Protein 5J3T (pdb70)

Radius of gyration: 23.17 Å; Cα contacts (8 Å, |Δi|>4): 716; chains: 3; bounding box: 55×53×66 Å

InterPro domains:
  IPR010334 mRNA-decapping enzyme subunit 1 [PF06058] (9-122)
  IPR010334 mRNA-decapping enzyme subunit 1 [PTHR16290] (9-124)
  IPR011993 PH-like domain superfamily [G3DSA:2.30.29.30] (1-127)

Structure (mmCIF, N/CA/C/O backbone):
data_5J3T
#
_entry.id   5J3T
#
_cell.length_a   98.809
_cell.length_b   41.371
_cell.length_c   93.718
_cell.angle_alpha   90.00
_cell.angle_beta   114.04
_cell.angle_gamma   90.00
#
_symmetry.space_group_name_H-M   'C 1 2 1'
#
loop_
_entity.id
_entity.type
_entity.pdbx_description
1 polymer 'mRNA-decapping enzyme subunit 1'
2 polymer 'mRNA decapping complex subunit 2'
3 polymer Edc1
4 non-polymer 'FORMIC ACID'
5 non-polymer 'MAGNESIUM ION'
6 water water
#
loop_
_atom_site.group_PDB
_atom_site.id
_atom_site.type_symbol
_atom_site.label_atom_id
_atom_site.label_alt_id
_atom_site.label_comp_id
_atom_site.label_asym_id
_atom_site.label_entity_id
_atom_site.label_seq_id
_atom_site.pdbx_PDB_ins_code
_atom_site.Cartn_x
_atom_site.Cartn_y
_atom_site.Cartn_z
_atom_site.occupancy
_atom_site.B_iso_or_equiv
_atom_site.auth_seq_id
_atom_site.auth_comp_id
_atom_site.auth_asym_id
_atom_site.auth_atom_id
_atom_site.pdbx_PDB_model_num
ATOM 1 N N . GLU A 1 5 ? 5.055 9.521 -6.327 1.00 56.29 2 GLU A N 1
ATOM 2 C CA . GLU A 1 5 ? 4.981 10.977 -6.280 1.00 54.85 2 GLU A CA 1
ATOM 3 C C . GLU A 1 5 ? 4.223 11.520 -5.065 1.00 53.93 2 GLU A C 1
ATOM 4 O O . GLU A 1 5 ? 4.468 12.661 -4.675 1.00 51.65 2 GLU A O 1
ATOM 10 N N . ASP A 1 6 ? 3.312 10.716 -4.476 1.00 49.01 3 ASP A N 1
ATOM 11 C CA . ASP A 1 6 ? 2.491 11.089 -3.315 1.00 47.37 3 ASP A CA 1
ATOM 12 C C . ASP A 1 6 ? 3.299 11.685 -2.157 1.00 46.69 3 ASP A C 1
ATOM 13 O O . ASP A 1 6 ? 2.956 12.765 -1.671 1.00 43.62 3 ASP A O 1
ATOM 18 N N . GLU A 1 7 ? 4.401 11.018 -1.761 1.00 41.77 4 GLU A N 1
ATOM 19 C CA . GLU A 1 7 ? 5.253 11.499 -0.669 1.00 40.97 4 GLU A CA 1
ATOM 20 C C . GLU A 1 7 ? 5.841 12.893 -0.963 1.00 42.32 4 GLU A C 1
ATOM 21 O O . GLU A 1 7 ? 5.978 13.701 -0.036 1.00 41.44 4 GLU A O 1
ATOM 27 N N . ASN A 1 8 ? 6.136 13.193 -2.252 1.00 37.06 5 ASN A N 1
ATOM 28 C CA . ASN A 1 8 ? 6.649 14.514 -2.635 1.00 36.43 5 ASN A CA 1
ATOM 29 C C . ASN A 1 8 ? 5.576 15.582 -2.468 1.00 36.45 5 ASN A C 1
ATOM 30 O O . ASN A 1 8 ? 5.858 16.663 -1.935 1.00 35.18 5 ASN A O 1
ATOM 35 N N . ILE A 1 9 ? 4.327 15.267 -2.863 1.00 33.59 6 ILE A N 1
ATOM 36 C CA . ILE A 1 9 ? 3.230 16.230 -2.691 1.00 32.96 6 ILE A CA 1
ATOM 37 C C . ILE A 1 9 ? 2.987 16.438 -1.188 1.00 32.67 6 ILE A C 1
ATOM 38 O O . ILE A 1 9 ? 2.799 17.568 -0.743 1.00 31.04 6 ILE A O 1
ATOM 43 N N . LEU A 1 10 ? 3.047 15.348 -0.399 1.00 29.13 7 LEU A N 1
ATOM 44 C CA . LEU A 1 10 ? 2.862 15.436 1.051 1.00 28.70 7 LEU A CA 1
ATOM 45 C C . LEU A 1 10 ? 3.871 16.351 1.715 1.00 31.44 7 LEU A C 1
ATOM 46 O O . LEU A 1 10 ? 3.484 17.129 2.579 1.00 31.66 7 LEU A O 1
ATOM 51 N N A ARG A 1 11 ? 5.169 16.280 1.342 0.50 26.28 8 ARG A N 1
ATOM 52 N N B ARG A 1 11 ? 5.145 16.262 1.316 0.50 26.08 8 ARG A N 1
ATOM 53 C CA A ARG A 1 11 ? 6.139 17.160 2.003 0.50 25.10 8 ARG A CA 1
ATOM 54 C CA B ARG A 1 11 ? 6.195 17.093 1.890 0.50 24.83 8 ARG A CA 1
ATOM 55 C C A ARG A 1 11 ? 6.059 18.609 1.503 0.50 26.40 8 ARG A C 1
ATOM 56 C C B ARG A 1 11 ? 6.038 18.561 1.499 0.50 26.57 8 ARG A C 1
ATOM 57 O O A ARG A 1 11 ? 6.442 19.534 2.229 0.50 25.66 8 ARG A O 1
ATOM 58 O O B ARG A 1 11 ? 6.357 19.454 2.288 0.50 26.40 8 ARG A O 1
ATOM 73 N N . ASN A 1 12 ? 5.575 18.807 0.267 1.00 23.89 9 ASN A N 1
ATOM 74 C CA . ASN A 1 12 ? 5.428 20.154 -0.265 1.00 22.97 9 ASN A CA 1
ATOM 75 C C . ASN A 1 12 ? 4.166 20.859 0.247 1.00 25.48 9 ASN A C 1
ATOM 76 O O . ASN A 1 12 ? 4.096 22.095 0.212 1.00 23.05 9 ASN A O 1
ATOM 81 N N . ALA A 1 13 ? 3.157 20.084 0.683 1.00 23.44 10 ALA A N 1
ATOM 82 C CA . ALA A 1 13 ? 1.908 20.671 1.206 1.00 23.26 10 ALA A CA 1
ATOM 83 C C . ALA A 1 13 ? 2.234 21.668 2.304 1.00 24.25 10 ALA A C 1
ATOM 84 O O . ALA A 1 13 ? 2.936 21.309 3.263 1.00 23.61 10 ALA A O 1
ATOM 86 N N . VAL A 1 14 ? 1.725 22.910 2.164 1.00 23.15 11 VAL A N 1
ATOM 87 C CA . VAL A 1 14 ? 1.902 24.060 3.061 1.00 21.91 11 VAL A CA 1
ATOM 88 C C . VAL A 1 14 ? 3.345 24.602 2.975 1.00 21.47 11 VAL A C 1
ATOM 89 O O . VAL A 1 14 ? 3.561 25.796 2.680 1.00 20.78 11 VAL A O 1
ATOM 93 N N . ASN A 1 15 ? 4.323 23.732 3.291 1.00 18.27 12 ASN A N 1
ATOM 94 C CA . ASN A 1 15 ? 5.757 24.088 3.338 1.00 19.09 12 ASN A CA 1
ATOM 95 C C . ASN A 1 15 ? 6.234 24.805 2.092 1.00 20.66 12 ASN A C 1
ATOM 96 O O . ASN A 1 15 ? 6.951 25.809 2.199 1.00 21.08 12 ASN A O 1
ATOM 101 N N . LEU A 1 16 ? 5.839 24.313 0.908 1.00 19.52 13 LEU A N 1
ATOM 102 C CA . LEU A 1 16 ? 6.373 24.970 -0.299 1.00 19.92 13 LEU A CA 1
ATOM 103 C C . LEU A 1 16 ? 5.866 26.392 -0.419 1.00 22.87 13 LEU A C 1
ATOM 104 O O . LEU A 1 16 ? 6.628 27.280 -0.789 1.00 23.23 13 LEU A O 1
ATOM 109 N N . GLN A 1 17 ? 4.582 26.599 -0.115 1.00 20.24 14 GLN A N 1
ATOM 110 C CA . GLN A 1 17 ? 4.000 27.955 -0.170 1.00 19.12 14 GLN A CA 1
ATOM 111 C C . GLN A 1 17 ? 4.721 28.844 0.843 1.00 21.74 14 GLN A C 1
ATOM 112 O O . GLN A 1 17 ? 4.995 30.022 0.569 1.00 21.74 14 GLN A O 1
ATOM 118 N N . VAL A 1 18 ? 5.067 28.274 2.006 1.00 18.66 15 VAL A N 1
ATOM 119 C CA . VAL A 1 18 ? 5.785 29.054 3.002 1.00 18.51 15 VAL A CA 1
ATOM 120 C C . VAL A 1 18 ? 7.162 29.472 2.502 1.00 21.37 15 VAL A C 1
ATOM 121 O O . VAL A 1 18 ? 7.554 30.642 2.618 1.00 20.42 15 VAL A O 1
ATOM 125 N N . LEU A 1 19 ? 7.931 28.491 2.016 1.00 19.22 16 LEU A N 1
ATOM 126 C CA . LEU A 1 19 ? 9.274 28.813 1.520 1.00 19.70 16 LEU A CA 1
ATOM 127 C C . LEU A 1 19 ? 9.217 29.808 0.350 1.00 21.25 16 LEU A C 1
ATOM 128 O O . LEU A 1 19 ? 10.045 30.714 0.323 1.00 22.06 16 LEU A O 1
ATOM 133 N N . LYS A 1 20 ? 8.247 29.641 -0.594 1.00 19.72 17 LYS A N 1
ATOM 134 C CA . LYS A 1 20 ? 8.129 30.546 -1.766 1.00 19.78 17 LYS A CA 1
ATOM 135 C C . LYS A 1 20 ? 7.734 31.953 -1.384 1.00 20.78 17 LYS A C 1
ATOM 136 O O . LYS A 1 20 ? 7.974 32.861 -2.172 1.00 21.77 17 LYS A O 1
ATOM 142 N N . PHE A 1 21 ? 7.112 32.154 -0.203 1.00 19.01 18 PHE A N 1
ATOM 143 C CA . PHE A 1 21 ? 6.775 33.534 0.197 1.00 19.23 18 PHE A CA 1
ATOM 144 C C . PHE A 1 21 ? 8.104 34.275 0.426 1.00 21.96 18 PHE A C 1
ATOM 145 O O . PHE A 1 21 ? 8.277 35.417 -0.002 1.00 25.07 18 PHE A O 1
ATOM 153 N N . HIS A 1 22 ? 9.060 33.577 1.071 1.00 20.00 19 HIS A N 1
ATOM 154 C CA . HIS A 1 22 ? 10.388 34.150 1.339 1.00 20.23 19 HIS A CA 1
ATOM 155 C C . HIS A 1 22 ? 11.359 34.074 0.158 1.00 23.56 19 HIS A C 1
ATOM 156 O O . HIS A 1 22 ? 12.176 34.995 -0.025 1.00 24.78 19 HIS A O 1
ATOM 163 N N . TYR A 1 23 ? 11.311 32.967 -0.607 1.00 20.62 20 TYR A N 1
ATOM 164 C CA . TYR A 1 23 ? 12.261 32.685 -1.691 1.00 21.67 20 TYR A CA 1
ATOM 165 C C . TYR A 1 23 ? 11.452 32.154 -2.863 1.00 24.45 20 TYR A C 1
ATOM 166 O O . TYR A 1 23 ? 11.408 30.940 -3.073 1.00 22.38 20 TYR A O 1
ATOM 175 N N . PRO A 1 24 ? 10.825 33.040 -3.651 1.00 21.91 21 PRO A N 1
ATOM 176 C CA . PRO A 1 24 ? 9.960 32.544 -4.742 1.00 23.74 21 PRO A CA 1
ATOM 177 C C . PRO A 1 24 ? 10.694 31.752 -5.797 1.00 26.69 21 PRO A C 1
ATOM 178 O O . PRO A 1 24 ? 10.066 31.004 -6.545 1.00 27.57 21 PRO A O 1
ATOM 182 N N . GLU A 1 25 ? 12.030 31.858 -5.822 1.00 24.17 22 GLU A N 1
ATOM 183 C CA . GLU A 1 25 ? 12.877 31.121 -6.786 1.00 26.16 22 GLU A CA 1
ATOM 184 C C . GLU A 1 25 ? 12.924 29.613 -6.495 1.00 27.28 22 GLU A C 1
ATOM 185 O O . GLU A 1 25 ? 13.399 28.840 -7.327 1.00 29.01 22 GLU A O 1
ATOM 191 N N . ILE A 1 26 ? 12.549 29.199 -5.265 1.00 22.26 23 ILE A N 1
ATOM 192 C CA . ILE A 1 26 ? 12.518 27.782 -4.896 1.00 21.89 23 ILE A CA 1
ATOM 193 C C . ILE A 1 26 ? 11.403 27.123 -5.687 1.00 26.37 23 ILE A C 1
ATOM 194 O O . ILE A 1 26 ? 10.296 27.665 -5.717 1.00 28.77 23 ILE A O 1
ATOM 199 N N . GLU A 1 27 ? 11.685 25.971 -6.314 1.00 24.45 24 GLU A N 1
ATOM 200 C CA . GLU A 1 27 ? 10.699 25.285 -7.141 1.00 26.07 24 GLU A CA 1
ATOM 201 C C . GLU A 1 27 ? 10.037 24.151 -6.365 1.00 27.19 24 GLU A C 1
ATOM 202 O O . GLU A 1 27 ? 8.818 23.979 -6.453 1.00 25.03 24 GLU A O 1
ATOM 208 N N . SER A 1 28 ? 10.831 23.369 -5.610 1.00 21.98 25 SER A N 1
ATOM 209 C CA . SER A 1 28 ? 10.227 22.280 -4.843 1.00 21.73 25 SER A CA 1
ATOM 210 C C . SER A 1 28 ? 11.088 21.869 -3.680 1.00 23.18 25 SER A C 1
ATOM 211 O O . SER A 1 28 ? 12.295 22.149 -3.669 1.00 23.73 25 SER A O 1
ATOM 214 N N . ILE A 1 29 ? 10.453 21.207 -2.706 1.00 20.35 26 ILE A N 1
ATOM 215 C CA . ILE A 1 29 ? 11.143 20.632 -1.544 1.00 20.54 26 ILE A CA 1
ATOM 216 C C . ILE A 1 29 ? 11.407 19.152 -1.920 1.00 26.01 26 ILE A C 1
ATOM 217 O O . ILE A 1 29 ? 10.481 18.447 -2.314 1.00 26.69 26 ILE A O 1
ATOM 222 N N A ILE A 1 30 ? 12.655 18.713 -1.745 0.80 21.93 27 ILE A N 1
ATOM 223 N N B ILE A 1 30 ? 12.648 18.695 -1.792 0.20 22.72 27 ILE A N 1
ATOM 224 C CA A ILE A 1 30 ? 13.142 17.368 -2.061 0.80 21.28 27 ILE A CA 1
ATOM 225 C CA B ILE A 1 30 ? 12.984 17.323 -2.151 0.20 23.08 27 ILE A CA 1
ATOM 226 C C A ILE A 1 30 ? 13.022 16.481 -0.830 0.80 24.17 27 ILE A C 1
ATOM 227 C C B ILE A 1 30 ? 13.102 16.439 -0.870 0.20 25.93 27 ILE A C 1
ATOM 228 O O A ILE A 1 30 ? 12.711 15.298 -0.943 0.80 25.11 27 ILE A O 1
ATOM 229 O O B ILE A 1 30 ? 12.877 15.232 -0.974 0.20 26.00 27 ILE A O 1
ATOM 238 N N . ASP A 1 31 ? 13.375 17.036 0.333 1.00 21.91 28 ASP A N 1
ATOM 239 C CA . ASP A 1 31 ? 13.364 16.298 1.615 1.00 21.42 28 ASP A CA 1
ATOM 240 C C . ASP A 1 31 ? 13.331 17.253 2.796 1.00 23.20 28 ASP A C 1
ATOM 241 O O . ASP A 1 31 ? 13.502 18.487 2.645 1.00 22.20 28 ASP A O 1
ATOM 246 N N . ILE A 1 32 ? 13.014 16.707 3.964 1.00 20.47 29 ILE A N 1
ATOM 247 C CA . ILE A 1 32 ? 12.875 17.510 5.153 1.00 20.37 29 ILE A CA 1
ATOM 248 C C . ILE A 1 32 ? 13.530 16.781 6.307 1.00 24.38 29 ILE A C 1
ATOM 249 O O . ILE A 1 32 ? 13.424 15.560 6.398 1.00 23.47 29 ILE A O 1
ATOM 254 N N . ALA A 1 33 ? 14.125 17.544 7.216 1.00 20.26 30 ALA A N 1
ATOM 255 C CA . ALA A 1 33 ? 14.633 16.973 8.481 1.00 21.31 30 ALA A CA 1
ATOM 256 C C . ALA A 1 33 ? 14.172 17.892 9.591 1.00 24.01 30 ALA A C 1
ATOM 257 O O . ALA A 1 33 ? 14.330 19.120 9.488 1.00 22.56 30 ALA A O 1
ATOM 259 N N A SER A 1 34 ? 13.638 17.321 10.665 0.65 24.14 31 SER A N 1
ATOM 260 N N B SER A 1 34 ? 13.662 17.307 10.677 0.35 23.30 31 SER A N 1
ATOM 261 C CA A SER A 1 34 ? 13.209 18.178 11.763 0.65 24.28 31 SER A CA 1
ATOM 262 C CA B SER A 1 34 ? 13.205 18.098 11.817 0.35 23.61 31 SER A CA 1
ATOM 263 C C A SER A 1 34 ? 14.423 18.582 12.605 0.65 27.73 31 SER A C 1
ATOM 264 C C B SER A 1 34 ? 14.385 18.510 12.695 0.35 27.73 31 SER A C 1
ATOM 265 O O A SER A 1 34 ? 15.463 17.906 12.579 0.65 27.88 31 SER A O 1
ATOM 266 O O B SER A 1 34 ? 15.377 17.780 12.770 0.35 27.88 31 SER A O 1
ATOM 271 N N . HIS A 1 35 ? 14.265 19.671 13.373 1.00 24.13 32 HIS A N 1
ATOM 272 C CA . HIS A 1 35 ? 15.206 20.175 14.360 1.00 23.23 32 HIS A CA 1
ATOM 273 C C . HIS A 1 35 ? 16.686 20.097 13.991 1.00 26.92 32 HIS A C 1
ATOM 274 O O . HIS A 1 35 ? 17.419 19.260 14.551 1.00 26.72 32 HIS A O 1
ATOM 281 N N . VAL A 1 36 ? 17.083 20.920 13.044 1.00 22.64 33 VAL A N 1
ATOM 282 C CA . VAL A 1 36 ? 18.475 21.004 12.648 1.00 21.79 33 VAL A CA 1
ATOM 283 C C . VAL A 1 36 ? 19.083 22.248 13.259 1.00 26.18 33 VAL A C 1
ATOM 284 O O . VAL A 1 36 ? 18.516 23.323 13.151 1.00 26.54 33 VAL A O 1
ATOM 288 N N . ALA A 1 37 ? 20.232 22.078 13.941 1.00 23.51 34 ALA A N 1
ATOM 289 C CA . ALA A 1 37 ? 20.996 23.154 14.555 1.00 23.85 34 ALA A CA 1
ATOM 290 C C . ALA A 1 37 ? 22.191 23.429 13.662 1.00 27.38 34 ALA A C 1
ATOM 291 O O . ALA A 1 37 ? 22.795 22.510 13.106 1.00 26.73 34 ALA A O 1
ATOM 293 N N . VAL A 1 38 ? 22.533 24.697 13.540 1.00 25.11 35 VAL A N 1
ATOM 294 C CA . VAL A 1 38 ? 23.592 25.147 12.647 1.00 24.78 35 VAL A CA 1
ATOM 295 C C . VAL A 1 38 ? 24.792 25.631 13.450 1.00 28.95 35 VAL A C 1
ATOM 296 O O . VAL A 1 38 ? 24.633 26.458 14.352 1.00 28.75 35 VAL A O 1
ATOM 300 N N . TYR A 1 39 ? 25.991 25.182 13.056 1.00 25.87 36 TYR A N 1
ATOM 301 C CA . TYR A 1 39 ? 27.272 25.580 13.638 1.00 27.13 36 TYR A CA 1
ATOM 302 C C . TYR A 1 39 ? 28.129 26.183 12.522 1.00 31.10 36 TYR A C 1
ATOM 303 O O . TYR A 1 39 ? 27.916 25.878 11.338 1.00 28.92 36 TYR A O 1
ATOM 312 N N . GLN A 1 40 ? 29.068 27.061 12.889 1.00 31.01 37 GLN A N 1
ATOM 313 C CA . GLN A 1 40 ? 29.957 27.722 11.951 1.00 32.19 37 GLN A CA 1
ATOM 314 C C . GLN A 1 40 ? 31.405 27.526 12.405 1.00 35.38 37 GLN A C 1
ATOM 315 O O . GLN A 1 40 ? 31.695 27.655 13.595 1.00 34.88 37 GLN A O 1
ATOM 321 N N . PHE A 1 41 ? 32.288 27.152 11.478 1.00 33.33 38 PHE A N 1
ATOM 322 C CA . PHE A 1 41 ? 33.686 26.916 11.826 1.00 36.65 38 PHE A CA 1
ATOM 323 C C . PHE A 1 41 ? 34.479 28.177 11.569 1.00 49.55 38 PHE A C 1
ATOM 324 O O . PHE A 1 41 ? 34.601 28.621 10.421 1.00 48.72 38 PHE A O 1
ATOM 332 N N . ASP A 1 42 ? 35.023 28.743 12.647 1.00 53.67 39 ASP A N 1
ATOM 333 C CA . ASP A 1 42 ? 35.819 29.958 12.596 1.00 58.13 39 ASP A CA 1
ATOM 334 C C . ASP A 1 42 ? 37.251 29.611 12.221 1.00 67.04 39 ASP A C 1
ATOM 335 O O . ASP A 1 42 ? 38.046 29.255 13.095 1.00 67.39 39 ASP A O 1
ATOM 340 N N . VAL A 1 43 ? 37.556 29.647 10.906 1.00 65.72 40 VAL A N 1
ATOM 341 C CA . VAL A 1 43 ? 38.906 29.405 10.398 1.00 68.19 40 VAL A CA 1
ATOM 342 C C . VAL A 1 43 ? 39.725 30.640 10.823 1.00 75.84 40 VAL A C 1
ATOM 343 O O . VAL A 1 43 ? 39.195 31.758 10.813 1.00 76.68 40 VAL A O 1
ATOM 347 N N . GLY A 1 44 ? 40.940 30.405 11.306 1.00 73.64 41 GLY A N 1
ATOM 348 C CA . GLY A 1 44 ? 41.798 31.455 11.842 1.00 76.09 41 GLY A CA 1
ATOM 349 C C . GLY A 1 44 ? 41.815 31.398 13.357 1.00 79.88 41 GLY A C 1
ATOM 350 O O . GLY A 1 44 ? 42.828 31.726 13.985 1.00 82.29 41 GLY A O 1
ATOM 351 N N . SER A 1 45 ? 40.681 30.955 13.946 1.00 72.09 42 SER A N 1
ATOM 352 C CA . SER A 1 45 ? 40.473 30.747 15.381 1.00 72.14 42 SER A CA 1
ATOM 353 C C . SER A 1 45 ? 40.459 29.229 15.669 1.00 72.16 42 SER A C 1
ATOM 354 O O . SER A 1 45 ? 40.638 28.812 16.817 1.00 73.10 42 SER A O 1
ATOM 357 N N . GLN A 1 46 ? 40.231 28.418 14.606 1.00 63.75 43 GLN A N 1
ATOM 358 C CA . GLN A 1 46 ? 40.158 26.952 14.583 1.00 60.81 43 GLN A CA 1
ATOM 359 C C . GLN A 1 46 ? 39.165 26.386 15.629 1.00 58.22 43 GLN A C 1
ATOM 360 O O . GLN A 1 46 ? 39.418 25.357 16.255 1.00 57.05 43 GLN A O 1
ATOM 366 N N . LYS A 1 47 ? 37.996 27.033 15.749 1.00 51.33 44 LYS A N 1
ATOM 367 C CA . LYS A 1 47 ? 36.961 26.631 16.697 1.00 48.76 44 LYS A CA 1
ATOM 368 C C . LYS A 1 47 ? 35.582 26.667 16.037 1.00 47.65 44 LYS A C 1
ATOM 369 O O . LYS A 1 47 ? 35.359 27.497 15.163 1.00 45.42 44 LYS A O 1
ATOM 375 N N . TRP A 1 48 ? 34.682 25.768 16.473 1.00 42.88 45 TRP A N 1
ATOM 376 C CA . TRP A 1 48 ? 33.287 25.716 16.043 1.00 41.03 45 TRP A CA 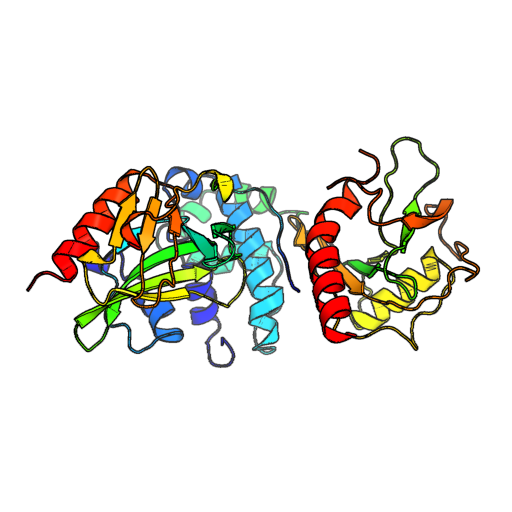1
ATOM 377 C C . TRP A 1 48 ? 32.498 26.650 16.949 1.00 45.02 45 TRP A C 1
ATOM 378 O O . TRP A 1 48 ? 32.766 26.731 18.145 1.00 45.89 45 TRP A O 1
ATOM 389 N N . LEU A 1 49 ? 31.498 27.322 16.383 1.00 41.96 46 LEU A N 1
ATOM 390 C CA . LEU A 1 49 ? 30.610 28.209 17.113 1.00 42.40 46 LEU A CA 1
ATOM 391 C C . LEU A 1 49 ? 29.180 27.770 16.795 1.00 42.99 46 LEU A C 1
ATOM 392 O O . LEU A 1 49 ? 28.875 27.476 15.633 1.00 39.39 46 LEU A O 1
ATOM 397 N N . LYS A 1 50 ? 28.351 27.620 17.832 1.00 38.88 47 LYS A N 1
ATOM 398 C CA . LYS A 1 50 ? 26.935 27.277 17.674 1.00 37.36 47 LYS A CA 1
ATOM 399 C C . LYS A 1 50 ? 26.207 28.568 17.289 1.00 39.73 47 LYS A C 1
ATOM 400 O O . LYS A 1 50 ? 26.253 29.543 18.053 1.00 41.10 47 LYS A O 1
ATOM 406 N N . THR A 1 51 ? 25.538 28.599 16.104 1.00 33.39 48 THR A N 1
ATOM 407 C CA . THR A 1 51 ? 24.819 29.812 15.692 1.00 31.64 48 THR A CA 1
ATOM 408 C C . THR A 1 51 ? 23.428 29.868 16.386 1.00 33.93 48 THR A C 1
ATOM 409 O O . THR A 1 51 ? 23.031 28.912 17.051 1.00 34.19 48 THR A O 1
ATOM 413 N N . SER A 1 52 ? 22.671 30.932 16.164 1.00 31.96 49 SER A N 1
ATOM 414 C CA . SER A 1 52 ? 21.327 31.025 16.763 1.00 32.64 49 SER A CA 1
ATOM 415 C C . SER A 1 52 ? 20.255 30.379 15.859 1.00 33.50 49 SER A C 1
ATOM 416 O O . SER A 1 52 ? 19.061 30.473 16.173 1.00 33.82 49 SER A O 1
ATOM 419 N N . ILE A 1 53 ? 20.660 29.784 14.716 1.00 28.48 50 ILE A N 1
ATOM 420 C CA . ILE A 1 53 ? 19.683 29.230 13.754 1.00 27.45 50 ILE A CA 1
ATOM 421 C C . ILE A 1 53 ? 19.407 27.791 14.115 1.00 29.80 50 ILE A C 1
ATOM 422 O 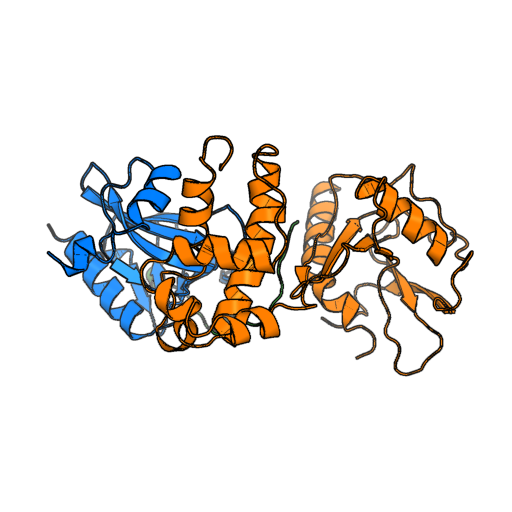O . ILE A 1 53 ? 20.328 26.976 14.137 1.00 27.76 50 ILE A O 1
ATOM 427 N N . GLU A 1 54 ? 18.136 27.470 14.318 1.00 26.53 51 GLU A N 1
ATOM 428 C CA . GLU A 1 54 ? 17.707 26.105 14.629 1.00 25.90 51 GLU A CA 1
ATOM 429 C C . GLU A 1 54 ? 16.278 26.014 14.099 1.00 25.47 51 GLU A C 1
ATOM 430 O O . GLU A 1 54 ? 15.457 26.921 14.298 1.00 23.53 51 GLU A O 1
ATOM 436 N N . GLY A 1 55 ? 15.999 24.953 13.368 1.00 23.10 52 GLY A N 1
ATOM 437 C CA . GLY A 1 55 ? 14.654 24.757 12.861 1.00 20.96 52 GLY A CA 1
ATOM 438 C C . GLY A 1 55 ? 14.556 23.654 11.844 1.00 24.18 52 GLY A C 1
ATOM 439 O O . GLY A 1 55 ? 15.469 22.821 11.697 1.00 24.67 52 GLY A O 1
ATOM 440 N N . THR A 1 56 ? 13.433 23.657 11.145 1.00 20.90 53 THR A N 1
ATOM 441 C CA . THR A 1 56 ? 13.201 22.657 10.135 1.00 19.69 53 THR A CA 1
ATOM 442 C C . THR A 1 56 ? 14.163 22.884 8.982 1.00 21.09 53 THR A C 1
ATOM 443 O O . THR A 1 56 ? 14.307 23.994 8.478 1.00 22.09 53 THR A O 1
ATOM 447 N N . PHE A 1 57 ? 14.734 21.792 8.508 1.00 18.42 54 PHE A N 1
ATOM 448 C CA . PHE A 1 57 ? 15.651 21.811 7.377 1.00 17.11 54 PHE A CA 1
ATOM 449 C C . PHE A 1 57 ? 14.875 21.307 6.157 1.00 21.78 54 PHE A C 1
ATOM 450 O O . PHE A 1 57 ? 14.322 20.210 6.183 1.00 20.00 54 PHE A O 1
ATOM 458 N N . PHE A 1 58 ? 14.911 22.078 5.104 1.00 19.04 55 PHE A N 1
ATOM 459 C CA . PHE A 1 58 ? 14.284 21.714 3.839 1.00 18.18 55 PHE A CA 1
ATOM 460 C C . PHE A 1 58 ? 15.365 21.609 2.760 1.00 21.81 55 PHE A C 1
ATOM 461 O O . PHE A 1 58 ? 15.995 22.616 2.454 1.00 19.60 55 PHE A O 1
ATOM 469 N N . LEU A 1 59 ? 15.504 20.434 2.140 1.00 19.38 56 LEU A N 1
ATOM 470 C CA . LEU A 1 59 ? 16.413 20.318 1.007 1.00 19.36 56 LEU A CA 1
ATOM 471 C C . LEU A 1 59 ? 15.544 20.735 -0.174 1.00 21.94 56 LEU A C 1
ATOM 472 O O . LEU A 1 59 ? 14.432 20.197 -0.316 1.00 21.61 56 LEU A O 1
ATOM 477 N N . VAL A 1 60 ? 16.021 21.675 -0.993 1.00 19.93 57 VAL A N 1
ATOM 478 C CA . VAL A 1 60 ? 15.201 22.256 -2.076 1.00 20.03 57 VAL A CA 1
ATOM 479 C C . VAL A 1 60 ? 15.914 22.327 -3.391 1.00 24.48 57 VAL A C 1
ATOM 480 O O . VAL A 1 60 ? 17.137 22.229 -3.445 1.00 23.95 57 VAL A O 1
ATOM 484 N N . LYS A 1 61 ? 15.155 22.534 -4.457 1.00 22.09 58 LYS A N 1
ATOM 485 C CA . LYS A 1 61 ? 15.756 22.765 -5.769 1.00 23.55 58 LYS A CA 1
ATOM 486 C C . LYS A 1 61 ? 15.117 24.032 -6.297 1.00 26.99 58 LYS A C 1
ATOM 487 O O . LYS A 1 61 ? 13.936 24.301 -6.022 1.00 25.34 58 LYS A O 1
ATOM 493 N N . ASP A 1 62 ? 15.898 24.824 -7.015 1.00 25.49 59 ASP A N 1
ATOM 494 C CA . ASP A 1 62 ? 15.360 26.070 -7.522 1.00 26.20 59 ASP A CA 1
ATOM 495 C C . ASP A 1 62 ? 14.805 25.885 -8.919 1.00 33.02 59 ASP A C 1
ATOM 496 O O . ASP A 1 62 ? 14.856 24.776 -9.467 1.00 32.25 59 ASP A O 1
ATOM 501 N N . GLN A 1 63 ? 14.306 26.986 -9.516 1.00 33.57 60 GLN A N 1
ATOM 502 C CA . GLN A 1 63 ? 13.713 26.974 -10.850 1.00 36.74 60 GLN A CA 1
ATOM 503 C C . GLN A 1 63 ? 14.737 26.732 -11.971 1.00 45.12 60 GLN A C 1
ATOM 504 O O . GLN A 1 63 ? 14.361 26.724 -13.140 1.00 48.23 60 GLN A O 1
ATOM 510 N N . ARG A 1 64 ? 16.012 26.470 -11.607 1.00 41.30 61 ARG A N 1
ATOM 511 C CA . ARG A 1 64 ? 17.112 26.144 -12.510 1.00 42.71 61 ARG A CA 1
ATOM 512 C C . ARG A 1 64 ? 17.710 24.757 -12.152 1.00 44.10 61 ARG A C 1
ATOM 513 O O . ARG A 1 64 ? 18.766 24.390 -12.668 1.00 44.60 61 ARG A O 1
ATOM 521 N N . ALA A 1 65 ? 17.001 23.981 -11.284 1.00 38.61 62 ALA A N 1
ATOM 522 C CA . ALA A 1 65 ? 17.353 22.640 -10.777 1.00 37.17 62 ALA A CA 1
ATOM 523 C C . ALA A 1 65 ? 18.625 22.620 -9.898 1.00 38.27 62 ALA A C 1
ATOM 524 O O . ALA A 1 65 ? 19.207 21.567 -9.671 1.00 38.60 62 ALA A O 1
ATOM 526 N N . ARG A 1 66 ? 19.019 23.783 -9.357 1.00 33.01 63 ARG A N 1
ATOM 527 C CA . ARG A 1 66 ? 20.157 23.868 -8.443 1.00 31.58 63 ARG A CA 1
ATOM 528 C C . ARG A 1 66 ? 19.666 23.459 -7.068 1.00 31.22 63 ARG A C 1
ATOM 529 O O . ARG A 1 66 ? 18.605 23.899 -6.643 1.00 30.01 63 ARG A O 1
ATOM 537 N N . VAL A 1 67 ? 20.449 22.635 -6.385 1.00 27.56 64 VAL A N 1
ATOM 538 C CA . VAL A 1 67 ? 20.131 22.087 -5.076 1.00 25.06 64 VAL A CA 1
ATOM 539 C C . VAL A 1 67 ? 20.636 23.004 -3.944 1.00 26.10 64 VAL A C 1
ATOM 540 O O . VAL A 1 67 ? 21.726 23.564 -3.989 1.00 26.78 64 VAL A O 1
ATOM 544 N N . GLY A 1 68 ? 19.820 23.124 -2.914 1.00 21.96 65 GLY A N 1
ATOM 545 C CA . GLY A 1 68 ? 20.185 23.929 -1.759 1.00 21.78 65 GLY A CA 1
ATOM 546 C C . GLY A 1 68 ? 19.375 23.494 -0.558 1.00 23.05 65 GLY A C 1
ATOM 547 O O . GLY A 1 68 ? 18.666 22.474 -0.595 1.00 21.26 65 GLY A O 1
ATOM 548 N N . TYR A 1 69 ? 19.453 24.284 0.503 1.00 19.98 66 TYR A N 1
ATOM 549 C CA . TYR A 1 69 ? 18.638 23.992 1.677 1.00 18.75 66 TYR A CA 1
ATOM 550 C C . TYR A 1 69 ? 18.282 25.245 2.417 1.00 21.50 66 TYR A C 1
ATOM 551 O O . TYR A 1 69 ? 19.073 26.192 2.454 1.00 20.57 66 TYR A O 1
ATOM 560 N N . VAL A 1 70 ? 17.133 25.191 3.070 1.00 18.69 67 VAL A N 1
ATOM 561 C CA . VAL A 1 70 ? 16.683 26.297 3.918 1.00 17.48 67 VAL A CA 1
ATOM 562 C C . VAL A 1 70 ? 16.505 25.754 5.309 1.00 21.66 67 VAL A C 1
ATOM 563 O O . VAL A 1 70 ? 15.882 24.690 5.471 1.00 20.84 67 VAL A O 1
ATOM 567 N N . ILE A 1 71 ? 16.968 26.502 6.307 1.00 19.82 68 ILE A N 1
ATOM 568 C CA . ILE A 1 71 ? 16.642 26.174 7.689 1.00 19.90 68 ILE A CA 1
ATOM 569 C C . ILE A 1 71 ? 15.706 27.332 8.103 1.00 22.85 68 ILE A C 1
ATOM 570 O O . ILE A 1 71 ? 16.098 28.512 8.058 1.00 21.33 68 ILE A O 1
ATOM 575 N N . LEU A 1 72 ? 14.451 26.980 8.420 1.00 20.37 69 LEU A N 1
ATOM 576 C CA . LEU A 1 72 ? 13.386 27.918 8.744 1.00 20.47 69 LEU A CA 1
ATOM 577 C C . LEU A 1 72 ? 13.499 28.135 10.212 1.00 22.48 69 LEU A C 1
ATOM 578 O O . LEU A 1 72 ? 13.137 27.267 11.001 1.00 20.88 69 LEU A O 1
ATOM 583 N N . ASN A 1 73 ? 14.112 29.256 10.577 1.00 18.57 70 ASN A N 1
ATOM 584 C CA . ASN A 1 73 ? 14.583 29.503 11.932 1.00 19.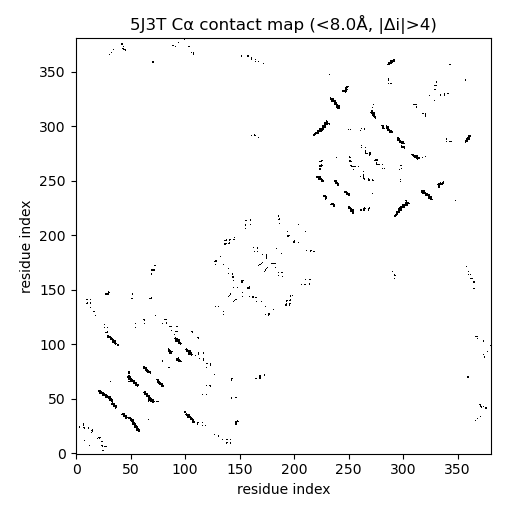07 70 ASN A CA 1
ATOM 585 C C . ASN A 1 73 ? 13.470 29.692 12.955 1.00 21.35 70 ASN A C 1
ATOM 586 O O . ASN A 1 73 ? 12.622 30.548 12.784 1.00 21.82 70 ASN A O 1
ATOM 591 N N . ARG A 1 74 ? 13.515 28.920 14.050 1.00 19.79 71 ARG A N 1
ATOM 592 C CA . ARG A 1 74 ? 12.527 29.110 15.105 1.00 20.09 71 ARG A CA 1
ATOM 593 C C . ARG A 1 74 ? 12.860 30.373 15.965 1.00 22.71 71 ARG A C 1
ATOM 594 O O . ARG A 1 74 ? 11.994 30.892 16.669 1.00 23.49 71 ARG A O 1
ATOM 602 N N . ASN A 1 75 ? 14.154 30.773 15.995 1.00 22.31 72 ASN A N 1
ATOM 603 C CA . ASN A 1 75 ? 14.658 31.781 16.920 1.00 22.93 72 ASN A CA 1
ATOM 604 C C . ASN A 1 75 ? 14.569 33.223 16.450 1.00 26.22 72 ASN A C 1
ATOM 605 O O . ASN A 1 75 ? 14.690 34.130 17.284 1.00 30.08 72 ASN A O 1
ATOM 610 N N . SER A 1 76 ? 14.407 33.443 15.167 1.00 23.80 73 SER A N 1
ATOM 611 C CA . SER A 1 76 ? 14.260 34.778 14.591 1.00 26.34 73 SER A CA 1
ATOM 612 C C . SER A 1 76 ? 13.806 34.633 13.163 1.00 27.74 73 SER A C 1
ATOM 613 O O . SER A 1 76 ? 13.841 33.520 12.627 1.00 26.25 73 SER A O 1
ATOM 616 N N . PRO A 1 77 ? 13.397 35.738 12.496 1.00 26.42 74 PRO A N 1
ATOM 617 C CA . PRO A 1 77 ? 12.951 35.637 11.101 1.00 25.68 74 PRO A CA 1
ATOM 618 C C . PRO A 1 77 ? 14.105 35.425 10.128 1.00 27.83 74 PRO A C 1
ATOM 619 O O . PRO A 1 77 ? 13.868 35.207 8.950 1.00 27.43 74 PRO A O 1
ATOM 623 N N . GLU A 1 78 ? 15.350 35.501 10.616 1.00 24.79 75 GLU A N 1
ATOM 624 C CA . GLU A 1 78 ? 16.536 35.324 9.783 1.00 24.55 75 GLU A CA 1
ATOM 625 C C . GLU A 1 78 ? 16.736 33.835 9.579 1.00 25.41 75 GLU A C 1
ATOM 626 O O . GLU A 1 78 ? 17.099 33.124 10.510 1.00 25.23 75 GLU A O 1
ATOM 632 N N . ASN A 1 79 ? 16.457 33.356 8.374 1.00 21.94 76 ASN A N 1
ATOM 633 C CA . ASN A 1 79 ? 16.650 31.930 8.071 1.00 20.37 76 ASN A CA 1
ATOM 634 C C . ASN A 1 79 ? 18.042 31.718 7.450 1.00 27.52 76 ASN A C 1
ATOM 635 O O . ASN A 1 79 ? 18.858 32.639 7.374 1.00 28.14 76 ASN A O 1
ATOM 640 N N . LEU A 1 80 ? 18.307 30.478 7.018 1.00 23.67 77 LEU A N 1
ATOM 641 C CA . LEU A 1 80 ? 19.561 30.205 6.324 1.00 23.86 77 LEU A CA 1
ATOM 642 C C . LEU A 1 80 ? 19.201 29.486 5.053 1.00 26.69 77 LEU A C 1
ATOM 643 O O . LEU A 1 80 ? 18.531 28.457 5.114 1.00 24.17 77 LEU A O 1
ATOM 648 N N . TYR A 1 81 ? 19.589 30.054 3.892 1.00 23.25 78 TYR A N 1
ATOM 649 C CA . TYR A 1 81 ? 19.334 29.420 2.608 1.00 21.66 78 TYR A CA 1
ATOM 650 C C . TYR A 1 81 ? 20.684 29.368 1.900 1.00 25.00 78 TYR A C 1
ATOM 651 O O . TYR A 1 81 ? 21.228 30.412 1.526 1.00 23.43 78 TYR A O 1
ATOM 660 N N . LEU A 1 82 ? 21.206 28.152 1.730 1.00 22.66 79 LEU A N 1
ATOM 661 C CA . LEU A 1 82 ? 22.483 27.966 1.028 1.00 23.10 79 LEU A CA 1
ATOM 662 C C . LEU A 1 82 ? 22.315 27.044 -0.153 1.00 25.30 79 LEU A C 1
ATOM 663 O O . LEU A 1 82 ? 21.423 26.211 -0.153 1.00 24.80 79 LEU A O 1
ATOM 668 N N . PHE A 1 83 ? 23.193 27.163 -1.151 1.00 22.98 80 PHE A N 1
ATOM 669 C CA . PHE A 1 83 ? 23.182 26.195 -2.250 1.00 22.95 80 PHE A CA 1
ATOM 670 C C . PHE A 1 83 ? 24.243 25.164 -1.963 1.00 26.88 80 PHE A C 1
ATOM 671 O O . PHE A 1 83 ? 25.240 25.470 -1.289 1.00 27.63 80 PHE A O 1
ATOM 679 N N . ILE A 1 84 ? 24.080 23.959 -2.535 1.00 22.64 81 ILE A N 1
ATOM 680 C CA . ILE A 1 84 ? 25.139 22.952 -2.481 1.00 22.99 81 ILE A CA 1
ATOM 681 C C . ILE A 1 84 ? 25.621 22.905 -3.922 1.00 27.31 81 ILE A C 1
ATOM 682 O O . ILE A 1 84 ? 24.923 22.382 -4.797 1.00 27.28 81 ILE A O 1
ATOM 687 N N . ASN A 1 85 ? 26.737 23.569 -4.174 1.00 26.99 82 ASN A N 1
ATOM 688 C CA . ASN A 1 85 ? 27.275 23.752 -5.509 1.00 28.84 82 ASN A CA 1
ATOM 689 C C . ASN A 1 85 ? 28.020 22.537 -6.020 1.00 35.11 82 ASN A C 1
ATOM 690 O O . ASN A 1 85 ? 27.938 22.259 -7.211 1.00 37.38 82 ASN A O 1
ATOM 695 N N . HIS A 1 86 ? 28.776 21.844 -5.148 1.00 33.32 83 HIS A N 1
ATOM 696 C CA . HIS A 1 86 ? 29.544 20.637 -5.522 1.00 34.67 83 HIS A CA 1
ATOM 697 C C . HIS A 1 86 ? 29.274 19.568 -4.471 1.00 36.87 83 HIS A C 1
ATOM 698 O O . HIS A 1 86 ? 29.484 19.826 -3.281 1.00 32.16 83 HIS A O 1
ATOM 705 N N . PRO A 1 87 ? 28.789 18.368 -4.880 1.00 36.04 84 PRO A N 1
ATOM 706 C CA . PRO A 1 87 ? 28.448 17.320 -3.884 1.00 35.25 84 PRO A CA 1
ATOM 707 C C . PRO A 1 87 ? 29.599 16.917 -2.958 1.00 40.44 84 PRO A C 1
ATOM 708 O O . PRO A 1 87 ? 29.349 16.626 -1.786 1.00 40.03 84 PRO A O 1
ATOM 712 N N . SER A 1 88 ? 30.844 16.964 -3.457 1.00 38.00 85 SER A N 1
ATOM 713 C CA . SER A 1 88 ? 32.052 16.623 -2.692 1.00 38.65 85 SER A CA 1
ATOM 714 C C . SER A 1 88 ? 32.353 17.600 -1.547 1.00 40.76 85 SER A C 1
ATOM 715 O O . SER A 1 88 ? 33.235 17.330 -0.728 1.00 42.15 85 SER A O 1
ATOM 718 N N . ASN A 1 89 ? 31.684 18.757 -1.530 1.00 35.19 86 ASN A N 1
ATOM 719 C CA . ASN A 1 89 ? 31.871 19.743 -0.464 1.00 33.52 86 ASN A CA 1
ATOM 720 C C . ASN A 1 89 ? 30.968 19.422 0.738 1.00 35.48 86 ASN A C 1
ATOM 721 O O . ASN A 1 89 ? 31.031 20.114 1.762 1.00 33.87 86 ASN A O 1
ATOM 726 N N . VAL A 1 90 ? 30.148 18.365 0.623 1.00 29.80 87 VAL A N 1
ATOM 727 C CA . VAL A 1 90 ? 29.294 17.949 1.729 1.00 28.58 87 VAL A CA 1
ATOM 728 C C . VAL A 1 90 ? 29.861 16.641 2.211 1.00 30.67 87 VAL A C 1
ATOM 729 O O . VAL A 1 90 ? 30.004 15.705 1.422 1.00 31.18 87 VAL A O 1
ATOM 733 N N . HIS A 1 91 ? 30.236 16.597 3.485 1.00 26.45 88 HIS A N 1
ATOM 734 C CA . HIS A 1 91 ? 30.848 15.420 4.115 1.00 28.41 88 HIS A CA 1
ATOM 735 C C . HIS A 1 91 ? 30.066 15.028 5.346 1.00 34.56 88 HIS A C 1
ATOM 736 O O . HIS A 1 91 ? 29.652 15.910 6.097 1.00 34.33 88 HIS A O 1
ATOM 743 N N . LEU A 1 92 ? 29.898 13.723 5.580 1.00 31.70 89 LEU A N 1
ATOM 744 C CA . LEU A 1 92 ? 29.214 13.237 6.777 1.00 32.60 89 LEU A CA 1
ATOM 745 C C . LEU A 1 92 ? 30.378 12.885 7.694 1.00 38.08 89 LEU A C 1
ATOM 746 O O . LEU A 1 92 ? 31.149 11.964 7.374 1.00 37.40 89 LEU A O 1
ATOM 751 N N . VAL A 1 93 ? 30.600 13.693 8.740 1.00 32.68 90 VAL A N 1
ATOM 752 C CA . VAL A 1 93 ? 31.724 13.482 9.661 1.00 34.56 90 VAL A CA 1
ATOM 753 C C . VAL A 1 93 ? 31.129 13.257 11.041 1.00 38.35 90 VAL A C 1
ATOM 754 O O . VAL A 1 93 ? 30.459 14.145 11.577 1.00 37.80 90 VAL A O 1
ATOM 758 N N . ASP A 1 94 ? 31.345 12.047 11.596 1.00 37.50 91 ASP A N 1
ATOM 759 C CA . ASP A 1 94 ? 30.812 11.649 12.906 1.00 38.25 91 ASP A CA 1
ATOM 760 C C . ASP A 1 94 ? 29.274 11.787 12.895 1.00 39.88 91 ASP A C 1
ATOM 761 O O . ASP A 1 94 ? 28.624 11.181 12.059 1.00 38.44 91 ASP A O 1
ATOM 766 N N . ARG A 1 95 ? 28.712 12.642 13.743 1.00 37.75 92 ARG A N 1
ATOM 767 C CA . ARG A 1 95 ? 27.277 12.876 13.896 1.00 36.45 92 ARG A CA 1
ATOM 768 C C . ARG A 1 95 ? 26.802 14.121 13.104 1.00 36.81 92 ARG A C 1
ATOM 769 O O . ARG A 1 95 ? 25.651 14.526 13.220 1.00 33.59 92 ARG A O 1
ATOM 777 N N . TYR A 1 96 ? 27.658 14.686 12.256 1.00 32.89 93 TYR A N 1
ATOM 778 C CA . TYR A 1 96 ? 27.338 15.938 11.570 1.00 31.64 93 TYR A CA 1
ATOM 779 C C . TYR A 1 96 ? 27.460 15.938 10.068 1.00 34.76 93 TYR A C 1
ATOM 780 O O . TYR A 1 96 ? 28.296 15.223 9.515 1.00 34.12 93 TYR A O 1
ATOM 789 N N . LEU A 1 97 ? 26.711 16.851 9.419 1.00 28.84 94 LEU A N 1
ATOM 790 C CA . LEU A 1 97 ? 26.900 17.102 7.991 1.00 27.68 94 LEU A CA 1
ATOM 791 C C . LEU A 1 97 ? 27.724 18.363 7.918 1.00 31.34 94 LEU A C 1
ATOM 792 O O . LEU A 1 97 ? 27.303 19.409 8.440 1.00 31.49 94 LEU A O 1
ATOM 797 N N . ILE A 1 98 ? 28.897 18.267 7.289 1.00 27.72 95 ILE A N 1
ATOM 798 C CA . ILE A 1 98 ? 29.826 19.397 7.141 1.00 27.61 95 ILE A CA 1
ATOM 799 C C . ILE A 1 98 ? 29.746 19.915 5.733 1.00 32.15 95 ILE A C 1
ATOM 800 O O . ILE A 1 98 ? 29.916 19.152 4.780 1.00 32.55 95 ILE A O 1
ATOM 805 N N . HIS A 1 99 ? 29.456 21.210 5.598 1.00 26.86 96 HIS A N 1
ATOM 806 C CA . HIS A 1 99 ? 29.284 21.817 4.298 1.00 26.49 96 HIS A CA 1
ATOM 807 C C . HIS A 1 99 ? 30.357 22.872 4.096 1.00 30.59 96 HIS A C 1
ATOM 808 O O . HIS A 1 99 ? 30.367 23.885 4.770 1.00 29.54 96 HIS A O 1
ATOM 815 N N . ARG A 1 100 ? 31.251 22.631 3.138 1.00 30.53 97 ARG A N 1
ATOM 816 C CA . ARG A 1 100 ? 32.317 23.565 2.827 1.00 31.29 97 ARG A CA 1
ATOM 817 C C . ARG A 1 100 ? 31.975 24.349 1.602 1.00 36.12 97 ARG A C 1
ATOM 818 O O . ARG A 1 100 ? 31.559 23.778 0.608 1.00 32.02 97 ARG A O 1
ATOM 826 N N . THR A 1 101 ? 32.170 25.663 1.662 1.00 40.51 98 THR A N 1
ATOM 827 C CA . THR A 1 101 ? 32.138 26.557 0.505 1.00 42.88 98 THR A CA 1
ATOM 828 C C . THR A 1 101 ? 33.611 26.980 0.287 1.00 53.91 98 THR A C 1
ATOM 829 O O . THR A 1 101 ? 34.277 27.419 1.230 1.00 54.89 98 THR A O 1
ATOM 833 N N . GLU A 1 102 ? 34.104 26.794 -0.952 1.00 55.12 99 GLU A N 1
ATOM 834 C CA . GLU A 1 102 ? 35.479 26.952 -1.462 1.00 58.50 99 GLU A CA 1
ATOM 835 C C . GLU A 1 102 ? 36.470 27.758 -0.576 1.00 66.58 99 GLU A C 1
ATOM 836 O O . GLU A 1 102 ? 37.556 27.240 -0.299 1.00 69.63 99 GLU A O 1
ATOM 842 N N . ASN A 1 103 ? 36.131 28.982 -0.152 1.00 62.97 100 ASN A N 1
ATOM 843 C CA . ASN A 1 103 ? 37.048 29.833 0.627 1.00 63.66 100 ASN A CA 1
ATOM 844 C C . ASN A 1 103 ? 37.145 29.512 2.130 1.00 65.36 100 ASN A C 1
ATOM 845 O O . ASN A 1 103 ? 37.179 30.445 2.947 1.00 66.89 100 ASN A O 1
ATOM 850 N N . GLN A 1 104 ? 37.214 28.209 2.497 1.00 57.51 101 GLN A N 1
ATOM 851 C CA . GLN A 1 104 ? 37.292 27.732 3.890 1.00 56.46 101 GLN A CA 1
ATOM 852 C C . GLN A 1 104 ? 36.167 28.336 4.789 1.00 57.03 101 GLN A C 1
ATOM 853 O O . GLN A 1 104 ? 36.400 28.687 5.951 1.00 58.48 101 GLN A O 1
ATOM 859 N N . HIS A 1 105 ? 34.951 28.474 4.218 1.00 48.17 102 HIS A N 1
ATOM 860 C CA . HIS A 1 105 ? 33.748 28.965 4.907 1.00 44.80 102 HIS A CA 1
ATOM 861 C C . HIS A 1 105 ? 32.908 27.728 5.097 1.00 43.27 102 HIS A C 1
ATOM 862 O O . HIS A 1 105 ? 32.301 27.244 4.145 1.00 43.36 102 HIS A O 1
ATOM 869 N N . VAL A 1 106 ? 32.961 27.173 6.306 1.00 36.86 103 VAL A N 1
ATOM 870 C CA . VAL A 1 106 ? 32.400 25.879 6.681 1.00 34.68 103 VAL A CA 1
ATOM 871 C C . VAL A 1 106 ? 31.256 25.949 7.686 1.00 33.81 103 VAL A C 1
ATOM 872 O O . VAL A 1 106 ? 31.373 26.605 8.729 1.00 33.75 103 VAL A O 1
ATOM 876 N N A VAL A 1 107 ? 30.149 25.283 7.382 0.70 27.45 104 VAL A N 1
ATOM 877 N N B VAL A 1 107 ? 30.149 25.256 7.373 0.30 27.94 104 VAL A N 1
ATOM 878 C CA A VAL A 1 107 ? 29.053 25.207 8.332 0.70 26.54 104 VAL A CA 1
ATOM 879 C CA B VAL A 1 107 ? 28.950 25.172 8.209 0.30 26.71 104 VAL A CA 1
ATOM 880 C C A VAL A 1 107 ? 28.903 23.737 8.704 0.70 30.05 104 VAL A C 1
ATOM 881 C C B VAL A 1 107 ? 2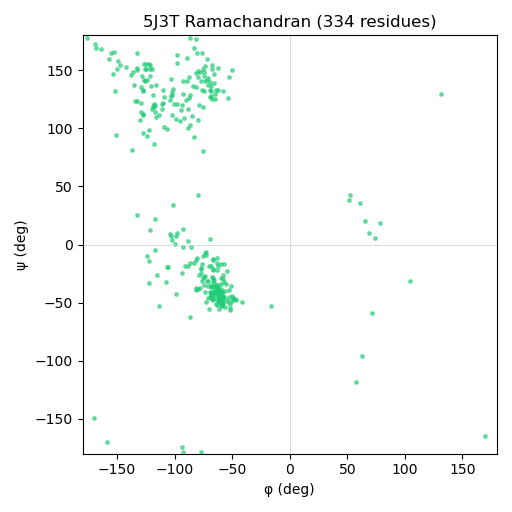8.749 23.711 8.627 0.30 30.58 104 VAL A C 1
ATOM 882 O O A VAL A 1 107 ? 29.303 22.868 7.930 0.70 28.03 104 VAL A O 1
ATOM 883 O O B VAL A 1 107 ? 28.928 22.817 7.803 0.30 29.06 104 VAL A O 1
ATOM 890 N N . GLY A 1 108 ? 28.353 23.491 9.879 1.00 28.27 105 GLY A N 1
ATOM 891 C CA . GLY A 1 108 ? 28.105 22.147 10.392 1.00 27.83 105 GLY A CA 1
ATOM 892 C C . GLY A 1 108 ? 26.644 22.056 10.740 1.00 29.84 105 GLY A C 1
ATOM 893 O O . GLY A 1 108 ? 26.080 23.005 11.328 1.00 29.80 105 GLY A O 1
ATOM 894 N N . LEU A 1 109 ? 26.014 20.935 10.363 1.00 23.96 106 LEU A N 1
ATOM 895 C CA . LEU A 1 109 ? 24.593 20.723 10.631 1.00 23.94 106 LEU A CA 1
ATOM 896 C C . LEU A 1 109 ? 24.394 19.516 11.514 1.00 29.21 106 LEU A C 1
ATOM 897 O O . LEU A 1 109 ? 24.902 18.434 11.203 1.00 27.32 106 LEU A O 1
ATOM 902 N N . TRP A 1 110 ? 23.634 19.698 12.610 1.00 28.49 107 TRP A N 1
ATOM 903 C CA . TRP A 1 110 ? 23.302 18.595 13.473 1.00 30.17 107 TRP A CA 1
ATOM 904 C C . TRP A 1 110 ? 21.841 18.345 13.296 1.00 29.37 107 TRP A C 1
ATOM 905 O O . TRP A 1 110 ? 21.055 19.249 13.547 1.00 27.76 107 TRP A O 1
ATOM 916 N N A MET A 1 111 ? 21.465 17.140 12.853 0.60 26.91 108 MET A N 1
ATOM 917 N N B MET A 1 111 ? 21.476 17.140 12.808 0.40 25.13 108 MET A N 1
ATOM 918 C CA A MET A 1 111 ? 20.050 16.817 12.677 0.60 26.45 108 MET A CA 1
ATOM 919 C CA B MET A 1 111 ? 20.085 16.711 12.631 0.40 24.01 108 MET A CA 1
ATOM 920 C C A MET A 1 111 ? 19.614 15.948 13.825 0.60 31.30 108 MET A C 1
ATOM 921 C C B MET A 1 111 ? 19.670 15.986 13.902 0.40 30.75 108 MET A C 1
ATOM 922 O O A MET A 1 111 ? 20.264 14.929 14.137 0.60 31.36 108 MET A O 1
ATOM 923 O O B MET A 1 111 ? 20.390 15.086 14.361 0.40 31.08 108 MET A O 1
ATOM 932 N N . PHE A 1 112 ? 18.517 16.365 14.475 1.00 30.26 109 PHE A N 1
ATOM 933 C CA . PHE A 1 112 ? 17.940 15.691 15.641 1.00 31.25 109 PHE A CA 1
ATOM 934 C C . PHE A 1 112 ? 17.823 14.160 15.430 1.00 35.23 109 PHE A C 1
ATOM 935 O O . PHE A 1 112 ? 18.227 13.395 16.292 1.00 37.53 109 PHE A O 1
ATOM 943 N N . ASP A 1 113 ? 17.300 13.731 14.279 1.00 31.83 110 ASP A N 1
ATOM 944 C CA . ASP A 1 113 ? 17.170 12.298 13.986 1.00 32.95 110 ASP A CA 1
ATOM 945 C C . ASP A 1 113 ? 18.413 11.819 13.203 1.00 37.05 110 ASP A C 1
ATOM 946 O O . ASP A 1 113 ? 18.606 12.271 12.080 1.00 35.54 110 ASP A O 1
ATOM 951 N N . PRO A 1 114 ? 19.214 10.843 13.721 1.00 39.39 111 PRO A N 1
ATOM 952 C CA . PRO A 1 114 ? 20.386 10.373 12.949 1.00 40.48 111 PRO A CA 1
ATOM 953 C C . PRO A 1 114 ? 20.046 9.774 11.573 1.00 45.08 111 PRO A C 1
ATOM 954 O O . PRO A 1 114 ? 20.839 9.920 10.640 1.00 45.52 111 PRO A O 1
ATOM 958 N N . ASN A 1 115 ? 18.847 9.179 11.412 1.00 40.83 112 ASN A N 1
ATOM 959 C CA . ASN A 1 115 ? 18.418 8.634 10.109 1.00 40.27 112 ASN A CA 1
ATOM 960 C C . ASN A 1 115 ? 18.181 9.706 9.038 1.00 42.22 112 ASN A C 1
ATOM 961 O O . ASN A 1 115 ? 18.321 9.415 7.852 1.00 42.06 112 ASN A O 1
ATOM 966 N N . ASP A 1 116 ? 17.816 10.943 9.442 1.00 35.61 113 ASP A N 1
ATOM 967 C CA . ASP A 1 116 ? 17.616 12.029 8.477 1.00 33.53 113 ASP A CA 1
ATOM 968 C C . ASP A 1 116 ? 18.956 12.423 7.879 1.00 37.00 113 ASP A C 1
ATOM 969 O O . ASP A 1 116 ? 19.035 12.670 6.692 1.00 38.05 113 ASP A O 1
ATOM 974 N N . MET A 1 117 ? 19.994 12.475 8.708 1.00 33.09 114 MET A N 1
ATOM 975 C CA . MET A 1 117 ? 21.352 12.865 8.361 1.00 33.84 114 MET A CA 1
ATOM 976 C C . MET A 1 117 ? 21.894 11.997 7.224 1.00 36.50 114 MET A C 1
ATOM 977 O O . MET A 1 117 ? 22.317 12.502 6.178 1.00 34.89 114 MET A O 1
ATOM 982 N N . SER A 1 118 ? 21.840 10.670 7.412 1.00 33.45 115 SER A N 1
ATOM 983 C CA . SER A 1 118 ? 22.370 9.776 6.407 1.00 32.06 115 SER A CA 1
ATOM 984 C C . SER A 1 118 ? 21.500 9.731 5.166 1.00 31.80 115 SER A C 1
ATOM 985 O O . SER A 1 118 ? 22.061 9.599 4.088 1.00 30.85 115 SER A O 1
ATOM 988 N N . ARG A 1 119 ? 20.143 9.911 5.297 1.00 28.09 116 ARG A N 1
ATOM 989 C CA . ARG A 1 119 ? 19.251 9.940 4.131 1.00 27.60 116 ARG A CA 1
ATOM 990 C C . ARG A 1 119 ? 19.505 11.244 3.352 1.00 28.76 116 ARG A C 1
ATOM 991 O O . ARG A 1 119 ? 19.615 11.222 2.133 1.00 28.92 116 ARG A O 1
ATOM 999 N N . ILE A 1 120 ? 19.581 12.375 4.055 1.00 27.24 117 ILE A N 1
ATOM 1000 C CA . ILE A 1 120 ? 19.805 13.699 3.432 1.00 25.99 117 ILE A CA 1
ATOM 1001 C C . ILE A 1 120 ? 21.169 13.711 2.722 1.00 25.94 117 ILE A C 1
ATOM 1002 O O . ILE A 1 120 ? 21.240 14.152 1.588 1.00 25.64 117 ILE A O 1
ATOM 1007 N N . PHE A 1 121 ? 22.202 13.165 3.361 1.00 24.39 118 PHE A N 1
ATOM 1008 C CA . PHE A 1 121 ? 23.536 13.027 2.724 1.00 24.23 118 PHE A CA 1
ATOM 1009 C C . PHE A 1 121 ? 23.328 12.337 1.376 1.00 27.40 118 PHE A C 1
ATOM 1010 O O . PHE A 1 121 ? 23.749 12.872 0.364 1.00 27.84 118 PHE A O 1
ATOM 1018 N N . ASN A 1 122 ? 22.683 11.151 1.360 1.00 25.26 119 ASN A N 1
ATOM 1019 C CA . ASN A 1 122 ? 22.490 10.457 0.088 1.00 27.76 119 ASN A CA 1
ATOM 1020 C C . ASN A 1 122 ? 21.689 11.269 -0.909 1.00 28.95 119 ASN A C 1
ATOM 1021 O O . ASN A 1 122 ? 22.047 11.312 -2.074 1.00 27.95 119 ASN A O 1
ATOM 1026 N N . ILE A 1 123 ? 20.592 11.880 -0.455 1.00 28.77 120 ILE A N 1
ATOM 1027 C CA . ILE A 1 123 ? 19.722 12.644 -1.342 1.00 28.30 120 ILE A CA 1
ATOM 1028 C C . ILE A 1 123 ? 20.456 13.867 -1.917 1.00 31.02 120 ILE A C 1
ATOM 1029 O O . ILE A 1 123 ? 20.268 14.154 -3.087 1.00 32.05 120 ILE A O 1
ATOM 1034 N N . VAL A 1 124 ? 21.343 14.505 -1.142 1.00 27.89 121 VAL A N 1
ATOM 1035 C CA . VAL A 1 124 ? 22.176 15.620 -1.640 1.00 27.52 121 VAL A CA 1
ATOM 1036 C C . VAL A 1 124 ? 23.013 15.099 -2.803 1.00 31.66 121 VAL A C 1
ATOM 1037 O O . VAL A 1 124 ? 22.998 15.677 -3.889 1.00 32.54 121 VAL A O 1
ATOM 1041 N N . LYS A 1 125 ? 23.737 13.962 -2.584 1.00 29.10 122 LYS A N 1
ATOM 1042 C CA . LYS A 1 125 ? 24.590 13.394 -3.615 1.00 29.23 122 LYS A CA 1
ATOM 1043 C C . LYS A 1 125 ? 23.806 13.011 -4.889 1.00 35.05 122 LYS A C 1
ATOM 1044 O O . LYS A 1 125 ? 24.224 13.342 -5.991 1.00 37.53 122 LYS A O 1
ATOM 1050 N N . GLU A 1 126 ? 22.649 12.377 -4.737 1.00 31.74 123 GLU A N 1
ATOM 1051 C CA . GLU A 1 126 ? 21.858 11.954 -5.894 1.00 32.32 123 GLU A CA 1
ATOM 1052 C C . GLU A 1 126 ? 21.107 13.095 -6.570 1.00 36.31 123 GLU A C 1
ATOM 1053 O O . GLU A 1 126 ? 20.921 13.036 -7.784 1.00 38.04 123 GLU A O 1
ATOM 1059 N N . SER A 1 127 ? 20.690 14.136 -5.799 1.00 32.26 124 SER A N 1
ATOM 1060 C CA . SER A 1 127 ? 20.023 15.296 -6.383 1.00 31.94 124 SER A CA 1
ATOM 1061 C C . SER A 1 127 ? 21.014 16.065 -7.273 1.00 37.41 124 SER A C 1
ATOM 1062 O O . SER A 1 127 ? 20.592 16.664 -8.256 1.00 38.54 124 SER A O 1
ATOM 1065 N N . LEU A 1 128 ? 22.325 16.002 -6.947 1.00 34.82 125 LEU A N 1
ATOM 1066 C CA . LEU A 1 128 ? 23.413 16.629 -7.711 1.00 35.42 125 LEU A CA 1
ATOM 1067 C C . LEU A 1 128 ? 24.057 15.696 -8.769 1.00 41.35 125 LEU A C 1
ATOM 1068 O O . LEU A 1 128 ? 24.964 16.114 -9.491 1.00 41.89 125 LEU A O 1
ATOM 1073 N N . LEU A 1 129 ? 23.601 14.454 -8.852 1.00 38.70 126 LEU A N 1
ATOM 1074 C CA . LEU A 1 129 ? 24.131 13.452 -9.787 1.00 40.85 126 LEU A CA 1
ATOM 1075 C C . LEU A 1 129 ? 23.827 13.794 -11.252 1.00 50.92 126 LEU A C 1
ATOM 1076 O O . LEU A 1 129 ? 22.678 14.066 -11.613 1.00 52.41 126 LEU A O 1
ATOM 1081 N N . ARG A 1 130 ? 24.892 13.850 -12.067 1.00 49.40 127 ARG A N 1
ATOM 1082 C CA . ARG A 1 130 ? 24.857 14.158 -13.500 1.00 83.65 127 ARG A CA 1
ATOM 1083 C C . ARG A 1 130 ? 25.594 13.056 -14.264 1.00 99.00 127 ARG A C 1
ATOM 1084 O O . ARG A 1 130 ? 25.055 12.480 -15.206 1.00 61.16 127 ARG A O 1
ATOM 1092 N N . SER B 2 2 ? 10.742 39.555 4.593 1.00 42.50 2 SER B N 1
ATOM 1093 C CA . SER B 2 2 ? 9.895 40.140 5.628 1.00 41.00 2 SER B CA 1
ATOM 1094 C C . SER B 2 2 ? 8.421 39.719 5.475 1.00 40.64 2 SER B C 1
ATOM 1095 O O . SER B 2 2 ? 8.015 39.276 4.404 1.00 42.80 2 SER B O 1
ATOM 1098 N N . PHE B 2 3 ? 7.605 39.957 6.515 1.00 30.17 3 PHE B N 1
ATOM 1099 C CA . PHE B 2 3 ? 6.167 39.634 6.490 1.00 27.95 3 PHE B CA 1
ATOM 1100 C C . PHE B 2 3 ? 5.247 40.834 6.183 1.00 31.37 3 PHE B C 1
ATOM 1101 O O . PHE B 2 3 ? 4.031 40.684 6.264 1.00 30.55 3 PHE B O 1
ATOM 1109 N N . THR B 2 4 ? 5.792 42.003 5.818 1.00 31.51 4 THR B N 1
ATOM 1110 C CA . THR B 2 4 ? 4.950 43.182 5.561 1.00 32.42 4 THR B CA 1
ATOM 1111 C C . THR B 2 4 ? 3.764 42.953 4.569 1.00 35.86 4 THR B C 1
ATOM 1112 O O . THR B 2 4 ? 2.671 43.503 4.766 1.00 36.92 4 THR B O 1
ATOM 1116 N N . ASN B 2 5 ? 3.971 42.110 3.549 1.00 27.10 5 ASN B N 1
ATOM 1117 C CA . ASN B 2 5 ? 3.009 41.845 2.496 1.00 26.46 5 ASN B CA 1
ATOM 1118 C C . ASN B 2 5 ? 2.273 40.493 2.607 1.00 29.62 5 ASN B C 1
ATOM 1119 O O . ASN B 2 5 ? 1.560 40.100 1.671 1.00 28.19 5 ASN B O 1
ATOM 1124 N N . ALA B 2 6 ? 2.444 39.782 3.724 1.00 26.90 6 ALA B N 1
ATOM 1125 C CA . ALA B 2 6 ? 1.798 38.482 3.914 1.00 25.51 6 ALA B CA 1
ATOM 1126 C C . ALA B 2 6 ? 0.355 38.685 4.361 1.00 26.89 6 ALA B C 1
ATOM 1127 O O . ALA B 2 6 ? 0.089 39.590 5.184 1.00 26.21 6 ALA B O 1
ATOM 1129 N N . THR B 2 7 ? -0.532 37.768 3.967 1.00 21.29 7 THR B N 1
ATOM 1130 C CA . THR B 2 7 ? -1.899 37.785 4.479 1.00 21.51 7 THR B CA 1
ATOM 1131 C C . THR B 2 7 ? -1.809 37.108 5.874 1.00 24.75 7 THR B C 1
ATOM 1132 O O . THR B 2 7 ? -0.853 36.395 6.174 1.00 22.79 7 THR B O 1
ATOM 1136 N N . PHE B 2 8 ? -2.848 37.275 6.685 1.00 24.06 8 PHE B N 1
ATOM 1137 C CA . PHE B 2 8 ? -2.893 36.604 7.974 1.00 23.19 8 PHE B CA 1
ATOM 1138 C C . PHE B 2 8 ? -2.805 35.091 7.751 1.00 22.80 8 PHE B C 1
ATOM 1139 O O . PHE B 2 8 ? -2.087 34.413 8.475 1.00 22.98 8 PHE B O 1
ATOM 1147 N N . SER B 2 9 ? -3.509 34.555 6.727 1.00 21.34 9 SER B N 1
ATOM 1148 C CA . SER B 2 9 ? -3.454 33.096 6.488 1.00 20.00 9 SER B CA 1
ATOM 1149 C C . SER B 2 9 ? -2.007 32.652 6.172 1.00 23.02 9 SER B C 1
ATOM 1150 O O . SER B 2 9 ? -1.570 31.588 6.588 1.00 21.62 9 SER B O 1
ATOM 1153 N N . GLN B 2 10 ? -1.266 33.466 5.384 1.00 20.48 10 GLN B N 1
ATOM 1154 C CA . GLN B 2 10 ? 0.137 33.152 5.042 1.00 20.12 10 GLN B CA 1
ATOM 1155 C C . GLN B 2 10 ? 0.998 33.182 6.301 1.00 23.27 10 GLN B C 1
ATOM 1156 O O . GLN B 2 10 ? 1.904 32.367 6.451 1.00 22.36 10 GLN B O 1
ATOM 1162 N N . VAL B 2 11 ? 0.703 34.108 7.225 1.00 21.49 11 VAL B N 1
ATOM 1163 C CA . VAL B 2 11 ? 1.445 34.162 8.499 1.00 20.23 11 VAL B CA 1
ATOM 1164 C C . VAL B 2 11 ? 1.268 32.893 9.307 1.00 23.79 11 VAL B C 1
ATOM 1165 O O . VAL B 2 11 ? 2.253 32.361 9.830 1.00 22.16 11 VAL B O 1
ATOM 1169 N N . LEU B 2 12 ? 0.013 32.439 9.458 1.00 21.53 12 LEU B N 1
ATOM 1170 C CA . LEU B 2 12 ? -0.289 31.189 10.167 1.00 22.03 12 LEU B CA 1
ATOM 1171 C C . LEU B 2 12 ? 0.299 30.011 9.425 1.00 22.77 12 LEU B C 1
ATOM 1172 O O . LEU B 2 12 ? 0.807 29.111 10.071 1.00 23.49 12 LEU B O 1
ATOM 1177 N N . ASP B 2 13 ? 0.302 30.020 8.071 1.00 21.38 13 ASP B N 1
ATOM 1178 C CA . ASP B 2 13 ? 0.953 28.923 7.324 1.00 19.96 13 ASP B CA 1
ATOM 1179 C C . ASP B 2 13 ? 2.443 28.873 7.718 1.00 20.72 13 ASP B C 1
ATOM 1180 O O . ASP B 2 13 ? 2.976 27.799 8.022 1.00 19.83 13 ASP B O 1
ATOM 1185 N N . ASP B 2 14 ? 3.085 30.038 7.702 1.00 18.37 14 ASP B N 1
ATOM 1186 C CA . ASP B 2 14 ? 4.523 30.149 8.056 1.00 17.50 14 ASP B CA 1
ATOM 1187 C C . ASP B 2 14 ? 4.775 29.623 9.472 1.00 20.01 14 ASP B C 1
ATOM 1188 O O . ASP B 2 14 ? 5.651 28.784 9.696 1.00 20.54 14 ASP B O 1
ATOM 1193 N N . LEU B 2 15 ? 3.973 30.104 10.443 1.00 19.62 15 LEU B N 1
ATOM 1194 C CA . LEU B 2 15 ? 4.155 29.664 11.824 1.00 19.76 15 LEU B CA 1
ATOM 1195 C C . LEU B 2 15 ? 3.895 28.156 11.954 1.00 22.47 15 LEU B C 1
ATOM 1196 O O . LEU B 2 15 ? 4.596 27.498 12.725 1.00 22.44 15 LEU B O 1
ATOM 1201 N N A SER B 2 16 ? 2.911 27.621 11.216 0.66 19.83 16 SER B N 1
ATOM 1202 N N B SER B 2 16 ? 2.918 27.626 11.206 0.34 19.29 16 SER B N 1
ATOM 1203 C CA A SER B 2 16 ? 2.651 26.178 11.271 0.66 20.33 16 SER B CA 1
ATOM 1204 C CA B SER B 2 16 ? 2.619 26.195 11.222 0.34 19.38 16 SER B CA 1
ATOM 1205 C C A SER B 2 16 ? 3.880 25.427 10.764 0.66 20.58 16 SER B C 1
ATOM 1206 C C B SER B 2 16 ? 3.822 25.409 10.733 0.34 21.86 16 SER B C 1
ATOM 1207 O O A SER B 2 16 ? 4.369 24.520 11.436 0.66 21.18 16 SER B O 1
ATOM 1208 O O B SER B 2 16 ? 4.255 24.485 11.417 0.34 22.54 16 SER B O 1
ATOM 1213 N N . ALA B 2 17 ? 4.400 25.796 9.578 1.00 18.79 17 ALA B N 1
ATOM 1214 C CA . ALA B 2 17 ? 5.595 25.112 9.055 1.00 19.88 17 ALA B CA 1
ATOM 1215 C C . ALA B 2 17 ? 6.798 25.275 9.958 1.00 21.10 17 ALA B C 1
ATOM 1216 O O . ALA B 2 17 ? 7.587 24.335 10.135 1.00 21.47 17 ALA B O 1
ATOM 1218 N N . ARG B 2 18 ? 6.939 26.460 10.531 1.00 18.36 18 ARG B N 1
ATOM 1219 C CA . ARG B 2 18 ? 8.123 26.769 11.340 1.00 18.94 18 ARG B CA 1
ATOM 1220 C C . ARG B 2 18 ? 8.101 26.095 12.715 1.00 22.40 18 ARG B C 1
ATOM 1221 O O . ARG B 2 18 ? 9.184 25.846 13.276 1.00 23.73 18 ARG B O 1
ATOM 1229 N N . PHE B 2 19 ? 6.873 25.819 13.284 1.00 18.16 19 PHE B N 1
ATOM 1230 C CA . PHE B 2 19 ? 6.836 25.316 14.662 1.00 19.89 19 PHE B CA 1
ATOM 1231 C C . PHE B 2 19 ? 6.170 23.977 14.892 1.00 24.56 19 PHE B C 1
ATOM 1232 O O . PHE B 2 19 ? 6.555 23.274 15.841 1.00 23.99 19 PHE B O 1
ATOM 1240 N N . ILE B 2 20 ? 5.118 23.653 14.110 1.00 21.81 20 ILE B N 1
ATOM 1241 C CA . ILE B 2 20 ? 4.375 22.438 14.443 1.00 22.23 20 ILE B CA 1
ATOM 1242 C C . ILE B 2 20 ? 4.200 21.393 13.358 1.00 25.02 20 ILE B C 1
ATOM 1243 O O . ILE B 2 20 ? 4.110 20.193 13.691 1.00 26.30 20 ILE B O 1
ATOM 1248 N N A LEU B 2 21 ? 4.147 21.799 12.094 0.81 20.07 21 LEU B N 1
ATOM 1249 N N B LEU B 2 21 ? 4.106 21.799 12.080 0.19 21.99 21 LEU B N 1
ATOM 1250 C CA A LEU B 2 21 ? 3.850 20.836 11.038 0.81 21.00 21 LEU B CA 1
ATOM 1251 C CA B LEU B 2 21 ? 3.833 20.902 10.948 0.19 22.50 21 LEU B CA 1
ATOM 1252 C C A LEU B 2 21 ? 4.904 19.759 10.806 0.81 24.98 21 LEU B C 1
ATOM 1253 C C B LEU B 2 21 ? 4.898 19.852 10.623 0.19 25.96 21 LEU B C 1
ATOM 1254 O O A LEU B 2 21 ? 4.570 18.614 10.463 0.81 25.20 21 LEU B O 1
ATOM 1255 O O B LEU B 2 21 ? 4.563 18.811 10.046 0.19 25.34 21 LEU B O 1
ATOM 1264 N N . ASN B 2 22 ? 6.170 20.139 10.934 1.00 22.39 22 ASN B N 1
ATOM 1265 C CA . ASN B 2 22 ? 7.306 19.265 10.587 1.00 23.07 22 ASN B CA 1
ATOM 1266 C C . ASN B 2 22 ? 7.953 18.607 11.786 1.00 27.99 22 ASN B C 1
ATOM 1267 O O . ASN B 2 22 ? 9.056 18.101 11.667 1.00 28.29 22 ASN B O 1
ATOM 1272 N N . LEU B 2 23 ? 7.275 18.586 12.927 1.00 24.27 23 LEU B N 1
ATOM 1273 C CA . LEU B 2 23 ? 7.832 17.960 14.142 1.00 24.28 23 LEU B CA 1
ATOM 1274 C C . LEU B 2 23 ? 7.980 16.470 14.047 1.00 31.00 23 LEU B C 1
ATOM 1275 O O . LEU B 2 23 ? 7.173 15.853 13.364 1.00 30.75 23 LEU B O 1
ATOM 1280 N N . PRO B 2 24 ? 8.923 15.850 14.816 1.00 30.13 24 PRO B N 1
ATOM 1281 C CA . PRO B 2 24 ? 8.952 14.372 14.863 1.00 32.03 24 PRO B CA 1
ATOM 1282 C C . PRO B 2 24 ? 7.648 13.907 15.552 1.00 36.63 24 PRO B C 1
ATOM 1283 O O . PRO B 2 24 ? 7.128 14.638 16.407 1.00 34.56 24 PRO B O 1
ATOM 1287 N N . ALA B 2 25 ? 7.114 12.740 15.145 1.00 36.85 25 ALA B N 1
ATOM 1288 C CA . ALA B 2 25 ? 5.841 12.146 15.599 1.00 38.18 25 ALA B CA 1
ATOM 1289 C C . ALA B 2 25 ? 5.632 12.159 17.114 1.00 40.04 25 ALA B C 1
ATOM 1290 O O . ALA B 2 25 ? 4.581 12.619 17.560 1.00 39.42 25 ALA B O 1
ATOM 1292 N N . GLU B 2 26 ? 6.636 11.730 17.906 1.00 35.85 26 GLU B N 1
ATOM 1293 C CA . GLU B 2 26 ? 6.509 11.719 19.370 1.00 35.25 26 GLU B CA 1
ATOM 1294 C C . GLU B 2 26 ? 6.227 13.133 19.937 1.00 36.71 26 GLU B C 1
ATOM 1295 O O . GLU B 2 26 ? 5.477 13.262 20.907 1.00 35.42 26 GLU B O 1
ATOM 1301 N N . GLU B 2 27 ? 6.877 14.174 19.382 1.00 30.17 27 GLU B N 1
ATOM 1302 C CA . GLU B 2 27 ? 6.699 15.538 19.898 1.00 29.75 27 GLU B CA 1
ATOM 1303 C C . GLU B 2 27 ? 5.326 16.056 19.480 1.00 34.00 27 GLU B C 1
ATOM 1304 O O . GLU B 2 27 ? 4.639 16.708 20.264 1.00 33.60 27 GLU B O 1
ATOM 1310 N N . GLN B 2 28 ? 4.944 15.755 18.240 1.00 31.78 28 GLN B N 1
ATOM 1311 C CA . GLN B 2 28 ? 3.687 16.210 17.629 1.00 32.94 28 GLN B CA 1
ATOM 1312 C C . GLN B 2 28 ? 2.442 15.577 18.246 1.00 39.91 28 GLN B C 1
ATOM 1313 O O . GLN B 2 28 ? 1.352 16.102 18.052 1.00 40.77 28 GLN B O 1
ATOM 1319 N N . SER B 2 29 ? 2.584 14.447 18.955 1.00 35.36 29 SER B N 1
ATOM 1320 C CA . SER B 2 29 ? 1.434 13.758 19.554 1.00 35.98 29 SER B CA 1
ATOM 1321 C C . SER B 2 29 ? 1.269 14.075 21.051 1.00 36.94 29 SER B C 1
ATOM 1322 O O . SER B 2 29 ? 0.335 13.578 21.671 1.00 37.73 29 SER B O 1
ATOM 1325 N N . SER B 2 30 ? 2.167 14.920 21.615 1.00 31.83 30 SER B N 1
ATOM 1326 C CA . SER B 2 30 ? 2.176 15.361 23.005 1.00 30.19 30 SER B CA 1
ATOM 1327 C C . SER B 2 30 ? 1.517 16.719 23.140 1.00 32.09 30 SER B C 1
ATOM 1328 O O . SER B 2 30 ? 1.982 17.692 22.543 1.00 30.65 30 SER B O 1
ATOM 1331 N N . VAL B 2 31 ? 0.438 16.796 23.949 1.00 29.43 31 VAL B N 1
ATOM 1332 C CA . VAL B 2 31 ? -0.216 18.085 24.183 1.00 28.31 31 VAL B CA 1
ATOM 1333 C C . VAL B 2 31 ? 0.840 19.058 24.751 1.00 29.53 31 VAL B C 1
ATOM 1334 O O . VAL B 2 31 ? 0.925 20.190 24.325 1.00 27.85 31 VAL B O 1
ATOM 1338 N N . GLU B 2 32 ? 1.636 18.597 25.722 1.00 28.97 32 GLU B N 1
ATOM 1339 C CA . GLU B 2 32 ? 2.649 19.425 26.378 1.00 28.05 32 GLU B CA 1
ATOM 1340 C C . GLU B 2 32 ? 3.680 19.972 25.375 1.00 30.99 32 GLU B C 1
ATOM 1341 O O . GLU B 2 32 ? 3.950 21.184 25.351 1.00 28.85 32 GLU B O 1
ATOM 1347 N N . ARG B 2 33 ? 4.256 19.067 24.584 1.00 28.86 33 ARG B N 1
ATOM 1348 C CA . ARG B 2 33 ? 5.297 19.447 23.641 1.00 28.09 33 ARG B CA 1
ATOM 1349 C C . ARG B 2 33 ? 4.754 20.315 22.544 1.00 29.62 33 ARG B C 1
ATOM 1350 O O . ARG B 2 33 ? 5.435 21.262 22.153 1.00 28.27 33 ARG B O 1
ATOM 1358 N N . LEU B 2 34 ? 3.507 20.047 22.080 1.00 25.96 34 LEU B N 1
ATOM 1359 C CA . LEU B 2 34 ? 2.914 20.932 21.072 1.00 25.07 34 LEU B CA 1
ATOM 1360 C C . LEU B 2 34 ? 2.703 22.311 21.664 1.00 28.67 34 LEU B C 1
ATOM 1361 O O . LEU B 2 34 ? 2.984 23.312 21.007 1.00 27.38 34 LEU B O 1
ATOM 1366 N N . CYS B 2 35 ? 2.269 22.371 22.937 1.00 27.32 35 CYS B N 1
ATOM 1367 C CA . CYS B 2 35 ? 2.076 23.652 23.609 1.00 27.17 35 CYS B CA 1
ATOM 1368 C C . CYS B 2 35 ? 3.360 24.447 23.744 1.00 26.59 35 CYS B C 1
ATOM 1369 O O . CYS B 2 35 ? 3.340 25.652 23.540 1.00 27.06 35 CYS B O 1
ATOM 1372 N N . PHE B 2 36 ? 4.487 23.787 24.001 1.00 25.48 36 PHE B N 1
ATOM 1373 C CA . PHE B 2 36 ? 5.752 24.543 24.062 1.00 26.46 36 PHE B CA 1
ATOM 1374 C C . PHE B 2 36 ? 6.054 25.146 22.670 1.00 26.07 36 PHE B C 1
ATOM 1375 O O . PHE B 2 36 ? 6.454 26.305 22.587 1.00 24.23 36 PHE B O 1
ATOM 1383 N N . GLN B 2 37 ? 5.729 24.412 21.592 1.00 23.41 37 GLN B N 1
ATOM 1384 C CA . GLN B 2 37 ? 5.909 24.967 20.246 1.00 23.80 37 GLN B CA 1
ATOM 1385 C C . GLN B 2 37 ? 4.951 26.126 19.976 1.00 25.93 37 GLN B C 1
ATOM 1386 O O . GLN B 2 37 ? 5.354 27.143 19.398 1.00 24.34 37 GLN B O 1
ATOM 1392 N N . ILE B 2 38 ? 3.695 25.988 20.422 1.00 23.90 38 ILE B N 1
ATOM 1393 C CA . ILE B 2 38 ? 2.676 27.024 20.250 1.00 24.82 38 ILE B CA 1
ATOM 1394 C C . ILE B 2 38 ? 3.107 28.296 21.000 1.00 25.99 38 ILE B C 1
ATOM 1395 O O . ILE B 2 38 ? 2.946 29.396 20.487 1.00 25.59 38 ILE B O 1
ATOM 1400 N N . GLU B 2 39 ? 3.663 28.140 22.220 1.00 24.65 39 GLU B N 1
ATOM 1401 C CA . GLU B 2 39 ? 4.122 29.296 23.000 1.00 25.07 39 GLU B CA 1
ATOM 1402 C C . GLU B 2 39 ? 5.238 30.037 22.255 1.00 27.75 39 GLU B C 1
ATOM 1403 O O . GLU B 2 39 ? 5.231 31.273 22.217 1.00 28.64 39 GLU B O 1
ATOM 1409 N N . GLN B 2 40 ? 6.182 29.295 21.648 1.00 24.17 40 GLN B N 1
ATOM 1410 C CA . GLN B 2 40 ? 7.255 29.968 20.925 1.00 23.31 40 GLN B CA 1
ATOM 1411 C C . GLN B 2 40 ? 6.692 30.587 19.638 1.00 25.44 40 GLN B C 1
ATOM 1412 O O . GLN B 2 40 ? 7.116 31.680 19.257 1.00 24.75 40 GLN B O 1
ATOM 1418 N N . ALA B 2 41 ? 5.716 29.912 18.989 1.00 23.37 41 ALA B N 1
ATOM 1419 C CA . ALA B 2 41 ? 5.123 30.480 17.775 1.00 21.37 41 ALA B CA 1
ATOM 1420 C C . ALA B 2 41 ? 4.419 31.795 18.083 1.00 22.82 41 ALA B C 1
ATOM 1421 O O . ALA B 2 41 ? 4.477 32.720 17.267 1.00 23.24 41 ALA B O 1
ATOM 1423 N N . HIS B 2 42 ? 3.724 31.858 19.233 1.00 23.14 42 HIS B N 1
ATOM 1424 C CA . HIS B 2 42 ? 2.987 33.053 19.658 1.00 23.46 42 HIS B CA 1
ATOM 1425 C C . HIS B 2 42 ? 3.976 34.195 19.913 1.00 24.76 42 HIS B C 1
ATOM 1426 O O . HIS B 2 42 ? 3.752 35.325 19.487 1.00 25.00 42 HIS B O 1
ATOM 1433 N N . TRP B 2 43 ? 5.094 33.879 20.572 1.00 22.80 43 TRP B N 1
ATOM 1434 C CA . TRP B 2 43 ? 6.176 34.837 20.811 1.00 24.26 43 TRP B CA 1
ATOM 1435 C C . TRP B 2 43 ? 6.694 35.381 19.457 1.00 26.20 43 TRP B C 1
ATOM 1436 O O . TRP B 2 43 ? 6.760 36.588 19.260 1.00 26.17 43 TRP B O 1
ATOM 1447 N N . PHE B 2 44 ? 6.993 34.469 18.505 1.00 23.14 44 PHE B N 1
ATOM 1448 C CA . PHE B 2 44 ? 7.483 34.857 17.171 1.00 22.24 44 PHE B CA 1
ATOM 1449 C C . PHE B 2 44 ? 6.463 35.776 16.469 1.00 23.65 44 PHE B C 1
ATOM 1450 O O . PHE B 2 44 ? 6.846 36.795 15.875 1.00 24.64 44 PHE B O 1
ATOM 1458 N N . TYR B 2 45 ? 5.176 35.390 16.519 1.00 20.52 45 TYR B N 1
ATOM 1459 C CA . TYR B 2 45 ? 4.088 36.164 15.925 1.00 21.18 45 TYR B CA 1
ATOM 1460 C C . TYR B 2 45 ? 4.042 37.564 16.548 1.00 25.84 45 TYR B C 1
ATOM 1461 O O . TYR B 2 45 ? 4.121 38.557 15.821 1.00 25.85 45 TYR B O 1
ATOM 1470 N N . GLU B 2 46 ? 3.991 37.634 17.895 1.00 25.46 46 GLU B N 1
ATOM 1471 C CA . GLU B 2 46 ? 3.838 38.922 18.577 1.00 26.51 46 GLU B CA 1
ATOM 1472 C C . GLU B 2 46 ? 5.062 39.826 18.474 1.00 29.79 46 GLU B C 1
ATOM 1473 O O . GLU B 2 46 ? 4.925 41.009 18.145 1.00 30.43 46 GLU B O 1
ATOM 1479 N N . ASP B 2 47 ? 6.256 39.272 18.685 1.00 28.34 47 ASP B N 1
ATOM 1480 C CA . ASP B 2 47 ? 7.474 40.082 18.752 1.00 28.50 47 ASP B CA 1
ATOM 1481 C C . ASP B 2 47 ? 8.217 40.295 17.439 1.00 32.36 47 ASP B C 1
ATOM 1482 O O . ASP B 2 47 ? 9.039 41.205 17.387 1.00 33.65 47 ASP B O 1
ATOM 1487 N N . PHE B 2 48 ? 7.984 39.470 16.403 1.00 26.54 48 PHE B N 1
ATOM 1488 C CA . PHE B 2 48 ? 8.596 39.679 15.103 1.00 25.67 48 PHE B CA 1
ATOM 1489 C C . PHE B 2 48 ? 7.635 40.038 14.024 1.00 29.32 48 PHE B C 1
ATOM 1490 O O . PHE B 2 48 ? 7.906 40.968 13.270 1.00 33.17 48 PHE B O 1
ATOM 1498 N N . ILE B 2 49 ? 6.569 39.225 13.854 1.00 24.97 49 ILE B N 1
ATOM 1499 C CA . ILE B 2 49 ? 5.649 39.382 12.729 1.00 23.38 49 ILE B CA 1
ATOM 1500 C C . ILE B 2 49 ? 4.745 40.607 12.867 1.00 30.95 49 ILE B C 1
ATOM 1501 O O . ILE B 2 49 ? 4.637 41.351 11.900 1.00 31.39 49 ILE B O 1
ATOM 1506 N N . ARG B 2 50 ? 4.089 40.796 14.029 1.00 27.98 50 ARG B N 1
ATOM 1507 C CA . ARG B 2 50 ? 3.200 41.951 14.229 1.00 31.14 50 ARG B CA 1
ATOM 1508 C C . ARG B 2 50 ? 3.977 43.276 14.149 1.00 40.96 50 ARG B C 1
ATOM 1509 O O . ARG B 2 50 ? 3.368 44.308 13.880 1.00 42.64 50 ARG B O 1
ATOM 1517 N N . ALA B 2 51 ? 5.315 43.243 14.365 1.00 38.93 51 ALA B N 1
ATOM 1518 C CA . ALA B 2 51 ? 6.184 44.423 14.276 1.00 40.61 51 ALA B CA 1
ATOM 1519 C C . ALA B 2 51 ? 6.265 44.894 12.826 1.00 45.79 51 ALA B C 1
ATOM 1520 O O . ALA B 2 51 ? 6.313 46.096 12.566 1.00 45.42 51 ALA B O 1
ATOM 1522 N N . GLN B 2 52 ? 6.244 43.938 11.884 1.00 41.87 52 GLN B N 1
ATOM 1523 C CA . GLN B 2 52 ? 6.297 44.227 10.455 1.00 42.66 52 GLN B CA 1
ATOM 1524 C C . GLN B 2 52 ? 4.914 44.500 9.838 1.00 47.68 52 GLN B C 1
ATOM 1525 O O . GLN B 2 52 ? 4.838 45.044 8.738 1.00 47.58 52 GLN B O 1
ATOM 1531 N N . ASN B 2 53 ? 3.824 44.140 10.544 1.00 43.67 53 ASN B N 1
ATOM 1532 C CA . ASN B 2 53 ? 2.472 44.408 10.063 1.00 43.26 53 ASN B CA 1
ATOM 1533 C C . ASN B 2 53 ? 1.518 44.594 11.239 1.00 48.91 53 ASN B C 1
ATOM 1534 O O . ASN B 2 53 ? 0.977 43.622 11.768 1.00 45.44 53 ASN B O 1
ATOM 1539 N N . ASP B 2 54 ? 1.315 45.868 11.638 1.00 49.52 54 ASP B N 1
ATOM 1540 C CA . ASP B 2 54 ? 0.425 46.274 12.730 1.00 50.73 54 ASP B CA 1
ATOM 1541 C C . ASP B 2 54 ? -1.065 45.998 12.411 1.00 51.78 54 ASP B C 1
ATOM 1542 O O . ASP B 2 54 ? -1.890 46.050 13.329 1.00 52.70 54 ASP B O 1
ATOM 1547 N N . GLN B 2 55 ? -1.401 45.680 11.137 1.00 45.77 55 GLN B N 1
ATOM 1548 C CA . GLN B 2 55 ? -2.780 45.339 10.750 1.00 45.23 55 GLN B CA 1
ATOM 1549 C C . GLN B 2 55 ? -3.137 43.911 11.195 1.00 44.17 55 GLN B C 1
ATOM 1550 O O . GLN B 2 55 ? -4.319 43.554 11.236 1.00 43.73 55 GLN B O 1
ATOM 1556 N N . LEU B 2 56 ? -2.104 43.089 11.526 1.00 35.22 56 LEU B N 1
ATOM 1557 C CA . LEU B 2 56 ? -2.337 41.736 12.018 1.00 32.20 56 LEU B CA 1
ATOM 1558 C C . LEU B 2 56 ? -2.887 41.854 13.438 1.00 38.47 56 LEU B C 1
ATOM 1559 O O . LEU B 2 56 ? -2.445 42.730 14.191 1.00 37.98 56 LEU B O 1
ATOM 1564 N N . PRO B 2 57 ? -3.855 41.002 13.811 1.00 36.90 57 PRO B N 1
ATOM 1565 C CA . PRO B 2 57 ? -4.477 41.149 15.139 1.00 38.39 57 PRO B CA 1
ATOM 1566 C C . PRO B 2 57 ? -3.633 40.700 16.315 1.00 41.99 57 PRO B C 1
ATOM 1567 O O . PRO B 2 57 ? -2.905 39.716 16.210 1.00 39.04 57 PRO B O 1
ATOM 1571 N N . SER B 2 58 ? -3.761 41.401 17.460 1.00 40.22 58 SER B N 1
ATOM 1572 C CA . SER B 2 58 ? -3.102 40.972 18.684 1.00 41.12 58 SER B CA 1
ATOM 1573 C C . SER B 2 58 ? -3.959 39.796 19.113 1.00 44.24 58 SER B C 1
ATOM 1574 O O . SER B 2 58 ? -5.195 39.877 19.051 1.00 44.71 58 SER B O 1
ATOM 1577 N N . LEU B 2 59 ? -3.323 38.682 19.458 1.00 37.46 59 LEU B N 1
ATOM 1578 C CA . LEU B 2 59 ? -4.077 37.490 19.822 1.00 36.48 59 LEU B CA 1
ATOM 1579 C C . LEU B 2 59 ? -3.622 36.994 21.158 1.00 40.33 59 LEU B C 1
ATOM 1580 O O . LEU B 2 59 ? -2.435 37.031 21.451 1.00 40.40 59 LEU B O 1
ATOM 1585 N N . GLY B 2 60 ? -4.569 36.521 21.953 1.00 39.04 60 GLY B N 1
ATOM 1586 C CA . GLY B 2 60 ? -4.263 35.882 23.220 1.00 38.77 60 GLY B CA 1
ATOM 1587 C C . GLY B 2 60 ? -3.696 34.509 22.898 1.00 40.91 60 GLY B C 1
ATOM 1588 O O . GLY B 2 60 ? -4.007 33.948 21.834 1.00 38.87 60 GLY B O 1
ATOM 1589 N N . LEU B 2 61 ? -2.859 33.957 23.804 1.00 35.64 61 LEU B N 1
ATOM 1590 C CA . LEU B 2 61 ? -2.241 32.642 23.599 1.00 33.58 61 LEU B CA 1
ATOM 1591 C C . LEU B 2 61 ? -3.238 31.544 23.191 1.00 35.66 61 LEU B C 1
ATOM 1592 O O . LEU B 2 61 ? -2.978 30.805 22.241 1.00 33.08 61 LEU B O 1
ATOM 1597 N N . ARG B 2 62 ? -4.382 31.451 23.876 1.00 35.15 62 ARG B N 1
ATOM 1598 C CA . ARG B 2 62 ? -5.365 30.431 23.541 1.00 35.40 62 ARG B CA 1
ATOM 1599 C C . ARG B 2 62 ? -6.049 30.655 22.175 1.00 37.57 62 ARG B C 1
ATOM 1600 O O . ARG B 2 62 ? -6.226 29.688 21.431 1.00 38.12 62 ARG B O 1
ATOM 1608 N N . VAL B 2 63 ? -6.447 31.913 21.854 1.00 33.66 63 VAL B N 1
ATOM 1609 C CA . VAL B 2 63 ? -7.092 32.248 20.570 1.00 33.64 63 VAL B CA 1
ATOM 1610 C C . VAL B 2 63 ? -6.079 31.922 19.434 1.00 34.99 63 VAL B C 1
ATOM 1611 O O . VAL B 2 63 ? -6.410 31.287 18.417 1.00 34.29 63 VAL B O 1
ATOM 1615 N N . PHE B 2 64 ? -4.830 32.288 19.679 1.00 30.32 64 PHE B N 1
ATOM 1616 C CA . PHE B 2 64 ? -3.729 32.035 18.742 1.00 27.65 64 PHE B CA 1
ATOM 1617 C C . PHE B 2 64 ? -3.586 30.516 18.472 1.00 29.53 64 PHE B C 1
ATOM 1618 O O . PHE B 2 64 ? -3.518 30.084 17.311 1.00 30.13 64 PHE B O 1
ATOM 1626 N N . SER B 2 65 ? -3.518 29.709 19.544 1.00 29.04 65 SER B N 1
ATOM 1627 C CA . SER B 2 65 ? -3.389 28.248 19.414 1.00 28.85 65 SER B CA 1
ATOM 1628 C C . SER B 2 65 ? -4.504 27.614 18.522 1.00 33.72 65 SER B C 1
ATOM 1629 O O . SER B 2 65 ? -4.199 26.820 17.617 1.00 32.04 65 SER B O 1
ATOM 1632 N N . ALA B 2 66 ? -5.783 27.993 18.771 1.00 34.97 66 ALA B N 1
ATOM 1633 C CA . ALA B 2 66 ? -6.939 27.493 18.003 1.00 37.76 66 ALA B CA 1
ATOM 1634 C C . ALA B 2 66 ? -6.807 27.848 16.530 1.00 43.16 66 ALA B C 1
ATOM 1635 O O . ALA B 2 66 ? -7.041 26.980 15.685 1.00 45.16 66 ALA B O 1
ATOM 1637 N N . LYS B 2 67 ? -6.354 29.094 16.214 1.00 37.51 67 LYS B N 1
ATOM 1638 C CA . LYS B 2 67 ? -6.174 29.532 14.822 1.00 36.35 67 LYS B CA 1
ATOM 1639 C C . LYS B 2 67 ? -5.049 28.793 14.162 1.00 37.00 67 LYS B C 1
ATOM 1640 O O . LYS B 2 67 ? -5.184 28.378 13.010 1.00 37.61 67 LYS B O 1
ATOM 1646 N N . LEU B 2 68 ? -3.922 28.595 14.885 1.00 31.18 68 LEU B N 1
ATOM 1647 C CA . LEU B 2 68 ? -2.766 27.907 14.321 1.00 29.59 68 LEU B CA 1
ATOM 1648 C C . LEU B 2 68 ? -3.078 26.461 13.927 1.00 36.07 68 LEU B C 1
ATOM 1649 O O . LEU B 2 68 ? -2.581 25.980 12.897 1.00 33.96 68 LEU B O 1
ATOM 1654 N N . PHE B 2 69 ? -3.834 25.753 14.786 1.00 35.58 69 PHE B N 1
ATOM 1655 C CA . PHE B 2 69 ? -4.123 24.343 14.555 1.00 37.36 69 PHE B CA 1
ATOM 1656 C C . PHE B 2 69 ? -4.768 24.063 13.198 1.00 44.60 69 PHE B C 1
ATOM 1657 O O . PHE B 2 69 ? -4.438 23.072 12.545 1.00 44.70 69 PHE B O 1
ATOM 1665 N N . ALA B 2 70 ? -5.588 25.006 12.744 1.00 43.23 70 ALA B N 1
ATOM 1666 C CA . ALA B 2 70 ? -6.288 25.001 11.464 1.00 42.00 70 ALA B CA 1
ATOM 1667 C C . ALA B 2 70 ? -5.316 25.015 10.267 1.00 42.87 70 ALA B C 1
ATOM 1668 O O . ALA B 2 70 ? -5.707 24.666 9.160 1.00 42.31 70 ALA B O 1
ATOM 1670 N N . HIS B 2 71 ? -4.071 25.406 10.485 1.00 36.93 71 HIS B N 1
ATOM 1671 C CA . HIS B 2 71 ? -3.079 25.498 9.410 1.00 34.85 71 HIS B CA 1
ATOM 1672 C C . HIS B 2 71 ? -2.087 24.336 9.424 1.00 45.14 71 HIS B C 1
ATOM 1673 O O . HIS B 2 71 ? -1.100 24.316 8.658 1.00 43.24 71 HIS B O 1
ATOM 1680 N N . CYS B 2 72 ? -2.361 23.356 10.302 1.00 45.71 72 CYS B N 1
ATOM 1681 C CA . CYS B 2 72 ? -1.574 22.143 10.407 1.00 46.60 72 CYS B CA 1
ATOM 1682 C C . CYS B 2 72 ? -2.557 21.025 10.062 1.00 52.83 72 CYS B C 1
ATOM 1683 O O . CYS B 2 72 ? -3.278 20.549 10.948 1.00 53.43 72 CYS B O 1
ATOM 1686 N N . PRO B 2 73 ? -2.705 20.719 8.741 1.00 49.86 73 PRO B N 1
ATOM 1687 C CA . PRO B 2 73 ? -3.726 19.746 8.300 1.00 50.57 73 PRO B CA 1
ATOM 1688 C C . PRO B 2 73 ? -3.878 18.504 9.172 1.00 55.72 73 PRO B C 1
ATOM 1689 O O . PRO B 2 73 ? -4.988 18.199 9.625 1.00 55.13 73 PRO B O 1
ATOM 1693 N N . LEU B 2 74 ? -2.741 17.858 9.470 1.00 52.90 74 LEU B N 1
ATOM 1694 C CA . LEU B 2 74 ? -2.603 16.663 10.295 1.00 53.65 74 LEU B CA 1
ATOM 1695 C C . LEU B 2 74 ? -3.165 16.797 11.715 1.00 56.62 74 LEU B C 1
ATOM 1696 O O . LEU B 2 74 ? -3.357 15.766 12.369 1.00 58.51 74 LEU B O 1
ATOM 1701 N N . LEU B 2 75 ? -3.404 18.032 12.210 1.00 49.98 75 LEU B N 1
ATOM 1702 C CA . LEU B 2 75 ? -3.768 18.215 13.619 1.00 48.86 75 LEU B CA 1
ATOM 1703 C C . LEU B 2 75 ? -5.089 18.919 13.969 1.00 50.50 75 LEU B C 1
ATOM 1704 O O . LEU B 2 75 ? -5.463 18.829 15.128 1.00 47.08 75 LEU B O 1
ATOM 1709 N N . TRP B 2 76 ? -5.785 19.623 13.049 1.00 49.50 76 TRP B N 1
ATOM 1710 C CA . TRP B 2 76 ? -7.021 20.334 13.445 1.00 51.33 76 TRP B CA 1
ATOM 1711 C C . TRP B 2 76 ? -8.060 19.459 14.187 1.00 51.98 76 TRP B C 1
ATOM 1712 O O . TRP B 2 76 ? -8.429 19.793 15.318 1.00 50.13 76 TRP B O 1
ATOM 1723 N N . LYS B 2 77 ? -8.490 18.342 13.570 1.00 47.62 77 LYS B N 1
ATOM 1724 C CA . LYS B 2 77 ? -9.481 17.417 14.133 1.00 49.05 77 LYS B CA 1
ATOM 1725 C C . LYS B 2 77 ? -9.009 16.788 15.454 1.00 52.82 77 LYS B C 1
ATOM 1726 O O . LYS B 2 77 ? -9.783 16.748 16.414 1.00 53.98 77 LYS B O 1
ATOM 1732 N N . TRP B 2 78 ? -7.737 16.328 15.501 1.00 46.92 78 TRP B N 1
ATOM 1733 C CA . TRP B 2 78 ? -7.121 15.761 16.708 1.00 46.64 78 TRP B CA 1
ATOM 1734 C C . TRP B 2 78 ? -7.069 16.827 17.813 1.00 47.12 78 TRP B C 1
ATOM 1735 O O . TRP B 2 78 ? -7.343 16.501 18.971 1.00 47.53 78 TRP B O 1
ATOM 1746 N N . SER B 2 79 ? -6.746 18.104 17.463 1.00 40.17 79 SER B N 1
ATOM 1747 C CA . SER B 2 79 ? -6.685 19.188 18.454 1.00 39.73 79 SER B CA 1
ATOM 1748 C C . SER B 2 79 ? -8.050 19.485 19.038 1.00 45.56 79 SER B C 1
ATOM 1749 O O . SER B 2 79 ? -8.144 19.859 20.205 1.00 46.09 79 SER B O 1
ATOM 1752 N N . LYS B 2 80 ? -9.115 19.274 18.241 1.00 44.20 80 LYS B N 1
ATOM 1753 C CA . LYS B 2 80 ? -10.495 19.449 18.705 1.00 45.58 80 LYS B CA 1
ATOM 1754 C C . LYS B 2 80 ? -10.880 18.378 19.739 1.00 50.69 80 LYS B C 1
ATOM 1755 O O . LYS B 2 80 ? -11.522 18.721 20.734 1.00 49.35 80 LYS B O 1
ATOM 1761 N N A VAL B 2 81 ? -10.487 17.095 19.527 0.15 47.97 81 VAL B N 1
ATOM 1762 N N B VAL B 2 81 ? -10.455 17.112 19.518 0.85 48.95 81 VAL B N 1
ATOM 1763 C CA A VAL B 2 81 ? -10.813 16.017 20.480 0.15 49.14 81 VAL B CA 1
ATOM 1764 C CA B VAL B 2 81 ? -10.714 15.972 20.411 0.85 50.13 81 VAL B CA 1
ATOM 1765 C C A VAL B 2 81 ? -10.006 16.173 21.789 0.15 53.25 81 VAL B C 1
ATOM 1766 C C B VAL B 2 81 ? -10.014 16.200 21.762 0.85 53.92 81 VAL B C 1
ATOM 1767 O O A VAL B 2 81 ? -10.487 15.750 22.843 0.15 53.95 81 VAL B O 1
ATOM 1768 O O B VAL B 2 81 ? -10.579 15.876 22.811 0.85 54.82 81 VAL B O 1
ATOM 1775 N N . HIS B 2 82 ? -8.815 16.815 21.727 1.00 48.77 82 HIS B N 1
ATOM 1776 C CA . HIS B 2 82 ? -7.992 17.099 22.913 1.00 48.88 82 HIS B CA 1
ATOM 1777 C C . HIS B 2 82 ? -8.112 18.582 23.328 1.00 49.91 82 HIS B C 1
ATOM 1778 O O . HIS B 2 82 ? -7.221 19.096 24.003 1.00 47.09 82 HIS B O 1
ATOM 1785 N N . GLU B 2 83 ? -9.208 19.263 22.915 1.00 46.94 83 GLU B N 1
ATOM 1786 C CA . GLU B 2 83 ? -9.467 20.693 23.171 1.00 46.95 83 GLU B CA 1
ATOM 1787 C C . GLU B 2 83 ? -9.353 21.073 24.644 1.00 47.02 83 GLU B C 1
ATOM 1788 O O . GLU B 2 83 ? -8.739 22.095 24.954 1.00 44.64 83 GLU B O 1
ATOM 1794 N N . GLU B 2 84 ? -9.936 20.253 25.543 1.00 43.98 84 GLU B N 1
ATOM 1795 C CA . GLU B 2 84 ? -9.914 20.476 26.987 1.00 43.66 84 GLU B CA 1
ATOM 1796 C C . GLU B 2 84 ? -8.468 20.516 27.484 1.00 44.85 84 GLU B C 1
ATOM 1797 O O . GLU B 2 84 ? -8.118 21.437 28.214 1.00 43.96 84 GLU B O 1
ATOM 1803 N N . ALA B 2 85 ? -7.625 19.561 27.031 1.00 41.60 85 ALA B N 1
ATOM 1804 C CA . ALA B 2 85 ? -6.202 19.480 27.411 1.00 40.54 85 ALA B CA 1
ATOM 1805 C C . ALA B 2 85 ? -5.430 20.743 26.974 1.00 37.37 85 ALA B C 1
ATOM 1806 O O . ALA B 2 85 ? -4.621 21.263 27.740 1.00 36.74 85 ALA B O 1
ATOM 1808 N N . PHE B 2 86 ? -5.694 21.243 25.761 1.00 32.04 86 PHE B N 1
ATOM 1809 C CA . PHE B 2 86 ? -5.061 22.475 25.259 1.00 29.66 86 PHE B CA 1
ATOM 1810 C C . PHE B 2 86 ? -5.553 23.682 26.061 1.00 34.49 86 PHE B C 1
ATOM 1811 O O . PHE B 2 86 ? -4.733 24.484 26.511 1.00 34.56 86 PHE B O 1
ATOM 1819 N N . ASP B 2 87 ? -6.863 23.798 26.274 1.00 34.19 87 ASP B N 1
ATOM 1820 C CA . ASP B 2 87 ? -7.439 24.872 27.100 1.00 35.53 87 ASP B CA 1
ATOM 1821 C C . ASP B 2 87 ? -6.720 24.897 28.456 1.00 38.35 87 ASP B C 1
ATOM 1822 O O . ASP B 2 87 ? -6.225 25.939 28.873 1.00 38.03 87 ASP B O 1
ATOM 1827 N N . ASP B 2 88 ? -6.636 23.724 29.109 1.00 35.24 88 ASP B N 1
ATOM 1828 C CA . ASP B 2 88 ? -6.037 23.534 30.428 1.00 34.95 88 ASP B CA 1
ATOM 1829 C C . ASP B 2 88 ? -4.555 23.859 30.451 1.00 36.13 88 ASP B C 1
ATOM 1830 O O . ASP B 2 88 ? -4.132 24.668 31.280 1.00 35.85 88 ASP B O 1
ATOM 1835 N N . PHE B 2 89 ? -3.771 23.274 29.528 1.00 30.77 89 PHE B N 1
ATOM 1836 C CA . PHE B 2 89 ? -2.338 23.551 29.490 1.00 30.60 89 PHE B CA 1
ATOM 1837 C C . PHE B 2 89 ? -2.034 25.037 29.312 1.00 34.95 89 PHE B C 1
ATOM 1838 O O . PHE B 2 89 ? -1.174 25.570 30.017 1.00 34.85 89 PHE B O 1
ATOM 1846 N N . LEU B 2 90 ? -2.730 25.702 28.358 1.00 31.55 90 LEU B N 1
ATOM 1847 C CA . LEU B 2 90 ? -2.437 27.112 28.037 1.00 30.60 90 LEU B CA 1
ATOM 1848 C C . LEU B 2 90 ? -3.066 28.153 28.970 1.00 36.52 90 LEU B C 1
ATOM 1849 O O . LEU B 2 90 ? -2.686 29.329 28.924 1.00 35.29 90 LEU B O 1
ATOM 1854 N N . ARG B 2 91 ? -4.021 27.744 29.808 1.00 35.93 91 ARG B N 1
ATOM 1855 C CA . ARG B 2 91 ? -4.639 28.676 30.737 1.00 36.43 91 ARG B CA 1
ATOM 1856 C C . ARG B 2 91 ? -3.552 29.167 31.726 1.00 41.90 91 ARG B C 1
ATOM 1857 O O . ARG B 2 91 ? -2.759 28.369 32.242 1.00 42.63 91 ARG B O 1
ATOM 1865 N N . TYR B 2 92 ? -3.505 30.488 31.945 1.00 37.24 92 TYR B N 1
ATOM 1866 C CA . TYR B 2 92 ? -2.610 31.161 32.880 1.00 36.49 92 TYR B CA 1
ATOM 1867 C C . TYR B 2 92 ? -1.135 31.124 32.472 1.00 43.10 92 TYR B C 1
ATOM 1868 O O . TYR B 2 92 ? -0.290 31.547 33.264 1.00 44.33 92 TYR B O 1
ATOM 1877 N N . LYS B 2 93 ? -0.819 30.681 31.237 1.00 40.12 93 LYS B N 1
ATOM 1878 C CA . LYS B 2 93 ? 0.569 30.643 30.787 1.00 40.51 93 LYS B CA 1
ATOM 1879 C C . LYS B 2 93 ? 1.108 32.029 30.456 1.00 48.82 93 LYS B C 1
ATOM 1880 O O . LYS B 2 93 ? 2.272 32.311 30.761 1.00 49.62 93 LYS B O 1
ATOM 1886 N N . THR B 2 94 ? 0.251 32.913 29.921 1.00 46.53 94 THR B N 1
ATOM 1887 C CA . THR B 2 94 ? 0.670 34.272 29.595 1.00 47.17 94 THR B CA 1
ATOM 1888 C C . THR B 2 94 ? 0.713 35.182 30.816 1.00 53.25 94 THR B C 1
ATOM 1889 O O . THR B 2 94 ? -0.108 35.087 31.728 1.00 52.74 94 THR B O 1
ATOM 1893 N N . ARG B 2 95 ? 1.694 36.076 30.804 1.00 51.19 95 ARG B N 1
ATOM 1894 C CA . ARG B 2 95 ? 1.934 37.045 31.859 1.00 51.55 95 ARG B CA 1
ATOM 1895 C C . ARG B 2 95 ? 1.954 38.433 31.256 1.00 52.17 95 ARG B C 1
ATOM 1896 O O . ARG B 2 95 ? 2.222 38.587 30.056 1.00 50.70 95 ARG B O 1
ATOM 1904 N N . ILE B 2 96 ? 1.661 39.446 32.084 1.00 47.59 96 ILE B N 1
ATOM 1905 C CA . ILE B 2 96 ? 1.696 40.851 31.660 1.00 46.22 96 ILE B CA 1
ATOM 1906 C C . ILE B 2 96 ? 3.163 41.187 31.319 1.00 44.68 96 ILE B C 1
ATOM 1907 O O . ILE B 2 96 ? 4.032 40.852 32.123 1.00 44.11 96 ILE B O 1
ATOM 1912 N N . PRO B 2 97 ? 3.486 41.773 30.135 1.00 38.44 97 PRO B N 1
ATOM 1913 C CA . PRO B 2 97 ? 4.899 42.080 29.846 1.00 36.41 97 PRO B CA 1
ATOM 1914 C C . PRO B 2 97 ? 5.569 42.894 30.962 1.00 37.83 97 PRO B C 1
ATOM 1915 O O . PRO B 2 97 ? 4.913 43.694 31.638 1.00 37.84 97 PRO B O 1
ATOM 1919 N N . VAL B 2 98 ? 6.854 42.617 31.204 1.00 30.42 98 VAL B N 1
ATOM 1920 C CA . VAL B 2 98 ? 7.610 43.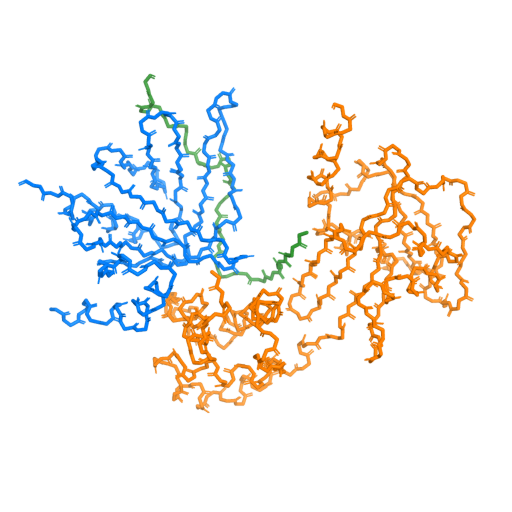284 32.225 1.00 31.31 98 VAL B CA 1
ATOM 1921 C C . VAL B 2 98 ? 8.740 44.078 31.567 1.00 32.06 98 VAL B C 1
ATOM 1922 O O . VAL B 2 98 ? 9.356 43.585 30.635 1.00 28.07 98 VAL B O 1
ATOM 1926 N N . ARG B 2 99 ? 8.983 45.336 32.035 1.00 30.14 99 ARG B N 1
ATOM 1927 C CA . ARG B 2 99 ? 10.080 46.140 31.490 1.00 29.42 99 ARG B CA 1
ATOM 1928 C C . ARG B 2 99 ? 10.886 46.755 32.593 1.00 30.81 99 ARG B C 1
ATOM 1929 O O . ARG B 2 99 ? 10.369 47.029 33.674 1.00 29.20 99 ARG B O 1
ATOM 1937 N N . GLY B 2 100 ? 12.164 46.961 32.309 1.00 27.90 100 GLY B N 1
ATOM 1938 C CA . GLY B 2 100 ? 13.059 47.570 33.269 1.00 27.19 100 GLY B CA 1
ATOM 1939 C C . GLY B 2 100 ? 14.369 47.916 32.636 1.00 29.42 100 GLY B C 1
ATOM 1940 O O . GLY B 2 100 ? 14.423 48.226 31.446 1.00 28.91 100 GLY B O 1
ATOM 1941 N N . ALA B 2 101 ? 15.451 47.867 33.441 1.00 28.13 101 ALA B N 1
ATOM 1942 C CA . ALA B 2 101 ? 16.732 48.227 32.869 1.00 28.35 101 ALA B CA 1
ATOM 1943 C C . ALA B 2 101 ? 17.877 47.481 33.448 1.00 28.96 101 ALA B C 1
ATOM 1944 O O . ALA B 2 101 ? 17.862 47.108 34.637 1.00 30.57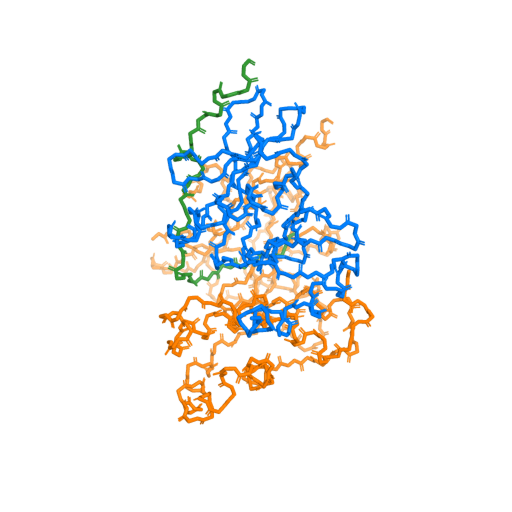 101 ALA B O 1
ATOM 1946 N N . ILE B 2 102 ? 18.933 47.384 32.634 1.00 26.81 102 ILE B N 1
ATOM 1947 C CA . ILE B 2 102 ? 20.245 46.884 33.037 1.00 27.71 102 ILE B CA 1
ATOM 1948 C C . ILE B 2 102 ? 21.050 48.167 33.065 1.00 32.30 102 ILE B C 1
ATOM 1949 O O . ILE B 2 102 ? 21.423 48.689 31.996 1.00 32.55 102 ILE B O 1
ATOM 1954 N N A MET B 2 103 ? 21.288 48.691 34.277 0.76 27.44 103 MET B N 1
ATOM 1955 N N B MET B 2 103 ? 21.281 48.702 34.278 0.24 29.15 103 MET B N 1
ATOM 1956 C CA A MET B 2 103 ? 22.041 49.917 34.449 0.76 27.92 103 MET B CA 1
ATOM 1957 C CA B MET B 2 103 ? 21.996 49.956 34.524 0.24 29.89 103 MET B CA 1
ATOM 1958 C C A MET B 2 103 ? 23.470 49.555 34.691 0.76 32.85 103 MET B C 1
ATOM 1959 C C B MET B 2 103 ? 23.474 49.664 34.769 0.24 33.75 103 MET B C 1
ATOM 1960 O O A MET B 2 103 ? 23.758 48.715 35.557 0.76 30.64 103 MET B O 1
ATOM 1961 O O B MET B 2 103 ? 23.808 49.034 35.775 0.24 33.11 103 MET B O 1
ATOM 1970 N N . LEU B 2 104 ? 24.352 50.081 33.831 1.00 30.23 104 LEU B N 1
ATOM 1971 C CA . LEU B 2 104 ? 25.779 49.819 33.922 1.00 29.53 104 LEU B CA 1
ATOM 1972 C C . LEU B 2 104 ? 26.504 51.067 34.284 1.00 34.25 104 LEU B C 1
ATOM 1973 O O . LEU B 2 104 ? 26.028 52.161 33.976 1.00 35.44 104 LEU B O 1
ATOM 1978 N N . ASP B 2 105 ? 27.681 50.918 34.916 1.00 30.75 105 ASP B N 1
ATOM 1979 C CA . ASP B 2 105 ? 28.505 52.081 35.183 1.00 30.57 105 ASP B CA 1
ATOM 1980 C C . ASP B 2 105 ? 29.214 52.489 33.869 1.00 37.95 105 ASP B C 1
ATOM 1981 O O . ASP B 2 105 ? 29.016 51.845 32.835 1.00 37.10 105 ASP B O 1
ATOM 1986 N N . MET B 2 106 ? 30.065 53.544 33.919 1.00 39.65 106 MET B N 1
ATOM 1987 C CA . MET B 2 106 ? 30.784 54.030 32.736 1.00 42.78 106 MET B CA 1
ATOM 1988 C C . MET B 2 106 ? 31.661 52.948 32.093 1.00 44.64 106 MET B C 1
ATOM 1989 O O . MET B 2 106 ? 31.648 52.788 30.867 1.00 45.36 106 MET B O 1
ATOM 1994 N N . SER B 2 107 ? 32.403 52.200 32.916 1.00 38.97 107 SER B N 1
ATOM 1995 C CA . SER B 2 107 ? 33.297 51.144 32.424 1.00 39.41 107 SER B CA 1
ATOM 1996 C C . SER B 2 107 ? 32.559 49.871 31.971 1.00 41.26 107 SER B C 1
ATOM 1997 O O . SER B 2 107 ? 33.186 48.974 31.396 1.00 41.16 107 SER B O 1
ATOM 2000 N N . MET B 2 108 ? 31.246 49.781 32.255 1.00 34.86 108 MET B N 1
ATOM 2001 C CA . MET B 2 108 ? 30.406 48.612 31.940 1.00 32.84 108 MET B CA 1
ATOM 2002 C C . MET B 2 108 ? 30.896 47.346 32.638 1.00 35.99 108 MET B C 1
ATOM 2003 O O . MET B 2 108 ? 30.815 46.240 32.089 1.00 36.74 108 MET B O 1
ATOM 2008 N N . GLN B 2 109 ? 31.401 47.508 33.869 1.00 31.85 109 GLN B N 1
ATOM 2009 C CA . GLN B 2 109 ? 31.874 46.375 34.645 1.00 31.12 109 GLN B CA 1
ATOM 2010 C C . GLN B 2 109 ? 30.896 46.031 35.747 1.00 33.34 109 GLN B C 1
ATOM 2011 O O . GLN B 2 109 ? 30.979 44.930 36.285 1.00 33.20 109 GLN B O 1
ATOM 2017 N N . GLN B 2 110 ? 30.008 46.986 36.110 1.00 29.46 110 GLN B N 1
ATOM 2018 C CA . GLN B 2 110 ? 29.058 46.885 37.237 1.00 29.37 110 GLN B CA 1
ATOM 2019 C C . GLN B 2 110 ? 27.651 47.035 36.776 1.00 34.32 110 GLN B C 1
ATOM 2020 O O . GLN B 2 110 ? 27.393 47.828 35.882 1.00 34.50 110 GLN B O 1
ATOM 2026 N N . CYS B 2 111 ? 26.728 46.310 37.405 1.00 29.35 111 CYS B N 1
ATOM 2027 C CA . CYS B 2 111 ? 25.317 46.459 37.064 1.00 29.56 111 CYS B CA 1
ATOM 2028 C C . CYS B 2 111 ? 24.512 46.587 38.363 1.00 30.86 111 CYS B C 1
ATOM 2029 O O . CYS B 2 111 ? 24.939 46.079 39.407 1.00 29.62 111 CYS B O 1
ATOM 2032 N N . VAL B 2 112 ? 23.360 47.285 38.295 1.00 27.75 112 VAL B N 1
ATOM 2033 C CA . VAL B 2 112 ? 22.474 47.469 39.436 1.00 27.01 112 VAL B CA 1
ATOM 2034 C C . VAL B 2 112 ? 21.512 46.299 39.507 1.00 31.12 112 VAL B C 1
ATOM 2035 O O . VAL B 2 112 ? 20.763 46.068 38.556 1.00 29.72 112 VAL B O 1
ATOM 2039 N N . LEU B 2 113 ? 21.461 45.628 40.676 1.00 29.63 113 LEU B N 1
ATOM 2040 C CA . LEU B 2 113 ? 20.531 44.525 40.896 1.00 27.88 113 LEU B CA 1
ATOM 2041 C C . LEU B 2 113 ? 19.735 44.827 42.152 1.00 30.78 113 LEU B C 1
ATOM 2042 O O . LEU B 2 113 ? 20.218 45.555 43.038 1.00 29.28 113 LEU B O 1
ATOM 2047 N N . VAL B 2 114 ? 18.501 44.309 42.211 1.00 28.79 114 VAL B N 1
ATOM 2048 C CA . VAL B 2 114 ? 17.606 44.508 43.363 1.00 29.61 114 VAL B CA 1
ATOM 2049 C C . VAL B 2 114 ? 17.232 43.151 44.000 1.00 32.68 114 VAL B C 1
ATOM 2050 O O . VAL B 2 114 ? 17.183 42.134 43.302 1.00 31.65 114 VAL B O 1
ATOM 2054 N N . LYS B 2 115 ? 16.955 43.132 45.312 1.00 30.90 115 LYS B N 1
ATOM 2055 C CA . LYS B 2 115 ? 16.623 41.879 45.979 1.00 31.89 115 LYS B CA 1
ATOM 2056 C C . LYS B 2 115 ? 15.660 42.186 47.118 1.00 39.34 115 LYS B C 1
ATOM 2057 O O . LYS B 2 115 ? 15.661 43.312 47.623 1.00 39.64 115 LYS B O 1
ATOM 2063 N N . GLY B 2 116 ? 14.910 41.167 47.546 1.00 38.41 116 GLY B N 1
ATOM 2064 C CA . GLY B 2 116 ? 14.042 41.223 48.719 1.00 39.84 116 GLY B CA 1
ATOM 2065 C C . GLY B 2 116 ? 14.817 40.878 49.981 1.00 45.59 116 GLY B C 1
ATOM 2066 O O . GLY B 2 116 ? 16.008 40.542 49.920 1.00 45.03 116 GLY B O 1
ATOM 2067 N N . TRP B 2 117 ? 14.154 40.945 51.141 1.00 44.35 117 TRP B N 1
ATOM 2068 C CA . TRP B 2 117 ? 14.813 40.670 52.418 1.00 44.79 117 TRP B CA 1
ATOM 2069 C C . TRP B 2 117 ? 15.085 39.184 52.690 1.00 52.37 117 TRP B C 1
ATOM 2070 O O . TRP B 2 117 ? 16.015 38.875 53.442 1.00 53.63 117 TRP B O 1
ATOM 2081 N N . LYS B 2 118 ? 14.244 38.274 52.140 1.00 49.94 118 LYS B N 1
ATOM 2082 C CA . LYS B 2 118 ? 14.342 36.821 52.367 1.00 50.68 118 LYS B CA 1
ATOM 2083 C C . LYS B 2 118 ? 15.643 36.172 51.876 1.00 57.29 118 LYS B C 1
ATOM 2084 O O . LYS B 2 118 ? 16.260 36.644 50.919 1.00 55.89 118 LYS B O 1
ATOM 2090 N N . ALA B 2 119 ? 16.036 35.065 52.537 1.00 57.46 119 ALA B N 1
ATOM 2091 C CA . ALA B 2 119 ? 17.212 34.247 52.220 1.00 57.77 119 ALA B CA 1
ATOM 2092 C C . ALA B 2 119 ? 16.997 33.524 50.885 1.00 61.41 119 ALA B C 1
ATOM 2093 O O . ALA B 2 119 ? 17.941 33.394 50.101 1.00 62.02 119 ALA B O 1
ATOM 2095 N N . SER B 2 120 ? 15.742 33.090 50.622 1.00 56.23 120 SER B N 1
ATOM 2096 C CA . SER B 2 120 ? 15.331 32.400 49.399 1.00 55.13 120 SER B CA 1
ATOM 2097 C C . SER B 2 120 ? 15.155 33.351 48.197 1.00 58.15 120 SER B C 1
ATOM 2098 O O . SER B 2 120 ? 15.151 32.879 47.053 1.00 58.68 120 SER B O 1
ATOM 2101 N N . SER B 2 121 ? 14.949 34.666 48.452 1.00 51.91 121 SER B N 1
ATOM 2102 C CA . SER B 2 121 ? 14.723 35.652 47.398 1.00 49.81 121 SER B CA 1
ATOM 2103 C C . SER B 2 121 ? 15.988 35.871 46.582 1.00 50.50 121 SER B C 1
ATOM 2104 O O . SER B 2 121 ? 17.076 36.014 47.137 1.00 50.78 121 SER B O 1
ATOM 2107 N N . GLY B 2 122 ? 15.840 35.866 45.270 1.00 43.55 122 GLY B N 1
ATOM 2108 C CA . GLY B 2 122 ? 16.988 36.058 44.399 1.00 40.81 122 GLY B CA 1
ATOM 2109 C C . GLY B 2 122 ? 17.127 37.480 43.900 1.00 39.33 122 GLY B C 1
ATOM 2110 O O . GLY B 2 122 ? 16.172 38.265 43.937 1.00 36.93 122 GLY B O 1
ATOM 2111 N N . TRP B 2 123 ? 18.328 37.801 43.405 1.00 33.56 123 TRP B N 1
ATOM 2112 C CA . TRP B 2 123 ? 18.628 39.105 42.797 1.00 32.80 123 TRP B CA 1
ATOM 2113 C C . TRP B 2 123 ? 17.989 39.155 41.427 1.00 34.09 123 TRP B C 1
ATOM 2114 O O . TRP B 2 123 ? 17.870 38.130 40.756 1.00 33.09 123 TRP B O 1
ATOM 2125 N N . GLY B 2 124 ? 17.584 40.348 41.014 1.00 28.29 124 GLY B N 1
ATOM 2126 C CA . GLY B 2 124 ? 17.009 40.536 39.692 1.00 27.54 124 GLY B CA 1
ATOM 2127 C C . GLY B 2 124 ? 17.259 41.947 39.225 1.00 29.81 124 GLY B C 1
ATOM 2128 O O . GLY B 2 124 ? 17.695 42.791 40.014 1.00 27.88 124 GLY B O 1
ATOM 2129 N N . PHE B 2 125 ? 17.064 42.197 37.927 1.00 27.26 125 PHE B N 1
ATOM 2130 C CA . PHE B 2 125 ? 17.202 43.562 37.450 1.00 26.45 125 PHE B CA 1
ATOM 2131 C C . PHE B 2 125 ? 15.947 44.378 37.880 1.00 31.50 125 PHE B C 1
ATOM 2132 O O . PHE B 2 125 ? 14.858 43.798 37.979 1.00 29.65 125 PHE B O 1
ATOM 2140 N N . PRO B 2 126 ? 16.067 45.721 38.091 1.00 29.51 126 PRO B N 1
ATOM 2141 C CA . PRO B 2 126 ? 14.883 46.518 38.471 1.00 30.09 126 PRO B CA 1
ATOM 2142 C C . PRO B 2 126 ? 13.876 46.524 37.332 1.00 30.73 126 PRO B C 1
ATOM 2143 O O . PRO B 2 126 ? 14.255 46.803 36.186 1.00 29.46 126 PRO B O 1
ATOM 2147 N N . LYS B 2 127 ? 12.644 46.124 37.601 1.00 29.14 127 LYS B N 1
ATOM 2148 C CA . LYS B 2 127 ? 11.648 45.972 36.525 1.00 29.56 127 LYS B CA 1
ATOM 2149 C C . LYS B 2 127 ? 10.246 45.772 37.092 1.00 35.56 127 LYS B C 1
ATOM 2150 O O . LYS B 2 127 ? 10.111 45.508 38.282 1.00 33.79 127 LYS B O 1
ATOM 2156 N N . GLY B 2 128 ? 9.245 45.781 36.206 1.00 34.32 128 GLY B N 1
ATOM 2157 C CA . GLY B 2 128 ? 7.853 45.539 36.580 1.00 35.78 128 GLY B CA 1
ATOM 2158 C C . GLY B 2 128 ? 6.906 45.513 35.400 1.00 38.25 128 GLY B C 1
ATOM 2159 O O . GLY B 2 128 ? 7.306 45.766 34.256 1.00 35.10 128 GLY B O 1
ATOM 2160 N N . LYS B 2 129 ? 5.635 45.240 35.696 1.00 36.75 129 LYS B N 1
ATOM 2161 C CA . LYS B 2 129 ? 4.521 45.084 34.754 1.00 37.18 129 LYS B CA 1
ATOM 2162 C C . LYS B 2 129 ? 4.147 46.349 33.999 1.00 41.33 129 LYS B C 1
ATOM 2163 O O . LYS B 2 129 ? 4.092 47.427 34.594 1.00 40.36 129 LYS B O 1
ATOM 2169 N N . ILE B 2 130 ? 3.849 46.207 32.701 1.00 38.55 130 ILE B N 1
ATOM 2170 C CA . ILE B 2 130 ? 3.443 47.334 31.869 1.00 39.05 130 ILE B CA 1
ATOM 2171 C C . ILE B 2 130 ? 1.984 47.717 32.132 1.00 48.03 130 ILE B C 1
ATOM 2172 O O . ILE B 2 130 ? 1.145 46.837 32.342 1.00 47.29 130 ILE B O 1
ATOM 2177 N N . ASP B 2 131 ? 1.698 49.032 32.141 1.00 48.70 131 ASP B N 1
ATOM 2178 C CA . ASP B 2 131 ? 0.339 49.572 32.281 1.00 51.02 131 ASP B CA 1
ATOM 2179 C C . ASP B 2 131 ? -0.272 49.706 30.876 1.00 55.51 131 ASP B C 1
ATOM 2180 O O . ASP B 2 131 ? 0.464 49.734 29.880 1.00 53.86 131 ASP B O 1
ATOM 2185 N N . LYS B 2 132 ? -1.613 49.794 30.800 1.00 54.79 132 LYS B N 1
ATOM 2186 C CA . LYS B 2 132 ? -2.392 49.894 29.553 1.00 55.49 132 LYS B CA 1
ATOM 2187 C C . LYS B 2 132 ? -2.042 51.096 28.666 1.00 59.77 132 LYS B C 1
ATOM 2188 O O . LYS B 2 132 ? -2.169 51.010 27.442 1.00 60.22 132 LYS B O 1
ATOM 2194 N N . ASP B 2 133 ? -1.591 52.193 29.269 1.00 56.25 133 ASP B N 1
ATOM 2195 C CA . ASP B 2 133 ? -1.256 53.404 28.528 1.00 57.31 133 ASP B CA 1
ATOM 2196 C C . ASP B 2 133 ? 0.186 53.453 27.977 1.00 60.76 133 ASP B C 1
ATOM 2197 O O . ASP B 2 133 ? 0.369 53.495 26.752 1.00 61.41 133 ASP B O 1
ATOM 2202 N N . GLU B 2 134 ? 1.190 53.435 28.881 1.00 53.60 134 GLU B N 1
ATOM 2203 C CA . GLU B 2 134 ? 2.619 53.598 28.599 1.00 51.01 134 GLU B CA 1
ATOM 2204 C C . GLU B 2 134 ? 3.234 52.729 27.485 1.00 49.43 134 GLU B C 1
ATOM 2205 O O . GLU B 2 134 ? 2.806 51.607 27.209 1.00 47.65 134 GLU B O 1
ATOM 2211 N N . SER B 2 135 ? 4.267 53.305 26.847 1.00 42.77 135 SER B N 1
ATOM 2212 C CA . SER B 2 135 ? 5.088 52.659 25.837 1.00 40.21 135 SER B CA 1
ATOM 2213 C C . SER B 2 135 ? 6.032 51.707 26.588 1.00 39.02 135 SER B C 1
ATOM 2214 O O . SER B 2 135 ? 6.210 51.859 27.803 1.00 36.29 135 SER B O 1
ATOM 2217 N N . ASP B 2 136 ? 6.680 50.775 25.877 1.00 35.52 136 ASP B N 1
ATOM 2218 C CA . ASP B 2 136 ? 7.647 49.876 26.537 1.00 33.08 136 ASP B CA 1
ATOM 2219 C C . ASP B 2 136 ? 8.752 50.684 27.265 1.00 36.13 136 ASP B C 1
ATOM 2220 O O . ASP B 2 136 ? 9.127 50.352 28.401 1.00 35.12 136 ASP B O 1
ATOM 2225 N N . VAL B 2 137 ? 9.228 51.779 26.634 1.00 32.70 137 VAL B N 1
ATOM 2226 C CA . VAL B 2 137 ? 10.294 52.619 27.197 1.00 33.15 137 VAL B CA 1
ATOM 2227 C C . VAL B 2 137 ? 9.835 53.326 28.472 1.00 36.04 137 VAL B C 1
ATOM 2228 O O . VAL B 2 137 ? 10.581 53.378 29.463 1.00 34.88 137 VAL B O 1
ATOM 2232 N N . ASP B 2 138 ? 8.626 53.910 28.437 1.00 36.59 138 ASP B N 1
ATOM 2233 C CA . ASP B 2 138 ? 8.101 54.622 29.603 1.00 37.11 138 ASP B CA 1
ATOM 2234 C C . ASP B 2 138 ? 7.832 53.667 30.759 1.00 39.48 138 ASP B C 1
ATOM 2235 O O . ASP B 2 138 ? 8.057 54.052 31.918 1.00 38.85 138 ASP B O 1
ATOM 2240 N N . CYS B 2 139 ? 7.463 52.395 30.448 1.00 34.71 139 CYS B N 1
ATOM 2241 C CA . CYS B 2 139 ? 7.279 51.391 31.510 1.00 33.69 139 CYS B CA 1
ATOM 2242 C C . CYS B 2 139 ? 8.601 51.158 32.234 1.00 34.81 139 CYS B C 1
ATOM 2243 O O . CYS B 2 139 ? 8.631 51.120 33.461 1.00 34.93 139 CYS B O 1
ATOM 2246 N N . ALA B 2 140 ? 9.694 50.936 31.463 1.00 30.98 140 ALA B N 1
ATOM 2247 C CA . ALA B 2 140 ? 11.026 50.742 32.050 1.00 30.66 140 ALA B CA 1
ATOM 2248 C C . ALA B 2 140 ? 11.462 51.939 32.923 1.00 34.24 140 ALA B C 1
ATOM 2249 O O . ALA B 2 140 ? 11.960 51.743 34.048 1.00 32.79 140 ALA B O 1
ATOM 2251 N N . ILE B 2 141 ? 11.240 53.186 32.432 1.00 30.89 141 ILE B N 1
ATOM 2252 C CA . ILE B 2 141 ? 11.602 54.368 33.211 1.00 31.00 141 ILE B CA 1
ATOM 2253 C C . ILE B 2 141 ? 10.870 54.364 34.563 1.00 32.40 141 ILE B C 1
ATOM 2254 O O . ILE B 2 141 ? 11.480 54.622 35.605 1.00 36.17 141 ILE B O 1
ATOM 2259 N N . ARG B 2 142 ? 9.544 54.134 34.522 1.00 30.82 142 ARG B N 1
ATOM 2260 C CA . ARG B 2 142 ? 8.711 54.136 35.734 1.00 32.08 142 ARG B CA 1
ATOM 2261 C C . ARG B 2 142 ? 9.156 53.090 36.723 1.00 39.02 142 ARG B C 1
ATOM 2262 O O . ARG B 2 142 ? 9.362 53.385 37.905 1.00 37.79 142 ARG B O 1
ATOM 2270 N N . GLU B 2 143 ? 9.335 51.857 36.228 1.00 35.07 143 GLU B N 1
ATOM 2271 C CA . GLU B 2 143 ? 9.721 50.721 37.053 1.00 34.30 143 GLU B CA 1
ATOM 2272 C C . GLU B 2 143 ? 11.057 50.928 37.754 1.00 36.53 143 GLU B C 1
ATOM 2273 O O . GLU B 2 143 ? 11.158 50.725 38.969 1.00 35.87 143 GLU B O 1
ATOM 2279 N N . VAL B 2 144 ? 12.056 51.422 36.993 1.00 32.39 144 VAL B N 1
ATOM 2280 C CA . VAL B 2 144 ? 13.389 51.718 37.522 1.00 32.32 144 VAL B CA 1
ATOM 2281 C C . VAL B 2 144 ? 13.293 52.797 38.591 1.00 38.35 144 VAL B C 1
ATOM 2282 O O . VAL B 2 144 ? 13.926 52.693 39.641 1.00 35.84 144 VAL B O 1
ATOM 2286 N N . TYR B 2 145 ? 12.433 53.792 38.364 1.00 36.45 145 TYR B N 1
ATOM 2287 C CA . TYR B 2 145 ? 12.253 54.861 39.347 1.00 38.37 145 TYR B CA 1
ATOM 2288 C C . TYR B 2 145 ? 11.615 54.342 40.640 1.00 42.83 145 TYR B C 1
ATOM 2289 O O . TYR B 2 145 ? 12.142 54.603 41.723 1.00 42.86 145 TYR B O 1
ATOM 2298 N N . GLU B 2 146 ? 10.532 53.562 40.532 1.00 41.11 146 GLU B N 1
ATOM 2299 C CA . GLU B 2 146 ? 9.836 52.986 41.699 1.00 40.89 146 GLU B CA 1
ATOM 2300 C C . GLU B 2 146 ? 10.700 52.036 42.530 1.00 45.17 146 GLU B C 1
ATOM 2301 O O . GLU B 2 146 ? 10.557 51.988 43.755 1.00 45.52 146 GLU B O 1
ATOM 2307 N N . GLU B 2 147 ? 11.591 51.271 41.876 1.00 39.95 147 GLU B N 1
ATOM 2308 C CA . GLU B 2 147 ? 12.412 50.296 42.581 1.00 37.51 147 GLU B CA 1
ATOM 2309 C C . GLU B 2 147 ? 13.789 50.788 43.013 1.00 42.61 147 GLU B C 1
ATOM 2310 O O . GLU B 2 147 ? 14.368 50.191 43.931 1.00 43.58 147 GLU B O 1
ATOM 2316 N N . THR B 2 148 ? 14.350 51.813 42.334 1.00 37.17 148 THR B N 1
ATOM 2317 C CA . THR B 2 148 ? 15.699 52.308 42.654 1.00 35.76 148 THR B CA 1
ATOM 2318 C C . THR B 2 148 ? 15.800 53.812 42.988 1.00 39.91 148 THR B C 1
ATOM 2319 O O . THR B 2 148 ? 16.866 54.270 43.399 1.00 38.26 148 THR B O 1
ATOM 2323 N N . GLY B 2 149 ? 14.728 54.563 42.767 1.00 37.98 149 GLY B N 1
ATOM 2324 C CA . GLY B 2 149 ? 14.719 56.006 42.996 1.00 39.39 149 GLY B CA 1
ATOM 2325 C C . GLY B 2 149 ? 15.470 56.809 41.947 1.00 43.01 149 GLY B C 1
ATOM 2326 O O . GLY B 2 149 ? 15.605 58.024 42.093 1.00 45.17 149 GLY B O 1
ATOM 2327 N N . PHE B 2 150 ? 15.961 56.153 40.886 1.00 37.47 150 PHE B N 1
ATOM 2328 C CA . PHE B 2 150 ? 16.721 56.802 39.826 1.00 36.55 150 PHE B CA 1
ATOM 2329 C C . PHE B 2 150 ? 15.868 57.032 38.575 1.00 37.28 150 PHE B C 1
ATOM 2330 O O . PHE B 2 150 ? 15.222 56.102 38.092 1.00 33.97 150 PHE B O 1
ATOM 2338 N N . ASP B 2 151 ? 15.911 58.266 38.046 1.00 36.62 151 ASP B N 1
ATOM 2339 C CA . ASP B 2 151 ? 15.177 58.629 36.829 1.00 36.53 151 ASP B CA 1
ATOM 2340 C C . ASP B 2 151 ? 16.114 58.488 35.630 1.00 41.11 151 ASP B C 1
ATOM 2341 O O . ASP B 2 151 ? 17.004 59.319 35.437 1.00 41.40 151 ASP B O 1
ATOM 2346 N N . CYS B 2 152 ? 15.910 57.436 34.829 1.00 37.51 152 CYS B N 1
ATOM 2347 C CA . CYS B 2 152 ? 16.771 57.162 33.680 1.00 37.50 152 CYS B CA 1
ATOM 2348 C C . CYS B 2 152 ? 16.258 57.731 32.342 1.00 41.08 152 CYS B C 1
ATOM 2349 O O . CYS B 2 152 ? 16.821 57.395 31.290 1.00 39.72 152 CYS B O 1
ATOM 2352 N N A SER B 2 153 ? 15.207 58.586 32.390 0.36 39.29 153 SER B N 1
ATOM 2353 N N B SER B 2 153 ? 15.192 58.546 32.376 0.64 39.17 153 SER B N 1
ATOM 23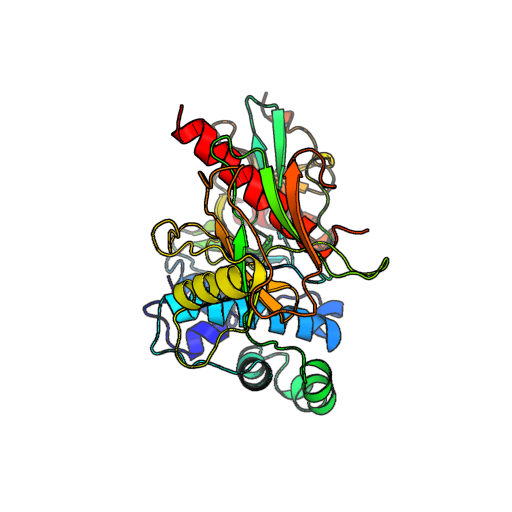54 C CA A SER B 2 153 ? 14.547 59.226 31.237 0.36 40.14 153 SER B CA 1
ATOM 2355 C CA B SER B 2 153 ? 14.554 59.145 31.191 0.64 39.94 153 SER B CA 1
ATOM 2356 C C A SER B 2 153 ? 15.503 59.843 30.214 0.36 44.35 153 SER B C 1
ATOM 2357 C C B SER B 2 153 ? 15.520 59.817 30.195 0.64 44.25 153 SER B C 1
ATOM 2358 O O A SER B 2 153 ? 15.312 59.647 29.014 0.36 43.19 153 SER B O 1
ATOM 2359 O O B SER B 2 153 ? 15.353 59.628 28.989 0.64 42.59 153 SER B O 1
ATOM 2364 N N . SER B 2 154 ? 16.508 60.606 30.690 1.00 41.39 154 SER B N 1
ATOM 2365 C CA . SER B 2 154 ? 17.479 61.303 29.831 1.00 41.69 154 SER B CA 1
ATOM 2366 C C . SER B 2 154 ? 18.579 60.374 29.249 1.00 46.80 154 SER B C 1
ATOM 2367 O O . SER B 2 154 ? 19.352 60.797 28.380 1.00 46.22 154 SER B O 1
ATOM 2370 N N . ARG B 2 155 ? 18.650 59.115 29.737 1.00 40.71 155 ARG B N 1
ATOM 2371 C CA . ARG B 2 155 ? 19.689 58.175 29.335 1.00 39.57 155 ARG B CA 1
ATOM 2372 C C . ARG B 2 155 ? 19.187 56.934 28.580 1.00 41.47 155 ARG B C 1
ATOM 2373 O O . ARG B 2 155 ? 19.949 56.349 27.805 1.00 41.81 155 ARG B O 1
ATOM 2381 N N . ILE B 2 156 ? 17.938 56.527 28.805 1.00 35.47 156 ILE B N 1
ATOM 2382 C CA . ILE B 2 156 ? 17.384 55.302 28.197 1.00 33.76 156 ILE B CA 1
ATOM 2383 C C . ILE B 2 156 ? 17.362 55.403 26.631 1.00 37.91 156 ILE B C 1
ATOM 2384 O O . ILE B 2 156 ? 17.035 56.463 26.079 1.00 38.34 156 ILE B O 1
ATOM 2389 N N . ASN B 2 157 ? 17.827 54.340 25.948 1.00 31.82 157 ASN B N 1
ATOM 2390 C CA . ASN B 2 157 ? 17.930 54.280 24.501 1.00 32.93 157 ASN B CA 1
ATOM 2391 C C . ASN B 2 157 ? 16.938 53.230 24.021 1.00 34.33 157 ASN B C 1
ATOM 2392 O O . ASN B 2 157 ? 17.114 52.040 24.313 1.00 33.39 157 ASN B O 1
ATOM 2397 N N . PRO B 2 158 ? 15.870 53.660 23.315 1.00 32.01 158 PRO B N 1
ATOM 2398 C CA . PRO B 2 158 ? 14.814 52.714 22.911 1.00 30.37 158 PRO B CA 1
ATOM 2399 C C . PRO B 2 158 ? 15.256 51.555 22.030 1.00 33.57 158 PRO B C 1
ATOM 2400 O O . PRO B 2 158 ? 14.529 50.570 21.909 1.00 31.59 158 PRO B O 1
ATOM 2404 N N . ASN B 2 159 ? 16.446 51.675 21.422 1.00 33.11 159 ASN B N 1
ATOM 2405 C CA . ASN B 2 159 ? 16.974 50.653 20.527 1.00 33.05 159 ASN B CA 1
ATOM 2406 C C . ASN B 2 159 ? 18.034 49.771 21.142 1.00 36.16 159 ASN B C 1
ATOM 2407 O O . ASN B 2 159 ? 18.565 48.915 20.436 1.00 37.26 159 ASN B O 1
ATOM 2412 N N . GLU B 2 160 ? 18.339 49.940 22.455 1.00 32.01 160 GLU B N 1
ATOM 2413 C CA . GLU B 2 160 ? 19.374 49.126 23.088 1.00 31.15 160 GLU B CA 1
ATOM 2414 C C . GLU B 2 160 ? 18.732 48.401 24.251 1.00 33.99 160 GLU B C 1
ATOM 2415 O O . GLU B 2 160 ? 18.498 48.997 25.309 1.00 33.04 160 GLU B O 1
ATOM 2421 N N . PHE B 2 161 ? 18.365 47.147 24.017 1.00 28.57 161 PHE B N 1
ATOM 2422 C CA . PHE B 2 161 ? 17.698 46.344 25.049 1.00 27.43 161 PHE B CA 1
ATOM 2423 C C . PHE B 2 161 ? 17.896 44.873 24.837 1.00 32.25 161 PHE B C 1
ATOM 2424 O O . PHE B 2 161 ? 18.270 44.443 23.743 1.00 30.69 161 PHE B O 1
ATOM 2432 N N . ILE B 2 162 ? 17.602 44.086 25.878 1.00 29.26 162 ILE B N 1
ATOM 2433 C CA . ILE B 2 162 ? 17.536 42.625 25.742 1.00 27.58 162 ILE B CA 1
ATOM 2434 C C . ILE B 2 162 ? 16.087 42.283 26.083 1.00 30.12 162 ILE B C 1
ATOM 2435 O O . ILE B 2 162 ? 15.611 42.539 27.185 1.00 28.58 162 ILE B O 1
ATOM 2440 N N . ASP B 2 163 ? 15.374 41.711 25.117 1.00 25.48 163 ASP B N 1
ATOM 2441 C CA . ASP B 2 163 ? 13.976 41.366 25.289 1.00 25.01 163 ASP B CA 1
ATOM 2442 C C . ASP B 2 163 ? 13.992 39.834 25.362 1.00 30.67 163 ASP B C 1
ATOM 2443 O O . ASP B 2 163 ? 14.278 39.183 24.360 1.00 29.60 163 ASP B O 1
ATOM 2448 N N A MET B 2 164 ? 13.726 39.293 26.547 0.50 25.60 164 MET B N 1
ATOM 2449 N N B MET B 2 164 ? 13.752 39.267 26.552 0.50 26.77 164 MET B N 1
ATOM 2450 C CA A MET B 2 164 ? 13.772 37.876 26.851 0.50 24.68 164 MET B CA 1
ATOM 2451 C CA B MET B 2 164 ? 13.805 37.822 26.763 0.50 26.41 164 MET B CA 1
ATOM 2452 C C A MET B 2 164 ? 12.384 37.355 27.158 0.50 30.27 164 MET B C 1
ATOM 2453 C C B MET B 2 164 ? 12.479 37.271 27.230 0.50 30.94 164 MET B C 1
ATOM 2454 O O A MET B 2 164 ? 11.700 37.941 27.982 0.50 29.22 164 MET B O 1
ATOM 2455 O O B MET B 2 164 ? 11.916 37.767 28.203 0.50 29.69 164 MET B O 1
ATOM 2464 N N . THR B 2 165 ? 11.977 36.238 26.530 1.00 27.93 165 THR B N 1
ATOM 2465 C CA . THR B 2 165 ? 10.699 35.609 26.849 1.00 28.27 165 THR B CA 1
ATOM 2466 C C . THR B 2 165 ? 10.981 34.228 27.394 1.00 37.58 165 THR B C 1
ATOM 2467 O O . THR B 2 165 ? 11.661 33.437 26.744 1.00 36.95 165 THR B O 1
ATOM 2471 N N . ILE B 2 166 ? 10.532 33.970 28.617 1.00 40.17 166 ILE B N 1
ATOM 2472 C CA . ILE B 2 166 ? 10.693 32.647 29.213 1.00 43.65 166 ILE B CA 1
ATOM 2473 C C . ILE B 2 166 ? 9.273 32.095 29.420 1.00 54.60 166 ILE B C 1
ATOM 2474 O O . ILE B 2 166 ? 8.503 32.649 30.217 1.00 56.17 166 ILE B O 1
ATOM 2479 N N . ARG B 2 167 ? 8.909 31.061 28.618 1.00 52.84 167 ARG B N 1
ATOM 2480 C CA . ARG B 2 167 ? 7.571 30.446 28.569 1.00 53.62 167 ARG B CA 1
ATOM 2481 C C . ARG B 2 167 ? 6.544 31.515 28.099 1.00 56.10 167 ARG B C 1
ATOM 2482 O O . ARG B 2 167 ? 6.432 31.772 26.893 1.00 55.40 167 ARG B O 1
ATOM 2490 N N . GLY B 2 168 ? 5.869 32.154 29.058 1.00 51.11 168 GLY B N 1
ATOM 2491 C CA . GLY B 2 168 ? 4.875 33.193 28.805 1.00 50.05 168 GLY B CA 1
ATOM 2492 C C . GLY B 2 168 ? 5.229 34.561 29.357 1.00 51.31 168 GLY B C 1
ATOM 2493 O O . GLY B 2 168 ? 4.484 35.521 29.115 1.00 52.36 168 GLY B O 1
ATOM 2494 N N . GLN B 2 169 ? 6.364 34.666 30.107 1.00 43.55 169 GLN B N 1
ATOM 2495 C CA . GLN B 2 169 ? 6.844 35.923 30.710 1.00 41.36 169 GLN B CA 1
ATOM 2496 C C . GLN B 2 169 ? 7.815 36.673 29.810 1.00 38.60 169 GLN B C 1
ATOM 2497 O O . GLN B 2 169 ? 8.971 36.260 29.649 1.00 37.21 169 GLN B O 1
ATOM 2503 N N . ASN B 2 170 ? 7.358 37.791 29.257 1.00 32.27 170 ASN B N 1
ATOM 2504 C CA . ASN B 2 170 ? 8.211 38.593 28.407 1.00 31.07 170 ASN B CA 1
ATOM 2505 C C . ASN B 2 170 ? 8.852 39.638 29.315 1.00 33.71 170 ASN B C 1
ATOM 2506 O O . ASN B 2 170 ? 8.164 40.223 30.161 1.00 33.34 170 ASN B O 1
ATOM 2511 N N . VAL B 2 171 ? 10.175 39.760 29.229 1.00 28.04 171 VAL B N 1
ATOM 2512 C CA . VAL B 2 171 ? 10.940 40.698 30.058 1.00 28.37 171 VAL B CA 1
ATOM 2513 C C . VAL B 2 171 ? 11.821 41.509 29.126 1.00 31.35 171 VAL B C 1
ATOM 2514 O O . VAL B 2 171 ? 12.734 40.951 28.536 1.00 30.42 171 VAL B O 1
ATOM 2518 N N . ARG B 2 172 ? 11.568 42.828 29.006 1.00 28.68 172 ARG B N 1
ATOM 2519 C CA . ARG B 2 172 ? 12.416 43.676 28.178 1.00 26.72 172 ARG B CA 1
ATOM 2520 C C . ARG B 2 172 ? 13.186 44.590 29.104 1.00 31.22 172 ARG B C 1
ATOM 2521 O O . ARG B 2 172 ? 12.571 45.358 29.842 1.00 30.99 172 ARG B O 1
ATOM 2529 N N . LEU B 2 173 ? 14.519 44.507 29.045 1.00 27.63 173 LEU B N 1
ATOM 2530 C CA . LEU B 2 173 ? 15.395 45.334 29.863 1.00 26.62 173 LEU B CA 1
ATOM 2531 C C . LEU B 2 173 ? 16.231 46.213 28.981 1.00 26.82 173 LEU B C 1
ATOM 2532 O O . LEU B 2 173 ? 17.029 45.707 28.194 1.00 26.88 173 LEU B O 1
ATOM 2537 N N . TYR B 2 174 ? 16.102 47.526 29.150 1.00 26.98 174 TYR B N 1
ATOM 2538 C CA . TYR B 2 174 ? 16.897 48.508 28.411 1.00 28.28 174 TYR B CA 1
ATOM 2539 C C . TYR B 2 174 ? 18.297 48.585 28.950 1.00 31.99 174 TYR B C 1
ATOM 2540 O O . TYR B 2 174 ? 18.444 48.613 30.168 1.00 30.94 174 TYR B O 1
ATOM 2549 N N . ILE B 2 175 ? 19.326 48.572 28.062 1.00 28.74 175 ILE B N 1
ATOM 2550 C CA . ILE B 2 175 ? 20.728 48.635 28.477 1.00 28.22 175 ILE B CA 1
ATOM 2551 C C . ILE B 2 175 ? 21.140 50.101 28.587 1.00 33.70 175 ILE B C 1
ATOM 2552 O O . ILE B 2 175 ? 21.138 50.828 27.591 1.00 32.03 175 ILE B O 1
ATOM 2557 N N . ILE B 2 176 ? 21.482 50.527 29.810 1.00 29.90 176 ILE B N 1
ATOM 2558 C CA . ILE B 2 176 ? 21.808 51.918 30.088 1.00 31.49 176 ILE B CA 1
ATOM 2559 C C . ILE B 2 176 ? 23.200 52.047 30.725 1.00 35.75 176 ILE B C 1
ATOM 2560 O O . ILE B 2 176 ? 23.322 51.970 31.949 1.00 34.23 176 ILE B O 1
ATOM 2565 N N . PRO B 2 177 ? 24.250 52.268 29.907 1.00 34.64 177 PRO B N 1
ATOM 2566 C CA . PRO B 2 177 ? 25.595 52.439 30.473 1.00 34.33 177 PRO B CA 1
ATOM 2567 C C . PRO B 2 177 ? 25.855 53.880 30.942 1.00 40.23 177 PRO B C 1
ATOM 2568 O O . PRO B 2 177 ? 25.061 54.781 30.655 1.00 39.71 177 PRO B O 1
ATOM 2572 N N . GLY B 2 178 ? 26.948 54.084 31.673 1.00 37.29 178 GLY B N 1
ATOM 2573 C CA . GLY B 2 178 ? 27.354 55.411 32.130 1.00 38.89 178 GLY B CA 1
ATOM 2574 C C . GLY B 2 178 ? 26.633 55.991 33.329 1.00 42.96 178 GLY B C 1
ATOM 2575 O O . GLY B 2 178 ? 26.705 57.205 33.565 1.00 43.52 178 GLY B O 1
ATOM 2576 N N . ILE B 2 179 ? 25.960 55.127 34.122 1.00 36.24 179 ILE B N 1
ATOM 2577 C CA . ILE B 2 179 ? 25.253 55.567 35.324 1.00 34.35 179 ILE B CA 1
ATOM 2578 C C . ILE B 2 179 ? 26.351 55.739 36.384 1.00 38.68 179 ILE B C 1
ATOM 2579 O O . ILE B 2 179 ? 27.136 54.809 36.595 1.00 38.19 179 ILE B O 1
ATOM 2584 N N A SER B 2 180 ? 26.405 56.913 37.015 0.57 35.79 180 SER B N 1
ATOM 2585 N N B SER B 2 180 ? 26.439 56.929 37.000 0.43 36.40 180 SER B N 1
ATOM 2586 C CA A SER B 2 180 ? 27.403 57.223 38.040 0.57 36.10 180 SER B CA 1
ATOM 2587 C CA B SER B 2 180 ? 27.457 57.222 38.018 0.43 36.89 180 SER B CA 1
ATOM 2588 C C A SER B 2 180 ? 27.353 56.220 39.211 0.57 38.63 180 SER B C 1
ATOM 2589 C C B SER B 2 180 ? 27.373 56.250 39.208 0.43 39.49 180 SER B C 1
ATOM 2590 O O A SER B 2 180 ? 26.266 55.912 39.704 0.57 36.36 180 SER B O 1
ATOM 2591 O O B SER B 2 180 ? 26.277 55.969 39.692 0.43 37.64 180 SER B O 1
ATOM 2596 N N . LEU B 2 181 ? 28.524 55.702 39.642 1.00 37.68 181 LEU B N 1
ATOM 2597 C CA . LEU B 2 181 ? 28.590 54.705 40.745 1.00 38.57 181 LEU B CA 1
ATOM 2598 C C . LEU B 2 181 ? 28.116 55.240 42.109 1.00 46.07 181 LEU B C 1
ATOM 2599 O O . LEU B 2 181 ? 27.678 54.460 42.959 1.00 44.97 181 LEU B O 1
ATOM 2604 N N . ASP B 2 182 ? 28.167 56.557 42.299 1.00 45.15 182 ASP B N 1
ATOM 2605 C CA . ASP B 2 182 ? 27.741 57.174 43.560 1.00 46.11 182 ASP B CA 1
ATOM 2606 C C . ASP B 2 182 ? 26.256 57.608 43.556 1.00 50.19 182 ASP B C 1
ATOM 2607 O O . ASP B 2 182 ? 25.843 58.344 44.448 1.00 51.68 182 ASP B O 1
ATOM 2612 N N . THR B 2 183 ? 25.460 57.142 42.569 1.00 44.67 183 THR B N 1
ATOM 2613 C CA . THR B 2 183 ? 24.023 57.433 42.490 1.00 43.89 183 THR B CA 1
ATOM 2614 C C . THR B 2 183 ? 23.368 56.937 43.770 1.00 47.75 183 THR B C 1
ATOM 2615 O O . THR B 2 183 ? 23.624 55.816 44.197 1.00 47.06 183 THR B O 1
ATOM 2619 N N . ARG B 2 184 ? 22.540 57.767 44.384 1.00 46.23 184 ARG B N 1
ATOM 2620 C CA . ARG B 2 184 ? 21.893 57.381 45.628 1.00 46.27 184 ARG B CA 1
ATOM 2621 C C . ARG B 2 184 ? 20.622 56.623 45.329 1.00 48.34 184 ARG B C 1
ATOM 2622 O O . ARG B 2 184 ? 19.627 57.216 44.914 1.00 50.81 184 ARG B O 1
ATOM 2630 N N . PHE B 2 185 ? 20.677 55.292 45.470 1.00 39.95 185 PHE B N 1
ATOM 2631 C CA . PHE B 2 185 ? 19.522 54.456 45.183 1.00 37.54 185 PHE B CA 1
ATOM 2632 C C . PHE B 2 185 ? 18.709 54.213 46.431 1.00 41.14 185 PHE B C 1
ATOM 2633 O O . PHE B 2 185 ? 19.282 53.994 47.498 1.00 40.21 185 PHE B O 1
ATOM 2641 N N . GLU B 2 186 ? 17.373 54.227 46.291 1.00 38.81 186 GLU B N 1
ATOM 2642 C CA . GLU B 2 186 ? 16.421 53.983 47.376 1.00 40.75 186 GLU B CA 1
ATOM 2643 C C . GLU B 2 186 ? 15.092 53.425 46.864 1.00 48.15 186 GLU B C 1
ATOM 2644 O O . GLU B 2 186 ? 14.683 53.759 45.763 1.00 47.41 186 GLU B O 1
ATOM 2650 N N . SER B 2 187 ? 14.427 52.573 47.639 1.00 49.04 187 SER B N 1
ATOM 2651 C CA . SER B 2 187 ? 13.138 52.054 47.194 1.00 51.88 187 SER B CA 1
ATOM 2652 C C . SER B 2 187 ? 12.071 53.055 47.589 1.00 62.80 187 SER B C 1
ATOM 2653 O O . SER B 2 187 ? 11.844 53.283 48.779 1.00 62.52 187 SER B O 1
ATOM 2656 N N . ARG B 2 188 ? 11.489 53.722 46.576 1.00 64.13 188 ARG B N 1
ATOM 2657 C CA . ARG B 2 188 ? 10.498 54.780 46.762 1.00 66.82 188 ARG B CA 1
ATOM 2658 C C . ARG B 2 188 ? 9.159 54.271 47.282 1.00 74.57 188 ARG B C 1
ATOM 2659 O O . ARG B 2 188 ? 8.698 54.768 48.304 1.00 75.62 188 ARG B O 1
ATOM 2667 N N . THR B 2 189 ? 8.522 53.303 46.587 1.00 72.53 189 THR B N 1
ATOM 2668 C CA . THR B 2 189 ? 7.205 52.780 46.993 1.00 73.66 189 THR B CA 1
ATOM 2669 C C . THR B 2 189 ? 7.128 51.239 46.992 1.00 77.25 189 THR B C 1
ATOM 2670 O O . THR B 2 189 ? 6.030 50.686 46.855 1.00 78.15 189 THR B O 1
ATOM 2674 N N . ARG B 2 190 ? 8.274 50.546 47.156 1.00 71.73 190 ARG B N 1
ATOM 2675 C CA . ARG B 2 190 ? 8.297 49.081 47.117 1.00 70.30 190 ARG B CA 1
ATOM 2676 C C . ARG B 2 190 ? 8.779 48.424 48.408 1.00 74.10 190 ARG B C 1
ATOM 2677 O O . ARG B 2 190 ? 9.921 48.627 48.836 1.00 74.58 190 ARG B O 1
ATOM 2685 N N . LYS B 2 191 ? 7.889 47.618 49.016 1.00 69.23 191 LYS B N 1
ATOM 2686 C CA . LYS B 2 191 ? 8.137 46.871 50.254 1.00 67.94 191 LYS B CA 1
ATOM 2687 C C . LYS B 2 191 ? 8.952 45.612 49.954 1.00 67.12 191 LYS B C 1
ATOM 2688 O O . LYS B 2 191 ? 9.654 45.111 50.835 1.00 66.93 191 LYS B O 1
ATOM 2694 N N . GLU B 2 192 ? 8.832 45.099 48.710 1.00 59.37 192 GLU B N 1
ATOM 2695 C CA . GLU B 2 192 ? 9.507 43.891 48.225 1.00 56.54 192 GLU B CA 1
ATOM 2696 C C . GLU B 2 192 ? 10.968 44.145 47.810 1.00 53.74 192 GLU B C 1
ATOM 2697 O O . GLU B 2 192 ? 11.701 43.184 47.562 1.00 52.16 192 GLU B O 1
ATOM 2703 N N . ILE B 2 193 ? 11.375 45.430 47.702 1.00 46.08 193 ILE B N 1
ATOM 2704 C CA . ILE B 2 193 ? 12.753 45.788 47.349 1.00 43.96 193 ILE B CA 1
ATOM 2705 C C . ILE B 2 193 ? 13.464 46.201 48.631 1.00 45.49 193 ILE B C 1
ATOM 2706 O O . ILE B 2 193 ? 13.105 47.216 49.230 1.00 46.44 193 ILE B O 1
ATOM 2711 N N . SER B 2 194 ? 14.432 45.368 49.079 1.00 39.54 194 SER B N 1
ATOM 2712 C CA . SER B 2 194 ? 15.199 45.546 50.317 1.00 39.75 194 SER B CA 1
ATOM 2713 C C . SER B 2 194 ? 16.656 45.973 50.093 1.00 41.79 194 SER B C 1
ATOM 2714 O O . SER B 2 194 ? 17.220 46.710 50.914 1.00 41.40 194 SER B O 1
ATOM 2717 N N . LYS B 2 195 ? 17.255 45.518 48.979 1.00 35.77 195 LYS B N 1
ATOM 2718 C CA . LYS B 2 195 ? 18.638 45.836 48.635 1.00 34.32 195 LYS B CA 1
ATOM 2719 C C . LYS B 2 195 ? 18.685 46.345 47.209 1.00 34.71 195 LYS B C 1
ATOM 2720 O O . LYS B 2 195 ? 18.063 45.732 46.340 1.00 33.32 195 LYS B O 1
ATOM 2726 N N . ILE B 2 196 ? 19.437 47.439 46.955 1.00 30.51 196 ILE B N 1
ATOM 2727 C CA . ILE B 2 196 ? 19.709 47.976 45.613 1.00 29.62 196 ILE B CA 1
ATOM 2728 C C . ILE B 2 196 ? 21.215 48.147 45.599 1.00 32.35 196 ILE B C 1
ATOM 2729 O O . ILE B 2 196 ? 21.749 49.012 46.297 1.00 33.70 196 ILE B O 1
ATOM 2734 N N . GLU B 2 197 ? 21.912 47.273 44.867 1.00 30.32 197 GLU B N 1
ATOM 2735 C CA . GLU B 2 197 ? 23.367 47.284 44.921 1.00 27.64 197 GLU B CA 1
ATOM 2736 C C . GLU B 2 197 ? 24.008 47.008 43.598 1.00 29.83 197 GLU B C 1
ATOM 2737 O O . GLU B 2 197 ? 23.455 46.300 42.761 1.00 28.14 197 GLU B O 1
ATOM 2743 N N . TRP B 2 198 ? 25.216 47.531 43.440 1.00 28.80 198 TRP B N 1
ATOM 2744 C CA . TRP B 2 198 ? 26.023 47.258 42.273 1.00 29.22 198 TRP B CA 1
ATOM 2745 C C . TRP B 2 198 ? 26.613 45.864 42.470 1.00 30.68 198 TRP B C 1
ATOM 2746 O O . TRP B 2 198 ? 26.897 45.435 43.604 1.00 28.91 198 TRP B O 1
ATOM 2757 N N . HIS B 2 199 ? 26.815 45.170 41.366 1.00 27.54 199 HIS B N 1
ATOM 2758 C CA . HIS B 2 199 ? 27.458 43.870 41.363 1.00 27.06 199 HIS B CA 1
ATOM 2759 C C . HIS B 2 199 ? 28.453 43.874 40.230 1.00 30.88 199 HIS B C 1
ATOM 2760 O O . HIS B 2 199 ? 28.138 44.336 39.128 1.00 30.07 199 HIS B O 1
ATOM 2767 N N . ASN B 2 200 ? 29.641 43.330 40.477 1.00 27.18 200 ASN B N 1
ATOM 2768 C CA . ASN B 2 200 ? 30.655 43.241 39.437 1.00 27.22 200 ASN B CA 1
ATOM 2769 C C . ASN B 2 200 ? 30.246 42.094 38.473 1.00 31.46 200 ASN B C 1
ATOM 2770 O O . ASN B 2 200 ? 30.087 40.948 38.906 1.00 29.47 200 ASN B O 1
ATOM 2775 N N . LEU B 2 201 ? 30.007 42.420 37.189 1.00 30.17 201 LEU B N 1
ATOM 2776 C CA . LEU B 2 201 ? 29.537 41.419 36.219 1.00 31.25 201 LEU B CA 1
ATOM 2777 C C . LEU B 2 201 ? 30.336 40.118 36.149 1.00 36.74 201 LEU B C 1
ATOM 2778 O O . LEU B 2 201 ? 29.727 39.063 35.983 1.00 35.64 201 LEU B O 1
ATOM 2783 N N A MET B 2 202 ? 31.671 40.170 36.275 0.50 35.86 202 MET B N 1
ATOM 2784 N N B MET B 2 202 ? 31.675 40.201 36.305 0.50 35.09 202 MET B N 1
ATOM 2785 C CA A MET B 2 202 ? 32.474 38.948 36.164 0.50 37.44 202 MET B CA 1
ATOM 2786 C CA B MET B 2 202 ? 32.611 39.069 36.273 0.50 36.48 202 MET B CA 1
ATOM 2787 C C A MET B 2 202 ? 32.376 38.055 37.419 0.50 39.40 202 MET B C 1
ATOM 2788 C C B MET B 2 202 ? 32.328 38.072 37.401 0.50 39.01 202 MET B C 1
ATOM 2789 O O A MET B 2 202 ? 32.840 36.914 37.388 0.50 38.70 202 MET B O 1
ATOM 2790 O O B MET B 2 202 ? 32.701 36.905 37.298 0.50 38.41 202 MET B O 1
ATOM 2799 N N . ASP B 2 203 ? 31.733 38.555 38.501 1.00 34.23 203 ASP B N 1
ATOM 2800 C CA . ASP B 2 203 ? 31.486 37.773 39.716 1.00 33.76 203 ASP B CA 1
ATOM 2801 C C . ASP B 2 203 ? 30.204 36.971 39.646 1.00 39.22 203 ASP B C 1
ATOM 2802 O O . ASP B 2 203 ? 29.987 36.114 40.505 1.00 39.56 203 ASP B O 1
ATOM 2807 N N A LEU B 2 204 ? 29.341 37.273 38.671 0.79 35.07 204 LEU B N 1
ATOM 2808 N N B LEU B 2 204 ? 29.325 37.287 38.686 0.21 36.88 204 LEU B N 1
ATOM 2809 C CA A LEU B 2 204 ? 28.047 36.606 38.552 0.79 34.46 204 LEU B CA 1
ATOM 2810 C CA B LEU B 2 204 ? 28.032 36.623 38.537 0.21 37.00 204 LEU B CA 1
ATOM 2811 C C A LEU B 2 204 ? 28.170 35.238 37.884 0.79 41.10 204 LEU B C 1
ATOM 2812 C C B LEU B 2 204 ? 28.167 35.243 37.883 0.21 42.80 204 LEU B C 1
ATOM 2813 O O A LEU B 2 204 ? 28.988 35.092 36.977 0.79 39.60 204 LEU B O 1
ATOM 2814 O O B LEU B 2 204 ? 28.977 35.095 36.964 0.21 42.28 204 LEU B O 1
ATOM 2823 N N . PRO B 2 205 ? 27.415 34.215 38.359 1.00 41.14 205 PRO B N 1
ATOM 2824 C CA . PRO B 2 205 ? 27.541 32.866 37.760 1.00 43.23 205 PRO B CA 1
ATOM 2825 C C . PRO B 2 205 ? 27.068 32.810 36.320 1.00 50.66 205 PRO B C 1
ATOM 2826 O O . PRO B 2 205 ? 26.107 33.495 35.976 1.00 51.58 205 PRO B O 1
ATOM 2830 N N . THR B 2 206 ? 27.781 32.049 35.477 1.00 48.53 206 THR B N 1
ATOM 2831 C CA . THR B 2 206 ? 27.452 31.886 34.056 1.00 81.33 206 THR B CA 1
ATOM 2832 C C . THR B 2 206 ? 26.753 30.548 33.812 1.00 119.27 206 THR B C 1
ATOM 2833 O O . THR B 2 206 ? 27.230 29.507 34.263 1.00 87.17 206 THR B O 1
ATOM 2837 N N . ASN B 2 217 ? 20.329 28.848 43.653 1.00 56.92 217 ASN B N 1
ATOM 2838 C CA . ASN B 2 217 ? 21.186 29.933 43.182 1.00 55.59 217 ASN B CA 1
ATOM 2839 C C . ASN B 2 217 ? 20.481 31.281 43.320 1.00 56.93 217 ASN B C 1
ATOM 2840 O O . ASN B 2 217 ? 19.347 31.448 42.859 1.00 57.35 217 ASN B O 1
ATOM 2845 N N . LYS B 2 218 ? 21.175 32.248 43.932 1.00 49.37 218 LYS B N 1
ATOM 2846 C CA . LYS B 2 218 ? 20.657 33.590 44.189 1.00 47.04 218 LYS B CA 1
ATOM 2847 C C . LYS B 2 218 ? 20.563 34.464 42.909 1.00 45.29 218 LYS B C 1
ATOM 2848 O O . LYS B 2 218 ? 20.006 35.557 42.979 1.00 44.18 218 LYS B O 1
ATOM 2854 N N . PHE B 2 219 ? 21.124 33.996 41.763 1.00 38.68 219 PHE B N 1
ATOM 2855 C CA . PHE B 2 219 ? 21.132 34.758 40.497 1.00 37.02 219 PHE B CA 1
ATOM 2856 C C . PHE B 2 219 ? 20.361 34.080 39.348 1.00 44.56 219 PHE B C 1
ATOM 2857 O O . PHE B 2 219 ? 20.561 34.436 38.185 1.00 41.16 219 PHE B O 1
ATOM 2865 N N . TYR B 2 220 ? 19.427 33.173 39.688 1.00 45.38 220 TYR B N 1
ATOM 2866 C CA . TYR B 2 220 ? 18.565 32.429 38.757 1.00 46.84 220 TYR B CA 1
ATOM 2867 C C . TYR B 2 220 ? 17.862 33.315 37.708 1.00 47.11 220 TYR B C 1
ATOM 2868 O O . TYR B 2 220 ? 17.884 32.986 36.526 1.00 46.70 220 TYR B O 1
ATOM 2877 N N . MET B 2 221 ? 17.259 34.435 38.136 1.00 41.33 221 MET B N 1
ATOM 2878 C CA . MET B 2 221 ? 16.558 35.370 37.242 1.00 40.17 221 MET B CA 1
ATOM 2879 C C . MET B 2 221 ? 17.530 36.155 36.331 1.00 39.58 221 MET B C 1
ATOM 2880 O O . MET B 2 221 ? 17.140 36.601 35.269 1.00 38.51 221 MET B O 1
ATOM 2885 N N . VAL B 2 222 ? 18.744 36.419 36.809 1.00 34.55 222 VAL B N 1
ATOM 2886 C CA . VAL B 2 222 ? 19.729 37.255 36.135 1.00 33.55 222 VAL B CA 1
ATOM 2887 C C . VAL B 2 222 ? 20.500 36.509 35.048 1.00 35.49 222 VAL B C 1
ATOM 2888 O O . VAL B 2 222 ? 20.794 37.097 34.004 1.00 34.48 222 VAL B O 1
ATOM 2892 N N . ILE B 2 223 ? 20.849 35.232 35.314 1.00 33.09 223 ILE B N 1
ATOM 2893 C CA . ILE B 2 223 ? 21.695 34.388 34.455 1.00 32.67 223 ILE B CA 1
ATOM 2894 C C . ILE B 2 223 ? 21.277 34.432 32.968 1.00 35.01 223 ILE B C 1
ATOM 2895 O O . ILE B 2 223 ? 22.192 34.644 32.163 1.00 34.71 223 ILE B O 1
ATOM 2900 N N . PRO B 2 224 ? 19.974 34.309 32.554 1.00 31.43 224 PRO B N 1
ATOM 2901 C CA . PRO B 2 224 ? 19.659 34.344 31.107 1.00 31.18 224 PRO B CA 1
ATOM 2902 C C . PRO B 2 224 ? 20.093 35.606 30.377 1.00 35.49 224 PRO B C 1
ATOM 2903 O O . PRO B 2 224 ? 20.299 35.578 29.165 1.00 36.46 224 PRO B O 1
ATOM 2907 N N . PHE B 2 225 ? 20.193 36.734 31.091 1.00 29.29 225 PHE B N 1
ATOM 2908 C CA . PHE B 2 225 ? 20.562 37.985 30.443 1.00 27.64 225 PHE B CA 1
ATOM 2909 C C . PHE B 2 225 ? 22.062 38.130 30.290 1.00 30.50 225 PHE B C 1
ATOM 2910 O O . PHE B 2 225 ? 22.496 39.029 29.578 1.00 29.81 225 PHE B O 1
ATOM 2918 N N . LEU B 2 226 ? 22.852 37.326 31.015 1.00 30.72 226 LEU B N 1
ATOM 2919 C CA . LEU B 2 226 ? 24.302 37.540 31.064 1.00 31.84 226 LEU B CA 1
ATOM 2920 C C . LEU B 2 226 ? 25.028 37.298 29.756 1.00 37.51 226 LEU B C 1
ATOM 2921 O O . LEU B 2 226 ? 25.860 38.127 29.408 1.00 36.51 226 LEU B O 1
ATOM 2926 N N . ALA B 2 227 ? 24.705 36.215 29.015 1.00 35.45 227 ALA B N 1
ATOM 2927 C CA . ALA B 2 227 ? 25.356 35.989 27.710 1.00 36.43 227 ALA B CA 1
ATOM 2928 C C . ALA B 2 227 ? 25.055 37.126 26.722 1.00 38.58 227 ALA B C 1
ATOM 2929 O O . ALA B 2 227 ? 26.021 37.758 26.277 1.00 37.26 227 ALA B O 1
ATOM 2931 N N . PRO B 2 228 ? 23.770 37.487 26.410 1.00 35.07 228 PRO B N 1
ATOM 2932 C CA . PRO B 2 228 ? 23.543 38.618 25.505 1.00 34.78 228 PRO B CA 1
ATOM 2933 C C . PRO B 2 228 ? 24.132 39.927 26.016 1.00 36.76 228 PRO B C 1
ATOM 2934 O O . PRO B 2 228 ? 24.671 40.685 25.218 1.00 36.59 228 PRO B O 1
ATOM 2938 N N . LEU B 2 229 ? 24.066 40.184 27.339 1.00 31.77 229 LEU B N 1
ATOM 2939 C CA . LEU B 2 229 ? 24.650 41.403 27.883 1.00 31.63 229 LEU B CA 1
ATOM 2940 C C . LEU B 2 229 ? 26.163 41.450 27.624 1.00 35.55 229 LEU B C 1
ATOM 2941 O O . LEU B 2 229 ? 26.666 42.476 27.168 1.00 33.44 229 LEU B O 1
ATOM 2946 N N . LYS B 2 230 ? 26.875 40.337 27.890 1.00 35.53 230 LYS B N 1
ATOM 2947 C CA . LYS B 2 230 ? 28.331 40.289 27.688 1.00 37.11 230 LYS B CA 1
ATOM 2948 C C . LYS B 2 230 ? 28.704 40.468 26.228 1.00 43.02 230 LYS B C 1
ATOM 2949 O O . LYS B 2 230 ? 29.634 41.227 25.945 1.00 43.38 230 LYS B O 1
ATOM 2955 N N . LYS B 2 231 ? 27.911 39.865 25.302 1.00 40.01 231 LYS B N 1
ATOM 2956 C CA . LYS B 2 231 ? 28.109 40.035 23.859 1.00 40.05 231 LYS B CA 1
ATOM 2957 C C . LYS B 2 231 ? 27.919 41.503 23.499 1.00 42.23 231 LYS B C 1
ATOM 2958 O O . LYS B 2 231 ? 28.765 42.065 22.802 1.00 41.95 231 LYS B O 1
ATOM 2964 N N . TRP B 2 232 ? 26.843 42.143 24.040 1.00 35.09 232 TRP B N 1
ATOM 2965 C CA . TRP B 2 232 ? 26.546 43.563 23.815 1.00 33.95 232 TRP B CA 1
ATOM 2966 C C . TRP B 2 232 ? 27.698 44.442 24.317 1.00 37.19 232 TRP B C 1
ATOM 2967 O O . TRP B 2 232 ? 28.138 45.344 23.598 1.00 38.16 232 TRP B O 1
ATOM 2978 N N . ILE B 2 233 ? 28.183 44.180 25.543 1.00 35.41 233 ILE B N 1
ATOM 2979 C CA . ILE B 2 233 ? 29.295 44.961 26.110 1.00 35.93 233 ILE B CA 1
ATOM 2980 C C . ILE B 2 233 ? 30.545 44.811 25.244 1.00 44.31 233 ILE B C 1
ATOM 2981 O O . ILE B 2 233 ? 31.156 45.821 24.899 1.00 45.45 233 ILE B O 1
ATOM 2986 N N . LYS B 2 234 ? 30.880 43.555 24.858 1.00 43.60 234 LYS B N 1
ATOM 2987 C CA . LYS B 2 234 ? 32.036 43.224 24.011 1.00 45.60 234 LYS B CA 1
ATOM 2988 C C . LYS B 2 234 ? 31.977 44.050 22.723 1.00 50.33 234 LYS B C 1
ATOM 2989 O O . LYS B 2 234 ? 32.948 44.743 22.409 1.00 51.09 234 LYS B O 1
ATOM 2995 N N . LYS B 2 235 ? 30.803 44.053 22.041 1.00 46.28 235 LYS B N 1
ATOM 2996 C CA . LYS B 2 235 ? 30.554 44.825 20.821 1.00 46.55 235 LYS B CA 1
ATOM 2997 C C . LYS B 2 235 ? 30.710 46.324 21.054 1.00 50.57 235 LYS B C 1
ATOM 2998 O O . LYS B 2 235 ? 31.287 47.008 20.212 1.00 50.85 235 LYS B O 1
ATOM 3004 N N . ARG B 2 236 ? 30.230 46.828 22.204 1.00 46.16 236 ARG B N 1
ATOM 3005 C CA . ARG B 2 236 ? 30.337 48.246 22.562 1.00 46.92 236 ARG B CA 1
ATOM 3006 C C . ARG B 2 236 ? 31.797 48.647 22.846 1.00 54.53 236 ARG B C 1
ATOM 3007 O O . ARG B 2 236 ? 32.208 49.723 22.423 1.00 53.86 236 ARG B O 1
ATOM 3015 N N . ASN B 2 237 ? 32.567 47.787 23.554 1.00 54.21 237 ASN B N 1
ATOM 3016 C CA . ASN B 2 237 ? 33.986 48.023 23.882 1.00 56.23 237 ASN B CA 1
ATOM 3017 C C . ASN B 2 237 ? 34.821 48.106 22.607 1.00 65.55 237 ASN B C 1
ATOM 3018 O O . ASN B 2 237 ? 35.732 48.932 22.539 1.00 66.67 237 ASN B O 1
ATOM 3023 N N . ILE B 2 238 ? 34.512 47.243 21.605 1.00 64.46 238 ILE B N 1
ATOM 3024 C CA . ILE B 2 238 ? 35.180 47.200 20.297 1.00 66.77 238 ILE B CA 1
ATOM 3025 C C . ILE B 2 238 ? 34.815 48.475 19.518 1.00 74.05 238 ILE B C 1
ATOM 3026 O O . ILE B 2 238 ? 35.703 49.116 18.949 1.00 75.22 238 ILE B O 1
ATOM 3031 N N . ALA B 2 239 ? 33.513 48.854 19.529 1.00 70.58 239 ALA B N 1
ATOM 3032 C CA . ALA B 2 239 ? 33.001 50.053 18.856 1.00 71.06 239 ALA B CA 1
ATOM 3033 C C . ALA B 2 239 ? 33.543 51.352 19.468 1.00 75.36 239 ALA B C 1
ATOM 3034 O O . ALA B 2 239 ? 33.741 52.323 18.734 1.00 75.94 239 ALA B O 1
ATOM 3036 N N . ASN B 2 240 ? 33.786 51.367 20.802 1.00 71.22 240 ASN B N 1
ATOM 3037 C CA . ASN B 2 240 ? 34.331 52.522 21.521 1.00 71.91 240 ASN B CA 1
ATOM 3038 C C . ASN B 2 240 ? 35.820 52.689 21.219 1.00 77.96 240 ASN B C 1
ATOM 3039 O O . ASN B 2 240 ? 36.340 53.806 21.299 1.00 78.86 240 ASN B O 1
ATOM 3044 N N . ASN B 2 241 ? 36.502 51.574 20.874 1.00 74.49 241 ASN B N 1
ATOM 3045 C CA . ASN B 2 241 ? 37.929 51.547 20.541 1.00 98.71 241 ASN B CA 1
ATOM 3046 C C . ASN B 2 241 ? 38.135 51.431 19.030 1.00 123.72 241 ASN B C 1
ATOM 3047 O O . ASN B 2 241 ? 37.329 51.936 18.250 1.00 87.20 241 ASN B O 1
ATOM 3052 N N . SER C 3 1 ? 18.350 42.930 21.240 1.00 34.16 155 SER C N 1
ATOM 3053 C CA . SER C 3 1 ? 18.003 41.569 20.819 1.00 32.36 155 SER C CA 1
ATOM 3054 C C . SER C 3 1 ? 16.655 41.082 21.370 1.00 33.80 155 SER C C 1
ATOM 3055 O O . SER C 3 1 ? 16.170 41.586 22.377 1.00 33.72 155 SER C O 1
ATOM 3058 N N . ILE C 3 2 ? 16.046 40.102 20.689 1.00 28.86 156 ILE C N 1
ATOM 3059 C CA . ILE C 3 2 ? 14.736 39.537 21.058 1.00 27.30 156 ILE C CA 1
ATOM 3060 C C . ILE C 3 2 ? 14.984 38.044 21.112 1.00 29.65 156 ILE C C 1
ATOM 3061 O O . ILE C 3 2 ? 15.307 37.436 20.085 1.00 30.64 156 ILE C O 1
ATOM 3066 N N . LEU C 3 3 ? 14.929 37.492 22.316 1.00 26.51 157 LEU C N 1
ATOM 3067 C CA . LEU C 3 3 ? 15.308 36.119 22.599 1.00 26.61 157 LEU C CA 1
ATOM 3068 C C . LEU C 3 3 ? 14.229 35.317 23.271 1.00 29.82 157 LEU C C 1
ATOM 3069 O O . LEU C 3 3 ? 13.397 35.856 23.983 1.00 27.92 157 LEU C O 1
ATOM 3074 N N . TYR C 3 4 ? 14.241 34.012 23.019 1.00 25.21 158 TYR C N 1
ATOM 3075 C CA . TYR C 3 4 ? 13.269 33.118 23.631 1.00 24.22 158 TYR C CA 1
ATOM 3076 C C . TYR C 3 4 ? 14.021 32.022 24.376 1.00 30.17 158 TYR C C 1
ATOM 3077 O O . TYR C 3 4 ? 15.031 31.513 23.877 1.00 31.15 158 TYR C O 1
ATOM 3086 N N . ALA C 3 5 ? 13.507 31.639 25.523 1.00 27.70 159 ALA C N 1
ATOM 3087 C CA . ALA C 3 5 ? 14.060 30.559 26.328 1.00 31.21 159 ALA C CA 1
ATOM 3088 C C . ALA C 3 5 ? 12.877 29.687 26.767 1.00 36.27 159 ALA C C 1
ATOM 3089 O O . ALA C 3 5 ? 11.899 30.181 27.291 1.00 37.26 159 ALA C O 1
ATOM 3091 N N . GLY C 3 6 ? 12.933 28.413 26.452 1.00 33.59 160 GLY C N 1
ATOM 3092 C CA . GLY C 3 6 ? 11.861 27.497 26.807 1.00 32.16 160 GLY C CA 1
ATOM 3093 C C . GLY C 3 6 ? 12.333 26.075 26.697 1.00 36.57 160 GLY C C 1
ATOM 3094 O O . GLY C 3 6 ? 13.430 25.819 26.186 1.00 35.79 160 GLY C O 1
ATOM 3095 N N . PRO C 3 7 ? 11.536 25.129 27.223 1.00 35.24 161 PRO C N 1
ATOM 3096 C CA . PRO C 3 7 ? 11.949 23.724 27.152 1.00 35.69 161 PRO C CA 1
ATOM 3097 C C . PRO C 3 7 ? 11.885 23.242 25.723 1.00 39.26 161 PRO C C 1
ATOM 3098 O O . PRO C 3 7 ? 10.997 23.656 24.980 1.00 38.62 161 PRO C O 1
ATOM 3102 N N . THR C 3 8 ? 12.875 22.441 25.316 1.00 36.52 162 THR C N 1
ATOM 3103 C CA . THR C 3 8 ? 12.910 21.888 23.965 1.00 34.91 162 THR C CA 1
ATOM 3104 C C . THR C 3 8 ? 12.927 20.357 24.059 1.00 38.59 162 THR C C 1
ATOM 3105 O O . THR C 3 8 ? 13.447 19.792 25.024 1.00 38.07 162 THR C O 1
ATOM 3109 N N . PHE C 3 9 ? 12.369 19.696 23.040 1.00 35.20 163 P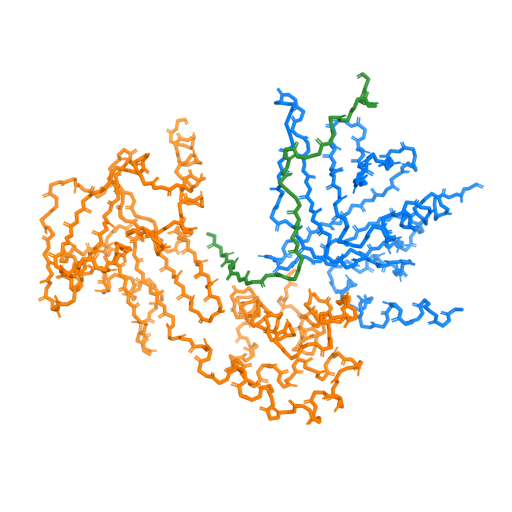HE C N 1
ATOM 3110 C CA . PHE C 3 9 ? 12.365 18.231 22.948 1.00 34.56 163 PHE C CA 1
ATOM 3111 C C . PHE C 3 9 ? 13.749 17.819 22.473 1.00 41.21 163 PHE C C 1
ATOM 3112 O O . PHE C 3 9 ? 14.309 16.832 22.932 1.00 40.11 163 PHE C O 1
ATOM 3120 N N . THR C 3 10 ? 14.304 18.630 21.564 1.00 42.34 164 THR C N 1
ATOM 3121 C CA . THR C 3 10 ? 15.617 18.485 20.960 1.00 43.62 164 THR C CA 1
ATOM 3122 C C . THR C 3 10 ? 16.702 19.096 21.857 1.00 49.96 164 THR C C 1
ATOM 3123 O O . THR C 3 10 ? 16.552 20.212 22.373 1.00 48.17 164 THR C O 1
ATOM 3127 N N . HIS C 3 11 ? 17.810 18.379 21.993 1.00 49.56 165 HIS C N 1
ATOM 3128 C CA . HIS C 3 11 ? 18.963 18.889 22.698 1.00 50.94 165 HIS C CA 1
ATOM 3129 C C . HIS C 3 11 ? 20.170 18.753 21.814 1.00 53.37 165 HIS C C 1
ATOM 3130 O O . HIS C 3 11 ? 20.723 17.658 21.660 1.00 54.75 165 HIS C O 1
ATOM 3137 N N . SER C 3 12 ? 20.483 19.866 21.127 1.00 46.61 166 SER C N 1
ATOM 3138 C CA . SER C 3 12 ? 21.597 19.956 20.192 1.00 45.43 166 SER C CA 1
ATOM 3139 C C . SER C 3 12 ? 22.891 19.990 20.993 1.00 46.24 166 SER C C 1
ATOM 3140 O O . SER C 3 12 ? 22.904 20.573 22.079 1.00 45.08 166 SER C O 1
ATOM 3143 N N . PRO C 3 13 ? 23.958 19.315 20.524 1.00 42.47 167 PRO C N 1
ATOM 3144 C CA . PRO C 3 13 ? 25.200 19.280 21.318 1.00 43.00 167 PRO C CA 1
ATOM 3145 C C . PRO C 3 13 ? 25.938 20.607 21.327 1.00 45.44 167 PRO C C 1
ATOM 3146 O O . PRO C 3 13 ? 25.747 21.420 20.438 1.00 43.77 167 PRO C O 1
ATOM 3150 N N . ALA C 3 14 ? 26.815 20.812 22.316 1.00 44.98 168 ALA C N 1
ATOM 3151 C CA . ALA C 3 14 ? 27.644 22.012 22.375 1.00 44.88 168 ALA C CA 1
ATOM 3152 C C . ALA C 3 14 ? 28.641 21.952 21.200 1.00 46.83 168 ALA C C 1
ATOM 3153 O O . ALA C 3 14 ? 29.000 20.852 20.756 1.00 46.31 168 ALA C O 1
ATOM 3155 N N . ALA C 3 15 ? 29.059 23.123 20.696 1.00 41.10 169 ALA C N 1
ATOM 3156 C CA . ALA C 3 15 ? 29.980 23.283 19.573 1.00 42.20 169 ALA C CA 1
ATOM 3157 C C . ALA C 3 15 ? 31.321 22.540 19.731 1.00 46.98 169 ALA C C 1
ATOM 3158 O O . ALA C 3 15 ? 31.948 22.193 18.734 1.00 47.88 169 ALA C O 1
ATOM 3160 N N . SER C 3 16 ? 31.725 22.245 20.969 1.00 44.96 170 SER C N 1
ATOM 3161 C CA . SER C 3 16 ? 32.974 21.524 21.267 1.00 47.61 170 SER C CA 1
ATOM 3162 C C . SER C 3 16 ? 32.964 20.058 20.788 1.00 50.69 170 SER C C 1
ATOM 3163 O O . SER C 3 16 ? 34.030 19.459 20.635 1.00 50.55 170 SER C O 1
ATOM 3166 N N . ASN C 3 17 ? 31.764 19.481 20.574 1.00 44.19 171 ASN C N 1
ATOM 3167 C CA . ASN C 3 17 ? 31.582 18.092 20.141 1.00 44.36 171 ASN C CA 1
ATOM 3168 C C . ASN C 3 17 ? 31.857 17.905 18.651 1.00 47.80 171 ASN C C 1
ATOM 3169 O O . ASN C 3 17 ? 32.062 16.765 18.209 1.00 48.06 171 ASN C O 1
ATOM 3174 N N . LEU C 3 18 ? 31.802 19.003 17.862 1.00 41.69 172 LEU C N 1
ATOM 3175 C CA . LEU C 3 18 ? 32.025 18.916 16.421 1.00 40.21 172 LEU C CA 1
ATOM 3176 C C . LEU C 3 18 ? 33.488 18.622 16.044 1.00 46.09 172 LEU C C 1
ATOM 3177 O O . LEU C 3 18 ? 34.410 19.126 16.695 1.00 45.46 172 LEU C O 1
ATOM 3182 N N . PRO C 3 19 ? 33.708 17.815 14.982 1.00 45.84 173 PRO C N 1
ATOM 3183 C CA . PRO C 3 19 ? 35.084 17.501 14.575 1.00 48.72 173 PRO C CA 1
ATOM 3184 C C . PRO C 3 19 ? 35.733 18.620 13.762 1.00 53.38 173 PRO C C 1
ATOM 3185 O O . PRO C 3 19 ? 35.036 19.307 13.022 1.00 50.54 173 PRO C O 1
ATOM 3189 N N . ILE C 3 20 ? 37.067 18.784 13.863 1.00 53.75 174 ILE C N 1
ATOM 3190 C CA . ILE C 3 20 ? 37.799 19.783 13.064 1.00 54.61 174 ILE C CA 1
ATOM 3191 C C . ILE C 3 20 ? 37.768 19.332 11.586 1.00 58.14 174 ILE C C 1
ATOM 3192 O O . ILE C 3 20 ? 38.069 18.164 11.322 1.00 59.32 174 ILE C O 1
ATOM 3197 N N . PRO C 3 21 ? 37.340 20.198 10.629 1.00 53.52 175 PRO C N 1
ATOM 3198 C CA . PRO C 3 21 ? 37.250 19.752 9.229 1.00 53.50 175 PRO C CA 1
ATOM 3199 C C . PRO C 3 21 ? 38.613 19.655 8.547 1.00 60.07 175 PRO C C 1
ATOM 3200 O O . PRO C 3 21 ? 38.997 20.536 7.779 1.00 61.04 175 PRO C O 1
ATOM 3204 N N . THR C 3 22 ? 39.318 18.543 8.805 1.00 57.04 176 THR C N 1
ATOM 3205 C CA . THR C 3 22 ? 40.664 18.257 8.282 1.00 60.24 176 THR C CA 1
ATOM 3206 C C . THR C 3 22 ? 40.704 18.130 6.743 1.00 65.53 176 THR C C 1
ATOM 3207 O O . THR C 3 22 ? 41.799 18.153 6.171 1.00 68.06 176 THR C O 1
ATOM 3211 N N . PHE C 3 23 ? 39.527 18.047 6.066 1.00 60.42 177 PHE C N 1
ATOM 3212 C CA . PHE C 3 23 ? 39.477 18.005 4.597 1.00 61.72 177 PHE C CA 1
ATOM 3213 C C . PHE C 3 23 ? 39.812 19.373 3.962 1.00 68.11 177 PHE C C 1
ATOM 3214 O O . PHE C 3 23 ? 39.960 19.454 2.737 1.00 69.42 177 PHE C O 1
ATOM 3222 N N . LEU C 3 24 ? 39.974 20.428 4.813 1.00 64.97 178 LEU C N 1
ATOM 3223 C CA . LEU C 3 24 ? 40.368 21.795 4.441 1.00 65.97 178 LEU C CA 1
ATOM 3224 C C . LEU C 3 24 ? 41.659 21.796 3.608 1.00 72.14 178 LEU C C 1
ATOM 3225 O O . LEU C 3 24 ? 41.768 22.558 2.647 1.00 72.75 178 LEU C O 1
ATOM 3230 N N . HIS C 3 25 ? 42.620 20.920 3.983 1.00 70.25 179 HIS C N 1
ATOM 3231 C CA . HIS C 3 25 ? 43.959 20.742 3.405 1.00 72.22 179 HIS C CA 1
ATOM 3232 C C . HIS C 3 25 ? 44.861 21.978 3.545 1.00 123.19 179 HIS C C 1
ATOM 3233 O O . HIS C 3 25 ? 44.389 23.111 3.643 1.00 90.74 179 HIS C O 1
#

Foldseek 3Di:
DVVQVVVCVVVVVVVCVVVVQWDGFPDKFFWKWKWWQDPVVRDIGTDQFIGMKTWTAGPVLFIWIWGCGPRDNDIDIGTQHDLVQWDCDDQWTWHDDPVRTIMIMHTPDSVRSVVVNVCSVVSPDD/DQLPPDLLRLLLVLCVVFAQPDDPVLNLDLQSSLLSLLVSLVCCVVPVCVSPVVHDNDDSLRSVLVSQVNNVVGNVVCVVCVVVNCVNRPPQADAEKEAAFEAAQLRQKTKWWWFPDPPIAIAGQMGGDDPPDDRQVRHQVSCCQQWVDRCPVFFDPPAWDWDADRNYTYIYTYGYHDHQPDRTDRNHDNRTDDIDMDGLVPDPVVRCVNPVVVNVVSVVVSVVVVVVVD/DDDDDDDDPDDDDDPVPDDDPPVVD

Solvent-accessible surface area: 19255 Å² total; per-residue (Å²): 187,108,116,64,115,115,64,20,48,34,4,25,113,5,0,62,60,39,40,80,84,0,80,14,0,31,7,29,1,12,5,0,1,4,0,90,8,59,70,80,72,85,136,10,92,86,42,79,25,37,0,2,2,0,0,0,77,6,126,176,60,110,3,0,2,0,0,0,0,20,48,22,38,129,29,40,43,50,62,6,94,110,49,78,21,6,57,64,48,108,60,3,5,1,8,47,67,130,110,73,119,6,23,0,4,17,0,52,52,69,106,16,20,51,89,0,41,80,45,2,64,114,28,19,134,209,96,2,69,134,7,80,54,58,66,0,3,33,4,0,0,0,0,0,0,17,23,14,31,83,128,3,23,76,33,30,86,70,0,0,20,16,0,6,17,0,23,11,0,0,42,41,23,0,58,83,62,15,129,152,6,56,83,20,47,9,60,82,0,0,52,93,0,4,58,34,0,85,130,11,112,125,65,8,101,106,68,76,132,38,1,43,70,42,6,117,196,68,71,143,90,48,12,16,0,0,0,0,0,8,147,52,11,103,37,0,0,0,9,21,15,200,111,88,102,26,23,22,2,5,0,49,11,118,35,84,218,147,38,58,47,29,74,0,0,25,65,3,0,82,40,10,0,11,40,83,0,58,114,111,20,61,74,128,41,30,2,2,9,8,65,111,14,23,18,9,38,0,1,1,0,33,7,2,65,97,95,32,201,39,93,41,107,105,52,196,94,21,63,85,32,70,54,30,58,7,178,113,8,46,138,136,114,34,179,93,0,56,47,7,4,58,20,0,65,129,36,17,135,146,70,62,115,80,106,158,73,43,59,39,35,30,46,62,47,10,138,22,28,61,18,103,94,10,34,80,4,110,42,60,193

Nearest PDB structures (foldseek):
  5j3t-assembly1_B  TM=1.004E+00  e=1.290E-48  Schizosaccharomyces pombe
  2qkm-assembly2_F  TM=6.123E-01  e=8.164E-38  Schizosaccharomyces pombe
  5kq1-assembly1_B  TM=5.863E-01  e=3.701E-39  Schizosaccharomyces pombe 972h-
  2qkm-assembly1_B  TM=6.017E-01  e=3.710E-38  Schizosaccharomyces pombe
  5n2v-assembly2_E  TM=5.815E-01  e=4.718E-39  Schizosaccharomyces pombe

Secondary structure (DSSP, 8-state):
-HHHHHHHTTHHHHHHHH-TTEEEEEEEEEEEEEEEEETTTTEEEEEEEEEEEEEEEETT--EEEEEEESSSS--EEEE---GGGEEEETTEEEEEETTTEEEEEEESSHHHHHHHHHHHHHHT--/--TT--HHHHHHHHHHHHTTT--HHHHT-HHHHHHHHHHHHHHIIIIIHHH-TTSPP--HHHHHHHHHTT-GGGHHHHHHTHHHHHHHHTT-----EEEEEEB-TTS-EEEEEE-SSSSPPPB-SEEEPPSSS-HHHHHHHHHHHHHS---TTT--TT-EEEEEETTEEEEEEEE----TT-----SS-SS--EEEEEEGGGS---TTTTTHHHHHHHHHHHHHHHHHH-/-EEEE---S--PPPGGGSPP-GGG-

CATH classification: 2.30.29.30

Sequence (381 aa):
EDENILRRNAVNLQVLKFHYPEIESIIIDIASSHVAVYQFDVGSQKWLKTSIEGTFFLVKDQRARVGYVILNRNSPENLYLFINHPSNVHLVDRYLIHRTENQHVVVGLWMMFDPNDMSRIFNIVKESLLRSFTNATFSQVLDDLSSARFILLNLPAEEQSSVERLCFQIEQAHWFYEDFIRAQNDQLPSLGLRVFSAKLFAHCPLLWKWSKVVHEEAFDDFLRYKTRIPVRGAIMMLDMSMQQCVLVKGWKASSGWGFPKGKIDKDESDVDCAIREVYEETGFDCSSSRINPNEFIDMMTIRGQNVRLYIIPGISSLDTRFESRTRKEISKIEWHNLMMDLLPTNKFYMVIPFLAPLKKWIKKRNIANNSILYAGPTFTHSPAASNLPIPTFLH

Organism: Schizosaccharomyces pombe (strain 972 / ATCC 24843) (NCBI:txid284812)

B-factor: mean 40.78, std 16.72, range [17.11, 145.85]

GO terms:
  GO:0000932 P-body (C, IDA)
  GO:0003723 RNA binding (F, IDA)
  GO:0010494 cytoplasmic stress granule (C, IDA)
  GO:0098745 RNA decapping complex (C, IDA)
  GO:0110156 mRNA methylguanosine-cap decapping (P, IDA)
  GO:0170008 mRNA phosphatase activator activity (F, IDA)
  GO:0000956 nuclear-transcribed mRNA catabolic process (P, IMP)
  GO:0005634 nucleus (C, HDA)
  GO:0005829 cytosol (C, HDA)
  GO:0000290 deadenylation-dependent decapping of nuclear-transcribed mRNA (P, IMP)
  GO:0005515 protein binding (F, IPI)
  GO:0000290 deadenylation-dependent decapping of nuclear-transcribed mRNA (P, IDA)